Protein AF-A0A7C8IL14-F1 (afdb_monomer_lite)

Radius of gyration: 25.64 Å; chains: 1; bounding box: 81×61×81 Å

Organism: NCBI:txid323545

Foldseek 3Di:
DDDPPPPDDQAQAEEEEEDEWDFQQQDAPVVCVVDVPNDGLQRLLCVLLVGPYYHYLHDHHNFDGTAAQDLVLLVVLLCVLQVVVPDDDPPDPDPNDRLPCLCVQQPRDPGDHRVRSLVCQQPDDADPRFGNDYEYEYDHDRRLLVSLLSDDLVSSLVSLLVSLLSVVLSVVVLLVLVPDPPGSNGDDPDPDPPDPDDDDDDPPPPQRAAHEYEYEQHAQQLLFLCLVVVRDADDPPDGSVSSSVSSNVSSVSSNVSNVVSVVLSLVQDDPFDDDPPDDDDSVVSVVSSPPDDPPPPPDPDDDDDDDDDDDDDDDPDPTDDRHRYYYFYDYLNVVLVLQVQLQVQLVVCHADPVGRVPDDLVVHAQEENDAQKDFDPDDDDDPPWDADPVGTITGHPDNRNYQHNGRGHGGPVSSSVSSVVSSVRVLVRDDCPDSSNVVSVVCVVPPPPPDDPDPDDDDD

Structure (mmCIF, N/CA/C/O backbone):
data_AF-A0A7C8IL14-F1
#
_entry.id   AF-A0A7C8IL14-F1
#
loop_
_atom_site.group_PDB
_atom_site.id
_atom_site.type_symbol
_atom_site.label_atom_id
_atom_site.label_alt_id
_atom_site.label_comp_id
_atom_site.label_asym_id
_atom_site.label_entity_id
_atom_site.label_seq_id
_atom_site.pdbx_PDB_ins_code
_atom_site.Cartn_x
_atom_site.Cartn_y
_atom_site.Cartn_z
_atom_site.occupancy
_atom_site.B_iso_or_equiv
_atom_site.auth_seq_id
_atom_site.auth_comp_id
_atom_site.auth_asym_id
_atom_site.auth_atom_id
_atom_site.pdbx_PDB_model_num
ATOM 1 N N . MET A 1 1 ? -51.088 -15.575 21.693 1.00 34.81 1 MET A N 1
ATOM 2 C CA . MET A 1 1 ? -49.859 -16.337 21.392 1.00 34.81 1 MET A CA 1
ATOM 3 C C . MET A 1 1 ? -48.826 -15.329 20.947 1.00 34.81 1 MET A C 1
ATOM 5 O O . MET A 1 1 ? -49.024 -14.695 19.923 1.00 34.81 1 MET A O 1
ATOM 9 N N . GLY A 1 2 ? -47.869 -15.040 21.825 1.00 29.44 2 GLY A N 1
ATOM 10 C CA . GLY A 1 2 ? -46.872 -14.000 21.616 1.00 29.44 2 GLY A CA 1
ATOM 11 C C . GLY A 1 2 ? -45.567 -14.608 21.139 1.00 29.44 2 GLY A C 1
ATOM 12 O O . GLY A 1 2 ? -45.016 -15.457 21.834 1.00 29.44 2 GLY A O 1
ATOM 13 N N . ASP A 1 3 ? -45.066 -14.115 20.013 1.00 27.16 3 ASP A N 1
ATOM 14 C CA . ASP A 1 3 ? -43.669 -14.280 19.644 1.00 27.16 3 ASP A CA 1
ATOM 15 C C . ASP A 1 3 ? -42.876 -13.124 20.246 1.00 27.16 3 ASP A C 1
ATOM 17 O O . ASP A 1 3 ? -42.939 -11.969 19.818 1.00 27.16 3 ASP A O 1
ATOM 21 N N . LYS A 1 4 ? -42.143 -13.457 21.310 1.00 26.95 4 LYS A N 1
ATOM 22 C CA . LYS A 1 4 ? -41.052 -12.643 21.833 1.00 26.95 4 LYS A CA 1
ATOM 23 C C . LYS A 1 4 ? -39.984 -12.556 20.746 1.00 26.95 4 LYS A C 1
ATOM 25 O O . LYS A 1 4 ? -39.148 -13.446 20.624 1.00 26.95 4 LYS A O 1
ATOM 30 N N . VAL A 1 5 ? -39.971 -11.449 20.011 1.00 31.16 5 VAL A N 1
ATOM 31 C CA . VAL A 1 5 ? -38.753 -10.968 19.360 1.00 31.16 5 VAL A CA 1
ATOM 32 C C . VAL A 1 5 ? -37.756 -10.704 20.482 1.00 31.16 5 VAL A C 1
ATOM 34 O O . VAL A 1 5 ? -37.864 -9.723 21.218 1.00 31.16 5 VAL A O 1
ATOM 37 N N . THR A 1 6 ? -36.813 -11.620 20.672 1.00 30.91 6 THR A N 1
ATOM 38 C CA . THR A 1 6 ? -35.625 -11.372 21.482 1.00 30.91 6 THR A CA 1
ATOM 39 C C . THR A 1 6 ? -34.911 -10.168 20.885 1.00 30.91 6 THR A C 1
ATOM 41 O O . THR A 1 6 ? -34.294 -10.265 19.825 1.00 30.91 6 THR A O 1
ATOM 44 N N . GLN A 1 7 ? -35.028 -9.020 21.555 1.00 30.36 7 GLN A N 1
ATOM 45 C CA . GLN A 1 7 ? -34.127 -7.889 21.382 1.00 30.36 7 GLN A CA 1
ATOM 46 C C . GLN A 1 7 ? -32.702 -8.408 21.588 1.00 30.36 7 GLN A C 1
ATOM 48 O O . GLN A 1 7 ? -32.267 -8.629 22.717 1.00 30.36 7 GLN A O 1
ATOM 53 N N . GLY A 1 8 ? -31.991 -8.650 20.487 1.00 31.20 8 GLY A N 1
ATOM 54 C CA . GLY A 1 8 ? -30.547 -8.811 20.523 1.00 31.20 8 GLY A CA 1
ATOM 55 C C . GLY A 1 8 ? -29.948 -7.557 21.151 1.00 31.20 8 GLY A C 1
ATOM 56 O O . GLY A 1 8 ? -30.255 -6.443 20.725 1.00 31.20 8 GLY A O 1
ATOM 57 N N . SER A 1 9 ? -29.157 -7.753 22.202 1.00 32.47 9 SER A N 1
ATOM 58 C CA . SER A 1 9 ? -28.404 -6.710 22.898 1.00 32.47 9 SER A CA 1
ATOM 59 C C . SER A 1 9 ? -27.750 -5.728 21.913 1.00 32.47 9 SER A C 1
ATOM 61 O O . SER A 1 9 ? -27.079 -6.127 20.963 1.00 32.47 9 SER A O 1
ATOM 63 N N . VAL A 1 10 ? -27.944 -4.431 22.148 1.00 42.84 10 VAL A N 1
ATOM 64 C CA . VAL A 1 10 ? -27.584 -3.306 21.263 1.00 42.84 10 VAL A CA 1
ATOM 65 C C . VAL A 1 10 ? -26.076 -2.954 21.317 1.00 42.84 10 VAL A C 1
ATOM 67 O O . VAL A 1 10 ? -25.686 -1.838 21.000 1.00 42.84 10 VAL A O 1
ATOM 70 N N . THR A 1 11 ? -25.176 -3.875 21.689 1.00 48.88 11 THR A N 1
ATOM 71 C CA . THR A 1 11 ? -23.769 -3.522 22.005 1.00 48.88 11 THR A CA 1
ATOM 72 C C . THR A 1 11 ? -22.678 -4.433 21.425 1.00 48.88 11 THR A C 1
ATOM 74 O O . THR A 1 11 ? -21.607 -4.494 22.015 1.00 48.88 11 THR A O 1
ATOM 77 N N . ASP A 1 12 ? -22.883 -5.123 20.295 1.00 64.31 12 ASP A N 1
ATOM 78 C CA . ASP A 1 12 ? -21.896 -6.118 19.800 1.00 64.31 12 ASP A CA 1
ATOM 79 C C . ASP A 1 12 ? -21.321 -5.863 18.386 1.00 64.31 12 ASP A C 1
ATOM 81 O O . ASP A 1 12 ? -20.640 -6.713 17.826 1.00 64.31 12 ASP A O 1
ATOM 85 N N . GLY A 1 13 ? -21.583 -4.707 17.767 1.00 78.44 13 GLY A N 1
ATOM 86 C CA . GLY A 1 13 ? -21.177 -4.461 16.374 1.00 78.44 13 GLY A CA 1
ATOM 87 C C . GLY A 1 13 ? -19.661 -4.275 16.162 1.00 78.44 13 GLY A C 1
ATOM 88 O O . GLY A 1 13 ? -19.080 -3.367 16.753 1.00 78.44 13 GLY A O 1
ATOM 89 N N . LEU A 1 14 ? -19.037 -5.042 15.265 1.00 88.06 14 LEU A N 1
ATOM 90 C CA . LEU A 1 14 ? -17.657 -4.880 14.793 1.00 88.06 14 LEU A CA 1
ATOM 91 C C . LEU A 1 14 ? -17.625 -4.172 13.432 1.00 88.06 14 LEU A C 1
ATOM 93 O O . LEU A 1 14 ? -18.213 -4.649 12.460 1.00 88.06 14 LEU A O 1
ATOM 97 N N . ARG A 1 15 ? -16.897 -3.057 13.329 1.00 91.19 15 ARG A N 1
ATOM 98 C CA . ARG A 1 15 ? -16.732 -2.300 12.076 1.00 91.19 15 ARG A CA 1
ATOM 99 C C . ARG A 1 15 ? -15.278 -2.282 11.620 1.00 91.19 15 ARG A C 1
ATOM 101 O O . ARG A 1 15 ? -14.382 -2.036 12.423 1.00 91.19 15 ARG A O 1
ATOM 108 N N . MET A 1 16 ? -15.051 -2.454 10.322 1.00 94.25 16 MET A N 1
ATOM 109 C CA . MET A 1 16 ? -13.769 -2.180 9.674 1.00 94.25 16 MET A CA 1
ATOM 110 C C . MET A 1 16 ? -13.905 -0.976 8.738 1.00 94.25 16 MET A C 1
ATOM 112 O O . MET A 1 16 ? -14.840 -0.923 7.940 1.00 94.25 16 MET A O 1
ATOM 116 N N . VAL A 1 17 ? -12.985 -0.018 8.848 1.00 94.88 17 VAL A N 1
ATOM 117 C CA . VAL A 1 17 ? -12.891 1.147 7.956 1.00 94.88 17 VAL A CA 1
ATOM 118 C C . VAL A 1 17 ? -11.511 1.149 7.313 1.00 94.88 17 VAL A C 1
ATOM 120 O O . VAL A 1 17 ? -10.516 1.058 8.030 1.00 94.88 17 VAL A O 1
ATOM 123 N N . VAL A 1 18 ? -11.447 1.216 5.987 1.00 96.69 18 VAL A N 1
ATOM 124 C CA . VAL A 1 18 ? -10.214 1.075 5.205 1.00 96.69 18 VAL A CA 1
ATOM 125 C C . VAL A 1 18 ? -9.920 2.362 4.441 1.00 96.69 18 VAL A C 1
ATOM 127 O O . VAL A 1 18 ? -10.784 2.859 3.720 1.00 96.69 18 VAL A O 1
ATOM 130 N N . PHE A 1 19 ? -8.689 2.852 4.567 1.00 96.75 19 PHE A N 1
ATOM 131 C CA . PHE A 1 19 ? -8.155 4.017 3.862 1.00 96.75 19 PHE A CA 1
ATOM 132 C C . PHE A 1 19 ? -6.887 3.657 3.087 1.00 96.75 19 PHE A C 1
ATOM 134 O O . PHE A 1 19 ? -6.164 2.723 3.451 1.00 96.75 19 PHE A O 1
ATOM 141 N N . GLY A 1 20 ? -6.583 4.449 2.065 1.00 94.19 20 GLY A N 1
ATOM 142 C CA . GLY A 1 20 ? -5.317 4.452 1.346 1.00 94.19 20 GLY A CA 1
ATOM 143 C C . GLY A 1 20 ? -5.465 4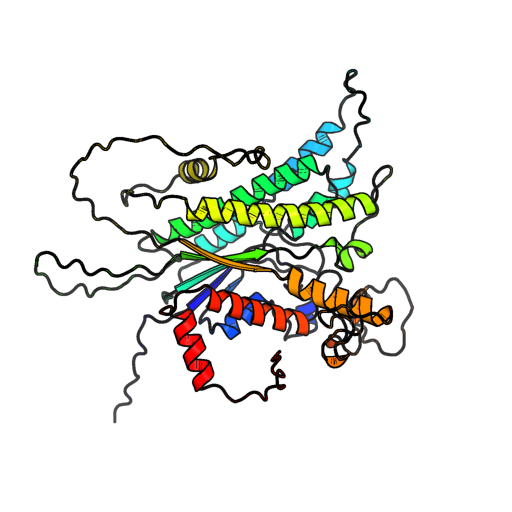.313 -0.166 1.00 94.19 20 GLY A C 1
ATOM 144 O O . GLY A 1 20 ? -6.505 4.642 -0.723 1.00 94.19 20 GLY A O 1
ATOM 145 N N . GLY A 1 21 ? -4.407 3.865 -0.841 1.00 88.31 21 GLY A N 1
ATOM 146 C CA . GLY A 1 21 ? -4.327 3.838 -2.309 1.00 88.31 21 GLY A CA 1
ATOM 147 C C . GLY A 1 21 ? -4.494 2.471 -2.958 1.00 88.31 21 GLY A C 1
ATOM 148 O O . GLY A 1 21 ? 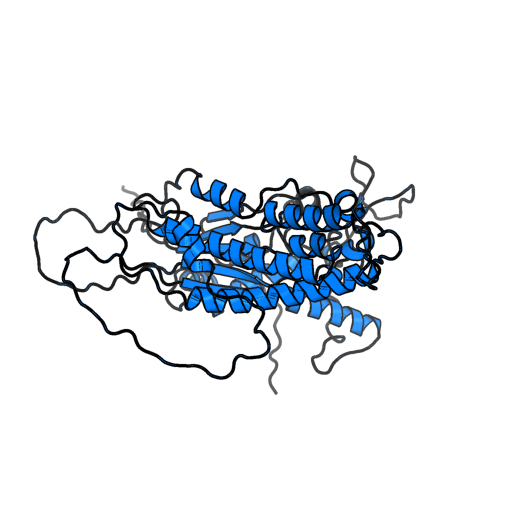-4.492 2.374 -4.183 1.00 88.31 21 GLY A O 1
ATOM 149 N N . GLY A 1 22 ? -4.618 1.426 -2.139 1.00 88.12 22 GLY A N 1
ATOM 150 C CA . GLY A 1 22 ? -4.535 0.041 -2.583 1.00 88.12 22 GLY A CA 1
ATOM 151 C C . GLY A 1 22 ? -3.088 -0.437 -2.719 1.00 88.12 22 GLY A C 1
ATOM 152 O O . GLY A 1 22 ? -2.152 0.355 -2.830 1.00 88.12 22 GLY A O 1
ATOM 153 N N . ASP A 1 23 ? -2.911 -1.753 -2.689 1.00 92.25 23 ASP A N 1
ATOM 154 C CA . ASP A 1 23 ? -1.623 -2.422 -2.862 1.00 92.25 23 ASP A CA 1
ATOM 155 C C . ASP A 1 23 ? -1.759 -3.587 -3.852 1.00 92.25 23 ASP A C 1
ATOM 157 O O . ASP A 1 23 ? -2.784 -3.764 -4.510 1.00 92.25 23 ASP A O 1
ATOM 161 N N . THR A 1 24 ? -0.724 -4.423 -3.929 1.00 93.00 24 THR A N 1
ATOM 162 C CA . THR A 1 24 ? -0.710 -5.606 -4.796 1.00 93.00 24 THR A CA 1
ATOM 163 C C . THR A 1 24 ? -1.829 -6.619 -4.508 1.00 93.00 24 THR A C 1
ATOM 165 O O . THR A 1 24 ? -2.104 -7.469 -5.347 1.00 93.00 24 THR A O 1
ATOM 168 N N . ALA A 1 25 ? -2.498 -6.552 -3.353 1.00 94.12 25 ALA A N 1
ATOM 169 C CA . ALA A 1 25 ? -3.611 -7.423 -2.978 1.00 94.12 25 ALA A CA 1
ATOM 170 C C . ALA A 1 25 ? -4.959 -6.675 -2.913 1.00 94.12 25 ALA A C 1
ATOM 172 O O . ALA A 1 25 ? -5.932 -7.178 -2.335 1.00 94.12 25 ALA A O 1
ATOM 173 N N . THR A 1 26 ? -5.022 -5.488 -3.519 1.00 91.12 26 THR A N 1
ATOM 174 C CA . THR A 1 26 ? -6.256 -4.759 -3.810 1.00 91.12 26 THR A CA 1
ATOM 175 C C . THR A 1 26 ? -6.583 -4.918 -5.301 1.00 91.12 26 THR A C 1
ATOM 177 O O . THR A 1 26 ? -5.851 -4.389 -6.140 1.00 91.12 26 THR A O 1
ATOM 180 N N . PRO A 1 27 ? -7.658 -5.644 -5.661 1.00 83.12 27 PRO A N 1
ATOM 181 C CA . PRO A 1 27 ? -8.092 -5.790 -7.042 1.00 83.12 27 PRO A CA 1
ATOM 182 C C . PRO A 1 27 ? -8.403 -4.445 -7.694 1.00 83.12 27 PRO A C 1
ATOM 184 O O . PRO A 1 27 ? -9.092 -3.607 -7.112 1.00 83.12 27 PRO A O 1
ATOM 187 N N . ALA A 1 28 ? -7.939 -4.274 -8.929 1.00 73.06 28 ALA A N 1
ATOM 188 C CA . ALA A 1 28 ? -8.389 -3.202 -9.807 1.00 73.06 28 ALA A CA 1
ATOM 189 C C . ALA A 1 28 ? -9.843 -3.434 -10.264 1.00 73.06 28 ALA A C 1
ATOM 191 O O . ALA A 1 28 ? -10.324 -4.571 -10.272 1.00 73.06 28 ALA A O 1
ATOM 192 N N . LEU A 1 29 ? -10.514 -2.381 -10.741 1.00 68.19 29 LEU A N 1
ATOM 193 C CA . LEU A 1 29 ? -11.848 -2.444 -11.356 1.00 68.19 29 LEU A CA 1
ATOM 194 C C . LEU A 1 29 ? -11.948 -3.524 -12.427 1.00 68.19 29 LEU A C 1
ATOM 196 O O . LEU A 1 29 ? -12.913 -4.278 -12.465 1.00 68.19 29 LEU A O 1
ATOM 200 N N . LEU A 1 30 ? -10.919 -3.629 -13.268 1.00 61.81 30 LEU A N 1
ATOM 201 C CA . LEU A 1 30 ? -10.866 -4.621 -14.339 1.00 61.81 30 LEU A CA 1
ATOM 202 C C . LEU A 1 30 ? -10.890 -6.058 -13.812 1.00 61.81 30 LEU A C 1
ATOM 204 O O . LEU A 1 30 ? -11.484 -6.923 -14.444 1.00 61.81 30 LEU A O 1
ATOM 208 N N . ALA A 1 31 ? -10.274 -6.318 -12.656 1.00 60.38 31 ALA A N 1
ATOM 209 C CA . ALA A 1 31 ? -10.328 -7.643 -12.052 1.00 60.38 31 ALA A CA 1
ATOM 210 C C . ALA A 1 31 ? -11.737 -7.961 -11.541 1.00 60.38 31 ALA A C 1
ATOM 212 O O . ALA A 1 31 ? -12.227 -9.059 -11.771 1.00 60.38 31 ALA A O 1
ATOM 213 N N . ARG A 1 32 ? -12.419 -6.972 -10.952 1.00 65.38 32 ARG A N 1
ATOM 214 C CA . ARG A 1 32 ? -13.814 -7.099 -10.502 1.00 65.38 32 ARG A CA 1
ATOM 215 C C . ARG A 1 32 ? -14.823 -7.229 -11.636 1.00 65.38 32 ARG A C 1
ATOM 217 O O . ARG A 1 32 ? -15.858 -7.845 -11.446 1.00 65.38 32 ARG A O 1
ATOM 224 N N . ALA A 1 33 ? -14.533 -6.662 -12.803 1.00 62.66 33 ALA A N 1
ATOM 225 C CA . ALA A 1 33 ? -15.403 -6.777 -13.969 1.00 62.66 33 ALA A CA 1
ATOM 226 C C . ALA A 1 33 ? -15.381 -8.178 -14.607 1.00 62.66 33 ALA A C 1
ATOM 228 O O . ALA A 1 33 ? -16.296 -8.517 -15.352 1.00 62.66 33 ALA A O 1
ATOM 229 N N . TRP A 1 34 ? -14.321 -8.962 -14.383 1.00 62.16 34 TRP A N 1
ATOM 230 C CA . TRP A 1 34 ? -14.149 -10.296 -14.983 1.00 62.16 34 TRP A CA 1
ATOM 231 C C . TRP A 1 34 ? -14.316 -11.432 -13.988 1.00 62.16 34 TRP A C 1
ATOM 233 O O . TRP A 1 34 ? -14.600 -12.558 -14.386 1.00 62.16 34 TRP A O 1
ATOM 243 N N . ASP A 1 35 ? -14.158 -11.128 -12.707 1.00 64.44 35 ASP A N 1
ATOM 244 C CA . ASP A 1 35 ? -14.451 -12.030 -11.617 1.00 64.44 35 ASP A CA 1
ATOM 245 C C . ASP A 1 35 ? -15.319 -11.287 -10.596 1.00 64.44 35 ASP A C 1
ATOM 247 O O . ASP A 1 35 ? -14.826 -10.482 -9.800 1.00 64.44 35 ASP A O 1
ATOM 251 N N . ASP A 1 36 ? -16.622 -11.582 -10.605 1.00 61.94 36 ASP A N 1
ATOM 252 C CA . ASP A 1 36 ? -17.592 -11.067 -9.627 1.00 61.94 36 ASP A CA 1
ATOM 253 C C . ASP A 1 36 ? -17.225 -11.463 -8.175 1.00 61.94 36 ASP A C 1
ATOM 255 O O . ASP A 1 36 ? -17.805 -10.952 -7.211 1.00 61.94 36 ASP A O 1
ATOM 259 N N . GLN A 1 37 ? -16.255 -12.370 -7.992 1.00 66.56 37 GLN A N 1
ATOM 260 C CA . GLN A 1 37 ? -15.699 -12.793 -6.705 1.00 66.56 37 GLN A CA 1
ATOM 261 C C . GLN A 1 37 ? -14.332 -12.161 -6.388 1.00 66.56 37 GLN A C 1
ATOM 263 O O . GLN A 1 37 ? -13.713 -12.524 -5.381 1.00 66.56 37 GLN A O 1
ATOM 268 N N . ALA A 1 38 ? -13.865 -11.186 -7.178 1.00 80.06 38 ALA A N 1
ATOM 269 C CA . ALA A 1 38 ? -12.618 -10.483 -6.905 1.00 80.06 38 ALA A CA 1
ATOM 270 C C . ALA A 1 38 ? -12.752 -9.602 -5.651 1.00 80.06 38 ALA A C 1
ATOM 272 O O . ALA A 1 38 ? -13.328 -8.508 -5.656 1.00 80.06 38 ALA A O 1
ATOM 273 N N . HIS A 1 39 ? -12.186 -10.080 -4.549 1.00 89.94 39 HIS A N 1
ATOM 274 C CA . HIS A 1 39 ? -12.252 -9.435 -3.243 1.00 89.94 39 HIS A CA 1
ATOM 275 C C . HIS A 1 39 ? -10.876 -8.964 -2.811 1.00 89.94 39 HIS A C 1
ATOM 277 O O . HIS A 1 39 ? -9.916 -9.724 -2.892 1.00 89.94 39 HIS A O 1
ATOM 283 N N . ALA A 1 40 ? -10.789 -7.751 -2.268 1.00 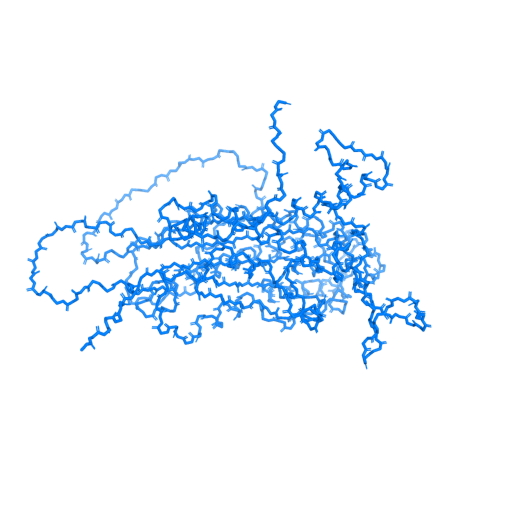92.81 40 ALA A N 1
ATOM 284 C CA . ALA A 1 40 ? -9.572 -7.251 -1.646 1.00 92.81 40 ALA A CA 1
ATOM 285 C C . ALA A 1 40 ? -9.224 -8.037 -0.380 1.00 92.81 40 ALA A C 1
ATOM 287 O O . ALA A 1 40 ? -10.097 -8.549 0.330 1.00 92.81 40 ALA A O 1
ATOM 288 N N . TRP A 1 41 ? -7.938 -8.071 -0.027 1.00 95.31 41 TRP A N 1
ATOM 289 C CA . TRP A 1 41 ? -7.498 -8.784 1.174 1.00 95.31 41 TRP A CA 1
ATOM 290 C C . TRP A 1 41 ? -8.168 -8.262 2.456 1.00 95.31 41 TRP A C 1
ATOM 292 O O . TRP A 1 41 ? -8.394 -9.035 3.387 1.00 95.31 41 TRP A O 1
ATOM 302 N N . THR A 1 42 ? -8.530 -6.975 2.503 1.00 95.69 42 THR A N 1
ATOM 303 C CA . THR A 1 42 ? -9.259 -6.365 3.627 1.00 95.69 42 THR A CA 1
ATOM 304 C C . THR A 1 42 ? -10.710 -6.842 3.706 1.00 95.69 42 THR A C 1
ATOM 306 O O . THR A 1 42 ? -11.221 -7.041 4.808 1.00 95.69 42 THR A O 1
ATOM 309 N N . GLU A 1 43 ? -11.363 -7.111 2.572 1.00 95.12 43 GLU A N 1
ATOM 310 C CA . GLU A 1 43 ? -12.697 -7.724 2.531 1.00 95.12 43 GLU A CA 1
ATOM 311 C C . GLU A 1 43 ? -12.636 -9.161 3.062 1.00 95.12 43 GLU A C 1
ATOM 313 O O . GLU A 1 43 ? -13.431 -9.550 3.922 1.00 95.12 43 GLU A O 1
ATOM 318 N N . ILE A 1 44 ? -11.642 -9.940 2.618 1.00 95.94 44 ILE A N 1
ATOM 319 C CA . ILE A 1 44 ? -11.406 -11.304 3.111 1.00 95.94 44 ILE A CA 1
ATOM 320 C C . ILE A 1 44 ? -11.100 -11.297 4.611 1.00 95.94 44 ILE A C 1
ATOM 322 O O . ILE A 1 44 ? -11.690 -12.074 5.369 1.00 95.94 44 ILE A O 1
ATOM 326 N N . MET A 1 45 ? -10.222 -10.397 5.061 1.00 95.62 45 MET A N 1
ATOM 327 C CA . MET A 1 45 ? -9.907 -10.217 6.477 1.00 95.62 45 MET A CA 1
ATOM 328 C C . MET A 1 45 ? -11.174 -9.904 7.274 1.00 95.62 45 MET A C 1
ATOM 330 O O . MET A 1 45 ? -11.428 -10.536 8.297 1.00 95.62 45 MET A O 1
ATOM 334 N N . CYS A 1 46 ? -12.005 -8.984 6.791 1.00 95.12 46 CYS A N 1
ATOM 335 C CA . CYS A 1 46 ? -13.232 -8.598 7.468 1.00 95.12 46 CYS A CA 1
ATOM 336 C C . CYS A 1 46 ? -14.249 -9.743 7.564 1.00 95.12 46 CYS A C 1
ATOM 338 O O . CYS A 1 46 ? -14.833 -9.962 8.627 1.00 95.12 46 CYS A O 1
ATOM 340 N N . ARG A 1 47 ? -14.395 -10.554 6.507 1.00 94.25 47 ARG A N 1
ATOM 341 C CA . ARG A 1 47 ? -15.206 -11.783 6.549 1.00 94.25 47 ARG A CA 1
ATOM 342 C C . ARG A 1 47 ? -14.681 -12.773 7.583 1.00 94.25 47 ARG A C 1
ATOM 344 O O . ARG A 1 47 ? -15.466 -13.315 8.358 1.00 94.25 47 ARG A O 1
ATOM 351 N N . LYS A 1 48 ? -13.361 -12.983 7.642 1.00 93.88 48 LYS A N 1
ATOM 352 C CA . LYS A 1 48 ? -12.737 -13.867 8.643 1.00 93.88 48 LYS A CA 1
ATOM 353 C C . LYS A 1 48 ? -12.887 -13.348 10.072 1.00 93.88 48 LYS A C 1
ATOM 355 O O . LYS A 1 48 ? -13.015 -14.152 10.990 1.00 93.88 48 LYS A O 1
ATOM 360 N N . LEU A 1 49 ? -12.917 -12.032 10.253 1.00 92.12 49 LEU A N 1
ATOM 361 C CA . LEU A 1 49 ? -13.158 -11.383 11.542 1.00 92.12 49 LEU A CA 1
ATOM 362 C C . LEU A 1 49 ? -14.646 -11.207 11.880 1.00 92.12 49 LEU A C 1
ATOM 364 O O . LEU A 1 49 ? -14.960 -10.803 12.997 1.00 92.12 49 LEU A O 1
ATOM 368 N N . ARG A 1 50 ? -15.554 -11.530 10.948 1.00 90.25 50 ARG A N 1
ATOM 369 C CA . ARG A 1 50 ? -17.008 -11.359 11.081 1.00 90.25 50 ARG A CA 1
ATOM 370 C C . ARG A 1 50 ? -17.400 -9.927 11.455 1.00 90.25 50 ARG A C 1
ATOM 372 O O . ARG A 1 50 ? -18.143 -9.720 12.420 1.00 90.25 50 ARG A O 1
ATOM 379 N N . CYS A 1 51 ? -16.895 -8.945 10.706 1.00 90.69 51 CYS A N 1
ATOM 380 C CA . CYS A 1 51 ? -17.401 -7.585 10.862 1.00 90.69 51 CYS A CA 1
ATOM 381 C C . CYS A 1 51 ? -18.889 -7.524 10.495 1.00 90.69 51 CYS A C 1
ATOM 383 O O . CYS A 1 51 ? -19.334 -8.189 9.561 1.00 90.69 51 CYS A O 1
ATOM 385 N N . ASP A 1 52 ? -19.628 -6.657 11.175 1.00 90.25 52 ASP A N 1
ATOM 386 C CA . ASP A 1 52 ? -20.998 -6.291 10.811 1.00 90.25 52 ASP A CA 1
ATOM 387 C C . ASP A 1 52 ? -21.029 -5.174 9.761 1.00 90.25 52 ASP A C 1
ATOM 389 O O . ASP A 1 52 ? -22.028 -5.001 9.067 1.00 90.25 52 ASP A O 1
ATOM 393 N N . ALA A 1 53 ? -19.943 -4.405 9.646 1.00 90.56 53 ALA A N 1
ATOM 394 C CA . ALA A 1 53 ? -19.794 -3.361 8.642 1.00 90.56 53 ALA A CA 1
ATOM 395 C C . ALA A 1 53 ? -18.363 -3.288 8.104 1.00 90.56 53 ALA A C 1
ATOM 397 O O . ALA A 1 53 ? -17.391 -3.353 8.863 1.00 90.56 53 ALA A O 1
ATOM 398 N N . TYR A 1 54 ? -18.266 -3.089 6.793 1.00 92.19 54 TYR A N 1
ATOM 399 C CA . TYR A 1 54 ? -17.034 -2.838 6.060 1.00 92.19 54 TYR A CA 1
ATOM 400 C C . TYR A 1 54 ? -17.218 -1.566 5.234 1.00 92.19 54 TYR A C 1
ATOM 402 O O . TYR A 1 54 ? -18.148 -1.480 4.434 1.00 92.19 54 TYR A O 1
ATOM 410 N N . LEU A 1 55 ? -16.362 -0.575 5.460 1.00 92.69 55 LEU A N 1
ATOM 411 C CA . LEU A 1 55 ? -16.358 0.690 4.732 1.00 92.69 55 LEU A CA 1
ATOM 412 C C . LEU A 1 55 ? -14.978 0.867 4.105 1.00 92.69 55 LEU A C 1
ATOM 414 O O . LEU A 1 55 ? -13.987 0.910 4.832 1.00 92.69 55 LEU A O 1
ATOM 418 N N . SER A 1 56 ? -14.907 0.972 2.782 1.00 93.38 56 SER A N 1
ATOM 419 C CA . SER A 1 56 ? -13.658 1.250 2.074 1.00 93.38 56 SER A CA 1
ATOM 420 C C . SER A 1 56 ? -13.728 2.620 1.422 1.00 93.38 56 SER A C 1
ATOM 422 O O . SER A 1 56 ? -14.673 2.908 0.692 1.00 93.38 56 SER A O 1
ATOM 424 N N . PHE A 1 57 ? -12.712 3.435 1.684 1.00 94.00 57 PHE A N 1
ATOM 425 C CA . PHE A 1 57 ? -12.459 4.714 1.022 1.00 94.00 57 PHE A CA 1
ATOM 426 C C . PHE A 1 57 ? -11.276 4.620 0.052 1.00 94.00 57 PHE A C 1
ATOM 428 O O . PHE A 1 57 ? -10.872 5.624 -0.530 1.00 94.00 57 PHE A O 1
ATOM 435 N N . VAL A 1 58 ? -10.729 3.413 -0.133 1.00 91.69 58 VAL A N 1
ATOM 436 C CA . VAL A 1 58 ? -9.698 3.152 -1.137 1.00 91.69 58 VAL A CA 1
ATOM 437 C C . VAL A 1 58 ? -10.309 3.386 -2.520 1.00 91.69 58 VAL A C 1
ATOM 439 O O . VAL A 1 58 ? -11.326 2.758 -2.830 1.00 91.69 58 VAL A O 1
ATOM 442 N N . PRO A 1 59 ? -9.724 4.269 -3.346 1.00 88.50 59 PRO A N 1
ATOM 443 C CA . PRO A 1 59 ? -10.254 4.568 -4.660 1.00 88.50 59 PRO A CA 1
ATOM 444 C C . PRO A 1 59 ? -10.120 3.352 -5.567 1.00 88.50 59 PRO A C 1
ATOM 446 O O . PRO A 1 59 ? -9.143 2.604 -5.516 1.00 88.50 59 PRO A O 1
ATOM 449 N N . GLU A 1 60 ? -11.112 3.180 -6.423 1.00 82.88 60 GLU A N 1
ATOM 450 C CA . GLU A 1 60 ? -11.094 2.155 -7.450 1.00 82.88 60 GLU A CA 1
ATOM 451 C C . GLU A 1 60 ? -10.130 2.563 -8.577 1.00 82.88 60 GLU A C 1
ATOM 453 O O . GLU A 1 60 ? -10.102 3.724 -8.990 1.00 82.88 60 GLU A O 1
ATOM 458 N N . THR A 1 61 ? -9.305 1.626 -9.055 1.00 76.50 61 THR A N 1
ATOM 459 C CA . THR A 1 61 ? -8.268 1.899 -10.066 1.00 76.50 61 THR A CA 1
ATOM 460 C C . THR A 1 61 ? -8.463 1.021 -11.299 1.00 76.50 61 THR A C 1
ATOM 462 O O . THR A 1 61 ? -8.960 -0.101 -11.214 1.00 76.50 61 THR A O 1
ATOM 465 N N . ASP A 1 62 ? -8.070 1.518 -12.468 1.00 68.12 62 ASP A N 1
ATOM 466 C CA . ASP A 1 62 ? -8.190 0.843 -13.770 1.00 68.12 62 ASP A CA 1
ATOM 467 C C . ASP A 1 62 ? -7.048 -0.158 -14.052 1.00 68.12 62 ASP A C 1
ATOM 469 O O . ASP A 1 62 ? -6.914 -0.681 -15.159 1.00 68.12 62 ASP A O 1
ATOM 473 N N . GLY A 1 63 ? -6.235 -0.466 -13.038 1.00 63.00 63 GLY A N 1
ATOM 474 C CA . GLY A 1 63 ? -5.144 -1.439 -13.102 1.00 63.00 63 GLY A CA 1
ATOM 475 C C . GLY A 1 63 ? -3.744 -0.833 -13.116 1.00 63.00 63 GLY A C 1
ATOM 476 O O . GLY A 1 63 ? -2.791 -1.571 -12.876 1.00 63.00 63 GLY A O 1
ATOM 477 N N . THR A 1 64 ? -3.597 0.477 -13.333 1.00 68.62 64 THR A N 1
ATOM 478 C CA . THR A 1 64 ? -2.312 1.181 -13.192 1.00 68.62 64 THR A CA 1
ATOM 479 C C . THR A 1 64 ? -2.473 2.441 -12.359 1.00 68.62 64 THR A C 1
ATOM 481 O O . THR A 1 64 ? -3.257 3.317 -12.701 1.00 68.62 64 THR A O 1
ATOM 484 N N . GLY A 1 65 ? -1.690 2.556 -11.290 1.00 74.31 65 GLY A N 1
ATOM 485 C CA . GLY A 1 65 ? -1.782 3.680 -10.369 1.00 74.31 65 GLY A CA 1
ATOM 486 C C . GLY A 1 65 ? -2.809 3.466 -9.258 1.00 74.31 65 GLY A C 1
ATOM 487 O O . GLY A 1 65 ? -3.615 2.536 -9.270 1.00 74.31 65 GLY A O 1
ATOM 488 N N . GLY A 1 66 ? -2.742 4.354 -8.276 1.00 85.19 66 GLY A N 1
ATOM 489 C CA . GLY A 1 66 ? -3.651 4.458 -7.144 1.00 85.19 66 GLY A CA 1
ATOM 490 C C . GLY A 1 66 ? -3.299 5.692 -6.323 1.00 85.19 66 GLY A C 1
ATOM 491 O O . GLY A 1 66 ? -2.382 6.436 -6.683 1.00 85.19 66 GLY A O 1
ATOM 492 N N . ALA A 1 67 ? -4.047 5.936 -5.247 1.00 91.38 67 ALA A N 1
ATOM 493 C CA . ALA A 1 67 ? -3.807 7.124 -4.434 1.00 91.38 67 ALA A CA 1
ATOM 494 C C . ALA A 1 67 ? -2.460 7.056 -3.705 1.00 91.38 67 ALA A C 1
ATOM 496 O O . ALA A 1 67 ? -2.025 6.004 -3.231 1.00 91.38 67 ALA A O 1
ATOM 497 N N . VAL A 1 68 ? -1.823 8.214 -3.609 1.00 94.94 68 VAL A N 1
ATOM 498 C CA . VAL A 1 68 ? -0.652 8.450 -2.762 1.00 94.94 68 VAL A CA 1
ATOM 499 C C . VAL A 1 68 ? -1.101 8.956 -1.394 1.00 94.94 68 VAL A C 1
ATOM 501 O O . VAL A 1 68 ? -2.279 9.262 -1.190 1.00 94.94 68 VAL A O 1
ATOM 504 N N . VAL A 1 69 ? -0.178 9.037 -0.435 1.00 95.44 69 VAL A N 1
ATOM 505 C CA . VAL A 1 69 ? -0.494 9.568 0.899 1.00 95.44 69 VAL A CA 1
ATOM 506 C C . VAL A 1 69 ? -0.917 11.034 0.817 1.00 95.44 69 VAL A C 1
ATOM 508 O O . VAL A 1 69 ? -1.960 11.384 1.364 1.00 95.44 69 VAL A O 1
ATOM 511 N N . SER A 1 70 ? -0.139 11.853 0.103 1.00 95.31 70 SER A N 1
ATOM 512 C CA . SER A 1 70 ? -0.384 13.285 -0.077 1.00 95.31 70 SER A CA 1
ATOM 513 C C . SER A 1 70 ? -0.071 13.711 -1.508 1.00 95.31 70 SER A C 1
ATOM 515 O O . SER A 1 70 ? 1.073 13.612 -1.968 1.00 95.31 70 SER A O 1
ATOM 517 N N . ASN A 1 71 ? -1.085 14.227 -2.207 1.00 94.25 71 ASN A N 1
ATOM 518 C CA . ASN A 1 71 ? -0.889 14.811 -3.534 1.00 94.25 71 ASN A CA 1
ATOM 519 C C . ASN A 1 71 ? -0.028 16.084 -3.454 1.00 94.25 71 ASN A C 1
ATOM 521 O O . ASN A 1 71 ? 0.775 16.349 -4.346 1.00 94.25 71 ASN A O 1
ATOM 525 N N . GLU A 1 72 ? -0.143 16.846 -2.364 1.00 93.00 72 GLU A N 1
ATOM 526 C CA . GLU A 1 72 ? 0.621 18.078 -2.148 1.00 93.00 72 GLU A CA 1
ATOM 527 C C . GLU A 1 72 ? 2.130 17.815 -2.039 1.00 93.00 72 GLU A C 1
ATOM 529 O O . GLU A 1 72 ? 2.926 18.511 -2.671 1.00 93.00 72 GLU A O 1
ATOM 534 N N . PHE A 1 73 ? 2.547 16.791 -1.287 1.00 94.06 73 PHE A N 1
ATOM 535 C CA . PHE A 1 73 ? 3.973 16.482 -1.140 1.00 94.06 73 PHE A CA 1
ATOM 536 C C . PHE A 1 73 ? 4.597 15.932 -2.423 1.00 94.06 73 PHE A C 1
ATOM 538 O O . PHE A 1 73 ? 5.745 16.266 -2.733 1.00 94.06 73 PHE A O 1
ATOM 545 N N . LEU A 1 74 ? 3.851 15.138 -3.196 1.00 92.62 74 LEU A N 1
ATOM 546 C CA . LEU A 1 74 ? 4.317 14.674 -4.502 1.00 92.62 74 LEU A CA 1
ATOM 547 C C . LEU A 1 74 ? 4.472 15.845 -5.490 1.00 92.62 74 LEU A C 1
ATOM 549 O O . LEU A 1 74 ? 5.514 15.967 -6.135 1.00 92.62 74 LEU A O 1
ATOM 553 N N . ASP A 1 75 ? 3.491 16.748 -5.552 1.00 91.62 75 ASP A N 1
ATOM 554 C CA . ASP A 1 75 ? 3.552 17.952 -6.390 1.00 91.62 75 ASP A CA 1
ATOM 555 C C . ASP A 1 75 ? 4.717 18.875 -5.986 1.00 91.62 75 ASP A C 1
ATOM 557 O O . ASP A 1 75 ? 5.472 19.358 -6.835 1.00 91.62 75 ASP A O 1
ATOM 561 N N . ALA A 1 76 ? 4.944 19.064 -4.682 1.00 89.19 76 ALA A N 1
ATOM 562 C CA . ALA A 1 76 ? 6.088 19.820 -4.179 1.00 89.19 76 ALA A CA 1
ATOM 563 C C . ALA A 1 76 ? 7.429 19.205 -4.624 1.00 89.19 76 ALA A C 1
ATOM 565 O O . ALA A 1 76 ? 8.339 19.933 -5.033 1.00 89.19 76 ALA A O 1
ATOM 566 N N . ALA A 1 77 ? 7.548 17.873 -4.611 1.00 89.31 77 ALA A N 1
ATOM 567 C CA . ALA A 1 77 ? 8.739 17.172 -5.087 1.00 89.31 77 ALA A CA 1
ATOM 568 C C . ALA A 1 77 ? 8.963 17.370 -6.595 1.00 89.31 77 ALA A C 1
ATOM 570 O O . ALA A 1 77 ? 10.083 17.656 -7.028 1.00 89.31 77 ALA A O 1
ATOM 571 N N . TYR A 1 78 ? 7.896 17.287 -7.392 1.00 89.62 78 TYR A N 1
ATOM 572 C CA . TYR A 1 78 ? 7.929 17.552 -8.831 1.00 89.62 78 TYR A CA 1
ATOM 573 C C . TYR A 1 78 ? 8.335 18.992 -9.155 1.00 89.62 78 TYR A C 1
ATOM 575 O O . TYR A 1 78 ? 9.205 19.223 -10.002 1.00 89.62 78 TYR A O 1
ATOM 583 N N . LYS A 1 79 ? 7.803 19.973 -8.423 1.00 87.31 79 LYS A N 1
ATOM 584 C CA . LYS A 1 79 ? 8.217 21.379 -8.540 1.00 87.31 79 LYS A CA 1
ATOM 585 C C . LYS A 1 79 ? 9.677 21.585 -8.135 1.00 87.31 79 LYS A C 1
ATOM 587 O O . LYS A 1 79 ? 10.392 22.341 -8.799 1.00 87.31 79 LYS A O 1
ATOM 592 N N . HIS A 1 80 ? 10.152 20.901 -7.093 1.00 84.69 80 HIS A N 1
ATOM 593 C CA . HIS A 1 80 ? 11.542 20.991 -6.639 1.00 84.69 80 HIS A CA 1
ATOM 594 C C . HIS A 1 80 ? 12.537 20.519 -7.710 1.00 84.69 80 HIS A C 1
ATOM 596 O O . HIS A 1 80 ? 13.547 21.184 -7.959 1.00 84.69 80 HIS A O 1
ATOM 602 N N . VAL A 1 81 ? 12.252 19.403 -8.386 1.00 83.62 81 VAL A N 1
ATOM 603 C CA . VAL A 1 81 ? 13.138 18.900 -9.448 1.00 83.62 81 VAL A CA 1
ATOM 604 C C . VAL A 1 81 ? 13.020 19.692 -10.751 1.00 83.62 81 VAL A C 1
ATOM 606 O O . VAL A 1 81 ? 14.027 19.880 -11.429 1.00 83.62 81 VAL A O 1
ATOM 609 N N . SER A 1 82 ? 11.840 20.241 -11.052 1.00 80.31 82 SER A N 1
ATOM 610 C CA . SER A 1 82 ? 11.611 21.047 -12.261 1.00 80.31 82 SER A CA 1
ATOM 611 C C . SER A 1 82 ? 12.241 22.444 -12.169 1.00 80.31 82 SER A C 1
ATOM 613 O O . SER A 1 82 ? 12.849 22.924 -13.119 1.00 80.31 82 SER A O 1
ATOM 615 N N . SER A 1 83 ? 12.159 23.097 -11.004 1.00 71.06 83 SER A N 1
ATOM 616 C CA . SER A 1 83 ? 12.797 24.406 -10.757 1.00 71.06 83 SER A CA 1
ATOM 617 C C . SER A 1 83 ? 14.323 24.318 -10.699 1.00 71.06 83 SER A C 1
ATOM 619 O O . SER A 1 83 ? 15.038 25.246 -11.073 1.00 71.06 83 SER A O 1
ATOM 621 N N . SER A 1 84 ? 14.828 23.164 -10.274 1.00 59.22 84 SER A N 1
ATOM 622 C CA . SER A 1 84 ? 16.247 22.855 -10.192 1.00 59.22 84 SER A CA 1
ATOM 623 C C . SER A 1 84 ? 16.967 22.817 -11.548 1.00 59.22 84 SER A C 1
ATOM 625 O O . SER A 1 84 ? 18.193 22.938 -11.555 1.00 59.22 84 SER A O 1
ATOM 627 N N . ALA A 1 85 ? 16.251 22.681 -12.666 1.00 54.81 85 ALA A N 1
ATOM 628 C CA . ALA A 1 85 ? 16.816 22.703 -14.017 1.00 54.81 85 ALA A CA 1
ATOM 629 C C . ALA A 1 85 ? 17.123 24.128 -14.537 1.00 54.81 85 ALA A C 1
ATOM 631 O O . ALA A 1 85 ? 17.769 24.283 -15.573 1.00 54.81 85 ALA A O 1
ATOM 632 N N . ILE A 1 86 ? 16.703 25.185 -13.827 1.00 44.81 86 ILE A N 1
ATOM 633 C CA . ILE A 1 86 ? 16.818 26.573 -14.296 1.00 44.81 86 ILE A CA 1
ATOM 634 C C . ILE A 1 86 ? 17.987 27.277 -13.590 1.00 44.81 86 ILE A C 1
ATOM 636 O O . ILE A 1 86 ? 17.817 27.962 -12.584 1.00 44.81 86 ILE A O 1
ATOM 640 N N . GLY A 1 87 ? 19.194 27.118 -14.140 1.00 45.84 87 GLY A N 1
ATOM 641 C CA . GLY A 1 87 ? 20.320 28.025 -13.887 1.00 45.84 87 GLY A CA 1
ATOM 642 C C . GLY A 1 87 ? 21.688 27.339 -13.754 1.00 45.84 87 GLY A C 1
ATOM 643 O O . GLY A 1 87 ? 21.853 26.487 -12.880 1.00 45.84 87 GLY A O 1
ATOM 644 N N . PRO A 1 88 ? 22.708 27.736 -14.539 1.00 42.03 88 PRO A N 1
ATOM 645 C CA . PRO A 1 88 ? 24.081 27.314 -14.296 1.00 42.03 88 PRO A CA 1
ATOM 646 C C . PRO A 1 88 ? 24.620 28.057 -13.064 1.00 42.03 88 PRO A C 1
ATOM 648 O O . PRO A 1 88 ? 24.999 29.226 -13.148 1.00 42.03 88 PRO A O 1
ATOM 651 N N . ARG A 1 89 ? 24.660 27.402 -11.898 1.00 48.34 89 ARG A N 1
ATOM 652 C CA . ARG A 1 89 ? 25.539 27.844 -10.805 1.00 48.34 89 ARG A CA 1
ATOM 653 C C . ARG A 1 89 ? 26.947 27.344 -11.114 1.00 48.34 89 ARG A C 1
ATOM 655 O O . ARG A 1 89 ? 27.143 26.154 -11.316 1.00 48.34 89 ARG A O 1
ATOM 662 N N . LYS A 1 90 ? 27.906 28.267 -11.175 1.00 51.28 90 LYS A N 1
ATOM 663 C CA . LYS A 1 90 ? 29.304 28.026 -11.571 1.00 51.28 90 LYS A CA 1
ATOM 664 C C . LYS A 1 90 ? 30.146 27.245 -10.547 1.00 51.28 90 LYS A C 1
ATOM 666 O O . LYS A 1 90 ? 31.301 26.973 -10.847 1.00 51.28 90 LYS A O 1
ATOM 671 N N . ASP A 1 91 ? 29.582 26.856 -9.402 1.00 51.53 91 ASP A N 1
ATOM 672 C CA . ASP A 1 91 ? 30.379 26.463 -8.229 1.00 51.53 91 ASP A CA 1
ATOM 673 C C . ASP A 1 91 ? 30.110 25.035 -7.713 1.00 51.53 91 ASP A C 1
ATOM 675 O O . ASP A 1 91 ? 30.523 24.707 -6.605 1.00 51.53 91 ASP A O 1
ATOM 679 N N . ASP A 1 92 ? 29.428 24.175 -8.475 1.00 49.78 92 ASP A N 1
ATOM 680 C CA . ASP A 1 92 ? 29.209 22.775 -8.083 1.00 49.78 92 ASP A CA 1
ATOM 681 C C . ASP A 1 92 ? 29.616 21.848 -9.240 1.00 49.78 92 ASP A C 1
ATOM 683 O O . ASP A 1 92 ? 28.954 21.796 -10.274 1.00 49.78 92 ASP A O 1
ATOM 687 N N . GLU A 1 93 ? 30.744 21.144 -9.091 1.00 47.81 93 GLU A N 1
ATOM 688 C CA . GLU A 1 93 ? 31.296 20.185 -10.070 1.00 47.81 93 GLU A CA 1
ATOM 689 C C . GLU A 1 93 ? 30.397 18.950 -10.288 1.00 47.81 93 GLU A C 1
ATOM 691 O O . GLU A 1 93 ? 30.725 18.052 -11.067 1.00 47.81 93 GLU A O 1
ATOM 696 N N . THR A 1 94 ? 29.242 18.878 -9.624 1.00 55.53 94 THR A N 1
ATOM 697 C CA . THR A 1 94 ? 28.271 17.809 -9.825 1.00 55.53 94 THR A CA 1
ATOM 698 C C . THR A 1 94 ? 27.368 18.114 -11.023 1.00 55.53 94 THR A C 1
ATOM 700 O O . THR A 1 94 ? 26.579 19.058 -11.029 1.00 55.53 94 THR A O 1
ATOM 703 N N . VAL A 1 95 ? 27.461 17.286 -12.071 1.00 59.41 95 VAL A N 1
ATOM 704 C CA . VAL A 1 95 ? 26.534 17.333 -13.214 1.00 59.41 95 VAL A CA 1
ATOM 705 C C . VAL A 1 95 ? 25.111 17.141 -12.689 1.00 59.41 95 VAL A C 1
ATOM 707 O O . VAL A 1 95 ? 24.715 16.040 -12.298 1.00 59.41 95 VAL A O 1
ATOM 710 N N . LYS A 1 96 ? 24.338 18.226 -12.653 1.00 70.75 96 LYS A N 1
ATOM 711 C CA . LYS A 1 96 ? 22.954 18.198 -12.192 1.00 70.75 96 LYS A CA 1
ATOM 712 C C . LYS A 1 96 ? 22.099 17.502 -13.246 1.00 70.75 96 LYS A C 1
ATOM 714 O O . LYS A 1 96 ? 21.897 18.028 -14.336 1.00 70.75 96 LYS A O 1
ATOM 719 N N . LEU A 1 97 ? 21.632 16.298 -12.923 1.00 81.25 97 LEU A N 1
ATOM 720 C CA . LEU A 1 97 ? 20.753 15.531 -13.802 1.00 81.25 97 LEU A CA 1
ATOM 721 C C . LEU A 1 97 ? 19.407 16.245 -13.968 1.00 81.25 97 LEU A C 1
ATOM 723 O O . LEU A 1 97 ? 18.830 16.714 -12.985 1.00 81.25 97 LEU A O 1
ATOM 727 N N . ASP A 1 98 ? 18.903 16.290 -15.200 1.00 86.44 98 ASP A N 1
ATOM 728 C CA . ASP A 1 98 ? 17.587 16.845 -15.512 1.00 86.44 98 ASP A CA 1
ATOM 729 C C . ASP A 1 98 ? 16.479 15.827 -15.208 1.00 86.44 98 ASP A C 1
ATOM 731 O O . ASP A 1 98 ? 16.511 14.703 -15.701 1.00 86.44 98 ASP A O 1
ATOM 735 N N . TYR A 1 99 ? 15.497 16.220 -14.401 1.00 88.69 99 TYR A N 1
ATOM 736 C CA . TYR A 1 99 ? 14.335 15.407 -14.025 1.00 88.69 99 TYR A CA 1
ATOM 737 C C . TYR A 1 99 ? 13.014 16.012 -14.525 1.00 88.69 99 TYR A C 1
ATOM 739 O O . TYR A 1 99 ? 11.947 15.582 -14.093 1.00 88.69 99 TYR A O 1
ATOM 747 N N . SER A 1 100 ? 13.063 17.001 -15.424 1.00 86.19 100 SER A N 1
ATOM 748 C CA . SER A 1 100 ? 11.877 17.655 -15.995 1.00 86.19 100 SER A CA 1
ATOM 749 C C . SER A 1 100 ? 10.910 16.673 -16.675 1.00 86.19 100 SER A C 1
ATOM 751 O O . SER A 1 100 ? 9.700 16.864 -16.622 1.00 86.19 100 SER A O 1
ATOM 753 N N . TRP A 1 101 ? 11.430 15.570 -17.221 1.00 91.25 101 TRP A N 1
ATOM 754 C CA . TRP A 1 101 ? 10.670 14.482 -17.846 1.00 91.25 101 TRP A CA 1
ATOM 755 C C . TRP A 1 101 ? 9.804 13.669 -16.867 1.00 91.25 101 TRP A C 1
ATOM 757 O O . TRP A 1 101 ? 8.892 12.957 -17.292 1.00 91.25 101 TRP A O 1
ATOM 767 N N . ALA A 1 102 ? 10.084 13.726 -15.559 1.00 91.25 102 ALA A N 1
ATOM 768 C CA . ALA A 1 102 ? 9.423 12.863 -14.583 1.00 91.25 102 ALA A CA 1
ATOM 769 C C . ALA A 1 102 ? 7.919 13.154 -14.477 1.00 91.25 102 ALA A C 1
ATOM 771 O O . ALA A 1 102 ? 7.135 12.221 -14.347 1.00 91.25 102 ALA A O 1
ATOM 772 N N . THR A 1 103 ? 7.507 14.419 -14.579 1.00 89.19 103 THR A N 1
ATOM 773 C CA . THR A 1 103 ? 6.093 14.829 -14.502 1.00 89.19 103 THR A CA 1
ATOM 774 C C . THR A 1 103 ? 5.293 14.447 -15.744 1.00 89.19 103 THR A C 1
ATOM 776 O O . THR A 1 103 ? 4.088 14.229 -15.651 1.00 89.19 103 THR A O 1
ATOM 779 N N . GLU A 1 104 ? 5.956 14.344 -16.897 1.00 90.44 104 GLU A N 1
ATOM 780 C CA . GLU A 1 104 ? 5.346 13.881 -18.143 1.00 90.44 104 GLU A CA 1
ATOM 781 C C . GLU A 1 104 ? 5.122 12.365 -18.111 1.00 90.44 104 GLU A C 1
ATOM 783 O O . GLU A 1 104 ? 4.040 11.883 -18.440 1.00 90.44 104 GLU A O 1
ATOM 788 N N . GLN A 1 105 ? 6.131 11.605 -17.673 1.00 92.44 105 GLN A N 1
ATOM 789 C CA . GLN A 1 105 ? 6.052 10.142 -17.610 1.00 92.44 105 GLN A CA 1
ATOM 790 C C . GLN A 1 105 ? 5.223 9.628 -16.427 1.00 92.44 105 GLN A C 1
ATOM 792 O O . GLN A 1 105 ? 4.663 8.533 -16.494 1.00 92.44 105 GLN A O 1
ATOM 797 N N . TYR A 1 106 ? 5.154 10.403 -15.346 1.00 92.06 106 TYR A N 1
ATOM 798 C CA . TYR A 1 106 ? 4.450 10.064 -14.116 1.00 92.06 106 TYR A CA 1
ATOM 799 C C . TYR A 1 106 ? 3.556 11.242 -13.707 1.00 92.06 106 TYR A C 1
ATOM 801 O O . TYR A 1 106 ? 3.907 12.006 -12.807 1.00 92.06 106 TYR A O 1
ATOM 809 N N . PRO A 1 107 ? 2.413 11.430 -14.388 1.00 90.94 107 PRO A N 1
ATOM 810 C CA . PRO A 1 107 ? 1.507 12.524 -14.077 1.00 90.94 107 PRO A CA 1
ATOM 811 C C . PRO A 1 107 ? 0.932 12.377 -12.668 1.00 90.94 107 PRO A C 1
ATOM 813 O O . PRO A 1 107 ? 0.804 11.270 -12.140 1.00 90.94 107 PRO A O 1
ATOM 816 N N . MET A 1 108 ? 0.551 13.510 -12.076 1.00 90.00 108 MET A N 1
ATOM 817 C CA . MET A 1 108 ? -0.084 13.533 -10.762 1.00 90.00 108 MET A CA 1
ATOM 818 C C . MET A 1 108 ? -1.327 12.628 -10.735 1.00 90.00 108 MET A C 1
ATOM 820 O O . MET A 1 108 ? -2.164 12.722 -11.641 1.00 90.00 108 MET A O 1
ATOM 824 N N . PRO A 1 109 ? -1.481 11.777 -9.706 1.00 89.44 109 PRO A N 1
ATOM 825 C CA . PRO A 1 109 ? -2.679 10.968 -9.550 1.00 89.44 109 PRO A CA 1
ATOM 826 C C . PRO A 1 109 ? -3.909 11.865 -9.356 1.00 89.44 109 PRO A C 1
ATOM 828 O O . PRO A 1 109 ? -3.863 12.878 -8.660 1.00 89.44 109 PRO A O 1
ATOM 831 N N . TYR A 1 110 ? -5.025 11.478 -9.974 1.00 89.19 110 TYR A N 1
ATOM 832 C CA . TYR A 1 110 ? -6.308 12.182 -9.856 1.00 89.19 110 TYR A CA 1
ATOM 833 C C . TYR A 1 110 ? -7.155 11.671 -8.682 1.00 89.19 110 TYR A C 1
ATOM 835 O O . TYR A 1 110 ? -8.184 12.259 -8.351 1.00 89.19 110 TYR A O 1
ATOM 843 N N . GLN A 1 111 ? -6.761 10.547 -8.080 1.00 90.69 111 GLN A N 1
ATOM 844 C CA . GLN A 1 111 ? -7.483 9.927 -6.981 1.00 90.69 111 GLN A CA 1
ATOM 845 C C . GLN A 1 111 ? -7.382 10.760 -5.694 1.00 90.69 111 GLN A C 1
ATOM 847 O O . GLN A 1 111 ? -6.402 11.468 -5.455 1.00 90.69 111 GLN A O 1
ATOM 852 N N . HIS A 1 112 ? -8.395 10.628 -4.835 1.00 92.50 112 HIS A N 1
ATOM 853 C CA . HIS A 1 112 ? -8.392 11.231 -3.504 1.00 92.50 112 HIS A CA 1
ATOM 854 C C . HIS A 1 112 ? -7.261 10.655 -2.643 1.00 92.50 112 HIS A C 1
ATOM 856 O O . HIS A 1 112 ? -7.193 9.440 -2.437 1.00 92.50 112 HIS A O 1
ATOM 862 N N . ASP A 1 113 ? -6.406 11.535 -2.127 1.00 95.06 113 ASP A N 1
ATOM 863 C CA . ASP A 1 113 ? -5.345 11.196 -1.180 1.00 95.06 113 ASP A CA 1
ATOM 864 C C . ASP A 1 113 ? -5.897 10.900 0.225 1.00 95.06 113 ASP A C 1
ATOM 866 O O . ASP A 1 113 ? -7.111 10.924 0.464 1.00 95.06 113 ASP A O 1
ATOM 870 N N . LEU A 1 114 ? -5.015 10.566 1.170 1.00 96.19 114 LEU A N 1
ATOM 871 C CA . LEU A 1 114 ? -5.435 10.102 2.491 1.00 96.19 114 LEU A CA 1
ATOM 872 C C . LEU A 1 114 ? -6.255 11.155 3.251 1.00 96.19 114 LEU A C 1
ATOM 874 O O . LEU A 1 114 ? -7.249 10.808 3.892 1.00 96.19 114 LEU A O 1
ATOM 878 N N . ALA A 1 115 ? -5.861 12.427 3.172 1.00 95.44 115 ALA A N 1
ATOM 879 C CA . ALA A 1 115 ? -6.567 13.519 3.831 1.00 95.44 115 ALA A CA 1
ATOM 880 C C . ALA A 1 115 ? -8.000 13.654 3.298 1.00 95.44 115 ALA A C 1
ATOM 882 O O . ALA A 1 115 ? -8.949 13.663 4.086 1.00 95.44 115 ALA A O 1
ATOM 883 N N . ALA A 1 116 ? -8.172 13.654 1.971 1.00 95.56 116 ALA A N 1
ATOM 884 C CA . ALA A 1 116 ? -9.489 13.723 1.341 1.00 95.56 116 ALA A CA 1
ATOM 885 C C . ALA A 1 116 ? -10.373 12.509 1.687 1.00 95.56 116 ALA A C 1
ATOM 887 O O . ALA A 1 116 ? -11.576 12.657 1.926 1.00 95.56 116 ALA A O 1
ATOM 888 N N . GLN A 1 117 ? -9.792 11.308 1.765 1.00 95.69 117 GLN A N 1
ATOM 889 C CA . GLN A 1 117 ? -10.523 10.110 2.187 1.00 95.69 117 GLN A CA 1
ATOM 890 C C . GLN A 1 117 ? -10.991 10.204 3.649 1.00 95.69 117 GLN A C 1
ATOM 892 O O . GLN A 1 117 ? -12.137 9.868 3.959 1.00 95.69 117 GLN A O 1
ATOM 897 N N . VAL A 1 118 ? -10.135 10.692 4.553 1.00 94.75 118 VAL A N 1
ATOM 898 C CA . VAL A 1 118 ? -10.487 10.907 5.966 1.00 94.75 118 VAL A CA 1
ATOM 899 C C . VAL A 1 118 ? -11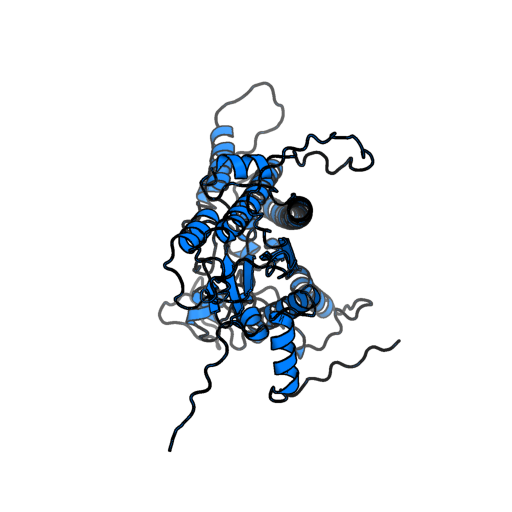.556 11.989 6.113 1.00 94.75 118 VAL A C 1
ATOM 901 O O . VAL A 1 118 ? -12.498 11.807 6.886 1.00 94.75 118 VAL A O 1
ATOM 904 N N . ASP A 1 119 ? -11.481 13.070 5.339 1.00 93.69 119 ASP A N 1
ATOM 905 C CA . ASP A 1 119 ? -12.501 14.124 5.316 1.00 93.69 119 ASP A CA 1
ATOM 906 C C . ASP A 1 119 ? -13.856 13.597 4.837 1.00 93.69 119 ASP A C 1
ATOM 908 O O . ASP A 1 119 ? -14.891 13.883 5.447 1.00 93.69 119 ASP A O 1
ATOM 912 N N . SER A 1 120 ? -13.860 12.775 3.786 1.00 92.50 120 SER A N 1
ATOM 913 C CA . SER A 1 120 ? -15.065 12.100 3.295 1.00 92.50 120 SER A CA 1
ATOM 914 C C . SER A 1 120 ? -15.696 11.225 4.382 1.00 92.50 120 SER A C 1
ATOM 916 O O . SER A 1 120 ? -16.900 11.309 4.640 1.00 92.50 120 SER A O 1
ATOM 918 N N . PHE A 1 121 ? -14.888 10.445 5.104 1.00 90.81 121 PHE A N 1
ATOM 919 C CA . PHE A 1 121 ? -15.381 9.639 6.217 1.00 90.81 121 PHE A CA 1
ATOM 920 C C . PHE A 1 121 ? -15.943 10.496 7.361 1.00 90.81 121 PHE A C 1
ATOM 922 O O . PHE A 1 121 ? -17.044 10.232 7.845 1.00 90.81 121 PHE A O 1
ATOM 929 N N . LEU A 1 122 ? -15.215 11.530 7.792 1.00 87.88 122 LEU A N 1
ATOM 930 C CA . LEU A 1 122 ? -15.619 12.390 8.910 1.00 87.88 122 LEU A CA 1
ATOM 931 C C . LEU A 1 122 ? -16.852 13.250 8.594 1.00 87.88 122 LEU A C 1
ATOM 933 O O . LEU A 1 122 ? -17.578 13.627 9.514 1.00 87.88 122 LEU A O 1
ATOM 937 N N . SER A 1 123 ? -17.101 13.545 7.316 1.00 87.12 123 SER A N 1
ATOM 938 C CA . SER A 1 123 ? -18.283 14.280 6.846 1.00 87.12 123 SER A CA 1
ATOM 939 C C . SER A 1 123 ? -19.495 13.389 6.542 1.00 87.12 123 SER A C 1
ATOM 941 O O . SER A 1 123 ? -20.611 13.897 6.421 1.00 87.12 123 SER A O 1
ATOM 943 N N . SER A 1 124 ? -19.312 12.068 6.448 1.00 81.00 124 SER A N 1
ATOM 944 C CA . SER A 1 124 ? -20.388 11.120 6.146 1.00 81.00 124 SER A CA 1
ATOM 945 C C . SER A 1 124 ? -21.437 11.057 7.266 1.00 81.00 124 SER A C 1
ATOM 947 O O . SER A 1 124 ? -21.114 11.009 8.454 1.00 81.00 124 SER A O 1
ATOM 949 N N . SER A 1 125 ? -22.723 11.015 6.894 1.00 57.00 125 SER A N 1
ATOM 950 C CA . SER A 1 125 ? -23.834 10.968 7.853 1.00 57.00 125 SER A CA 1
ATOM 951 C C . SER A 1 125 ? -23.788 9.712 8.731 1.00 57.00 125 SER A C 1
ATOM 953 O O . SER A 1 125 ? -23.592 8.600 8.241 1.00 57.00 125 SER A O 1
ATOM 955 N N . GLN A 1 126 ? -24.016 9.898 10.030 1.00 58.62 126 GLN A N 1
ATOM 956 C CA . GLN A 1 126 ? -23.866 8.887 11.075 1.00 58.62 126 GLN A CA 1
ATOM 957 C C . GLN A 1 126 ? -24.670 7.601 10.799 1.00 58.62 126 GLN A C 1
ATOM 959 O O . GLN A 1 126 ? -25.865 7.642 10.496 1.00 58.62 126 GLN A O 1
ATOM 964 N N . SER A 1 127 ? -24.033 6.437 10.975 1.00 56.47 127 SER A N 1
ATOM 965 C CA . SER A 1 127 ? -24.755 5.161 11.051 1.00 56.47 127 SER A CA 1
ATOM 966 C C . SER A 1 127 ? -25.766 5.227 12.197 1.00 56.47 127 SER A C 1
ATOM 968 O O . SER A 1 127 ? -25.394 5.474 13.344 1.00 56.47 127 SER A O 1
ATOM 970 N N . ARG A 1 128 ? -27.043 4.948 11.904 1.00 49.72 128 ARG A N 1
ATOM 971 C CA . ARG A 1 128 ? -28.124 4.880 12.908 1.00 49.72 128 ARG A CA 1
ATOM 972 C C . ARG A 1 128 ? -27.872 3.826 13.994 1.00 49.72 128 ARG A C 1
ATOM 974 O O . ARG A 1 128 ? -28.537 3.852 15.026 1.00 49.72 128 ARG A O 1
ATOM 981 N N . ARG A 1 129 ? -26.941 2.892 13.762 1.00 57.59 129 ARG A N 1
ATOM 982 C CA . ARG A 1 129 ? -26.499 1.904 14.749 1.00 57.59 129 ARG A CA 1
ATOM 983 C C . ARG A 1 129 ? -25.053 2.168 15.164 1.00 57.59 129 ARG A C 1
ATOM 985 O O . ARG A 1 129 ? -24.176 2.178 14.295 1.00 57.59 129 ARG A O 1
ATOM 992 N N . PRO A 1 130 ? -24.793 2.347 16.465 1.00 60.72 130 PRO A N 1
ATOM 993 C CA . PRO A 1 130 ? -23.439 2.493 16.961 1.00 60.72 130 PRO A CA 1
ATOM 994 C C . PRO A 1 130 ? -22.719 1.126 17.027 1.00 60.72 130 PRO A C 1
ATOM 996 O O . PRO A 1 130 ? -23.302 0.135 17.462 1.00 60.72 130 PRO A O 1
ATOM 999 N N . PHE A 1 131 ? -21.455 1.067 16.590 1.00 72.00 131 PHE A N 1
ATOM 1000 C CA . PHE A 1 131 ? -20.625 -0.154 16.581 1.00 72.00 131 PHE A CA 1
ATOM 1001 C C . PHE A 1 131 ? -19.715 -0.240 17.805 1.00 72.00 131 PHE A C 1
ATOM 1003 O O . PHE A 1 131 ? -18.911 0.662 18.009 1.00 72.00 131 PHE A O 1
ATOM 1010 N N . ALA A 1 132 ? -19.796 -1.323 18.577 1.00 74.50 132 ALA A N 1
ATOM 1011 C CA . ALA A 1 132 ? -19.025 -1.536 19.802 1.00 74.50 132 ALA A CA 1
ATOM 1012 C C . ALA A 1 132 ? -17.510 -1.369 19.614 1.00 74.50 132 ALA A C 1
ATOM 1014 O O . ALA A 1 132 ? -16.856 -0.733 20.439 1.00 74.50 132 ALA A O 1
ATOM 1015 N N . GLU A 1 133 ? -16.957 -1.884 18.514 1.00 84.62 133 GLU A N 1
ATOM 1016 C CA . GLU A 1 133 ? -15.533 -1.766 18.207 1.00 84.62 133 GLU A CA 1
ATOM 1017 C C . GLU A 1 133 ? -15.301 -1.391 16.740 1.00 84.62 133 GLU A C 1
ATOM 1019 O O . GLU A 1 133 ? -16.044 -1.792 15.841 1.00 84.62 133 GLU A O 1
ATOM 1024 N N . SER A 1 134 ? -14.245 -0.615 16.489 1.00 88.38 134 SER A N 1
ATOM 1025 C CA . SER A 1 134 ? -13.804 -0.246 15.140 1.00 88.38 134 SER A CA 1
ATOM 1026 C C . SER A 1 134 ? -12.331 -0.590 14.936 1.00 88.38 134 SER A C 1
ATOM 1028 O O . SER A 1 134 ? -11.509 -0.326 15.815 1.00 88.38 134 SER A O 1
ATOM 1030 N N . LEU A 1 135 ? -12.017 -1.161 13.772 1.00 93.88 135 LEU A N 1
ATOM 1031 C CA . LEU A 1 135 ? -10.658 -1.344 13.270 1.00 93.88 135 LEU A CA 1
ATOM 1032 C C . LEU A 1 135 ? -10.414 -0.386 12.101 1.00 93.88 135 LEU A C 1
ATOM 1034 O O . LEU A 1 135 ? -11.137 -0.431 11.104 1.00 93.88 135 LEU A O 1
ATOM 1038 N N . TRP A 1 136 ? -9.390 0.453 12.230 1.00 95.88 136 TRP A N 1
ATOM 1039 C CA . TRP A 1 136 ? -8.986 1.438 11.226 1.00 95.88 136 TRP A CA 1
ATOM 1040 C C . TRP A 1 136 ? -7.803 0.892 10.428 1.00 95.88 136 TRP A C 1
ATOM 1042 O O . TRP A 1 136 ? -6.708 0.756 10.966 1.00 95.88 136 TRP A O 1
ATOM 1052 N N . VAL A 1 137 ? -8.013 0.526 9.170 1.00 97.44 137 VAL A N 1
ATOM 1053 C CA . VAL A 1 137 ? -6.991 -0.088 8.315 1.00 97.44 137 VAL A CA 1
ATOM 1054 C C . VAL A 1 137 ? -6.406 0.967 7.382 1.00 97.44 137 VAL A C 1
ATOM 1056 O O . VAL A 1 137 ? -7.157 1.633 6.674 1.00 97.44 137 VAL A O 1
ATOM 1059 N N . PHE A 1 138 ? -5.079 1.084 7.342 1.00 96.94 138 PHE A N 1
ATOM 1060 C CA . PHE A 1 138 ? -4.375 1.992 6.433 1.00 96.94 138 PHE A CA 1
ATOM 1061 C C . PHE A 1 138 ? -3.485 1.194 5.481 1.00 96.94 138 PHE A C 1
ATOM 1063 O O . PHE A 1 138 ? -2.533 0.537 5.910 1.00 96.94 138 PHE A O 1
ATOM 1070 N N . ASN A 1 139 ? -3.814 1.270 4.192 1.00 94.00 139 ASN A N 1
ATOM 1071 C CA . ASN A 1 139 ? -3.100 0.639 3.089 1.00 94.00 139 ASN A CA 1
ATOM 1072 C C . ASN A 1 139 ? -2.502 1.711 2.163 1.00 94.00 139 ASN A C 1
ATOM 1074 O O . ASN A 1 139 ? -3.086 2.085 1.143 1.00 94.00 139 ASN A O 1
ATOM 1078 N N . VAL A 1 140 ? -1.360 2.259 2.572 1.00 94.38 140 VAL A N 1
ATOM 1079 C CA . VAL A 1 140 ? -0.729 3.442 1.968 1.00 94.38 140 VAL A CA 1
ATOM 1080 C C . VAL A 1 140 ? 0.763 3.226 1.714 1.00 94.38 140 VAL A C 1
ATOM 1082 O O . VAL A 1 140 ? 1.392 2.398 2.375 1.00 94.38 140 VAL A O 1
ATOM 1085 N N . GLY A 1 141 ? 1.339 3.991 0.782 1.00 94.44 141 GLY A N 1
ATOM 1086 C CA . GLY A 1 141 ? 2.772 3.991 0.478 1.00 94.44 141 GLY A CA 1
ATOM 1087 C C . GLY A 1 141 ? 3.164 3.201 -0.775 1.00 94.44 141 GLY A C 1
ATOM 1088 O O . GLY A 1 141 ? 4.232 3.439 -1.334 1.00 94.44 141 GLY A O 1
ATOM 1089 N N . TYR A 1 142 ? 2.328 2.266 -1.244 1.00 95.25 142 TYR A N 1
ATOM 1090 C CA . TYR A 1 142 ? 2.657 1.416 -2.397 1.00 95.25 142 TYR A CA 1
ATOM 1091 C C . TYR A 1 142 ? 2.847 2.244 -3.676 1.00 95.25 142 TYR A C 1
ATOM 1093 O O . TYR A 1 142 ? 3.877 2.144 -4.347 1.00 95.25 142 TYR A O 1
ATOM 1101 N N . TRP A 1 143 ? 1.888 3.127 -3.961 1.00 95.06 143 TRP A N 1
ATOM 1102 C CA . TRP A 1 143 ? 1.949 4.034 -5.103 1.00 95.06 143 TRP A CA 1
ATOM 1103 C C . TRP A 1 143 ? 2.891 5.215 -4.869 1.00 95.06 143 TRP A C 1
ATOM 1105 O O . TRP A 1 143 ? 3.518 5.673 -5.816 1.00 95.06 143 TRP A O 1
ATOM 1115 N N . ASP A 1 144 ? 3.115 5.652 -3.630 1.00 96.56 144 ASP A N 1
ATOM 1116 C CA . ASP A 1 144 ? 4.151 6.648 -3.335 1.00 96.56 144 ASP A CA 1
ATOM 1117 C C . ASP A 1 144 ? 5.529 6.158 -3.808 1.00 96.56 144 ASP A C 1
ATOM 1119 O O . ASP A 1 144 ? 6.238 6.873 -4.515 1.00 96.56 144 ASP A O 1
ATOM 1123 N N . VAL A 1 145 ? 5.884 4.899 -3.518 1.00 97.12 145 VAL A N 1
ATOM 1124 C CA . VAL A 1 145 ? 7.133 4.298 -4.015 1.00 97.12 145 VAL A CA 1
ATOM 1125 C C . VAL A 1 145 ? 7.157 4.230 -5.546 1.00 97.12 145 VAL A C 1
ATOM 1127 O O . VAL A 1 145 ? 8.206 4.482 -6.141 1.00 97.12 145 VAL A O 1
ATOM 1130 N N . TRP A 1 146 ? 6.024 3.936 -6.195 1.00 95.44 146 TRP A N 1
ATOM 1131 C CA . TRP A 1 146 ? 5.918 3.941 -7.658 1.00 95.44 146 TRP A CA 1
ATOM 1132 C C . TRP A 1 146 ? 6.333 5.285 -8.264 1.00 95.44 146 TRP A C 1
ATOM 1134 O O . TRP A 1 146 ? 7.211 5.325 -9.133 1.00 95.44 146 TRP A O 1
ATOM 1144 N N . TYR A 1 147 ? 5.726 6.378 -7.801 1.00 95.38 147 TYR A N 1
ATOM 1145 C CA . TYR A 1 147 ? 5.989 7.717 -8.326 1.00 95.38 147 TYR A CA 1
ATOM 1146 C C . TYR A 1 147 ? 7.399 8.198 -7.957 1.00 95.38 147 TYR A C 1
ATOM 1148 O O . TYR A 1 147 ? 8.143 8.687 -8.809 1.00 95.38 147 TYR A O 1
ATOM 1156 N N . LEU A 1 148 ? 7.813 7.997 -6.704 1.00 96.19 148 LEU A N 1
ATOM 1157 C CA . LEU A 1 148 ? 9.077 8.520 -6.180 1.00 96.19 148 LEU A CA 1
ATOM 1158 C C . LEU A 1 148 ? 10.317 7.766 -6.678 1.00 96.19 148 LEU A C 1
ATOM 1160 O O . LEU A 1 148 ? 11.415 8.322 -6.656 1.00 96.19 148 LEU A O 1
ATOM 1164 N N . ALA A 1 149 ? 10.174 6.534 -7.176 1.00 97.00 149 ALA A N 1
ATOM 1165 C CA . ALA A 1 149 ? 11.290 5.766 -7.732 1.00 97.00 149 ALA A CA 1
ATOM 1166 C C . ALA A 1 149 ? 11.983 6.458 -8.925 1.00 97.00 149 ALA A C 1
ATOM 1168 O O . ALA A 1 149 ? 13.167 6.207 -9.167 1.00 97.00 149 ALA A O 1
ATOM 1169 N N . ALA A 1 150 ? 11.271 7.338 -9.642 1.00 95.25 150 ALA A N 1
ATOM 1170 C CA . ALA A 1 150 ? 11.804 8.126 -10.756 1.00 95.25 150 ALA A CA 1
ATOM 1171 C C . ALA A 1 150 ? 12.610 9.367 -10.321 1.00 95.25 150 ALA A C 1
ATOM 1173 O O . ALA A 1 150 ? 13.294 9.964 -11.147 1.00 95.25 150 ALA A O 1
ATOM 1174 N N . LEU A 1 151 ? 12.544 9.759 -9.045 1.00 92.19 151 LEU A N 1
ATOM 1175 C CA . LEU A 1 151 ? 13.159 10.982 -8.522 1.00 92.19 151 LEU A CA 1
ATOM 1176 C C . LEU A 1 151 ? 14.535 10.718 -7.878 1.00 92.19 151 LEU A C 1
ATOM 1178 O O . LEU A 1 151 ? 14.881 9.565 -7.585 1.00 92.19 151 LEU A O 1
ATOM 1182 N N . PRO A 1 152 ? 15.338 11.771 -7.596 1.00 90.94 152 PRO A N 1
ATOM 1183 C CA . PRO A 1 152 ? 16.538 11.629 -6.780 1.00 90.94 152 PRO A CA 1
ATOM 1184 C C . PRO A 1 152 ? 16.216 10.964 -5.440 1.00 90.94 152 PRO A C 1
ATOM 1186 O O . PRO A 1 152 ? 15.334 11.417 -4.710 1.00 90.94 152 PRO A O 1
ATOM 1189 N N . ARG A 1 153 ? 16.976 9.926 -5.074 1.00 89.81 153 ARG A N 1
ATOM 1190 C CA . ARG A 1 153 ? 16.694 9.111 -3.880 1.00 89.81 153 ARG A CA 1
ATOM 1191 C C . ARG A 1 153 ? 16.569 9.935 -2.597 1.00 89.81 153 ARG A C 1
ATOM 1193 O O . ARG A 1 153 ? 15.675 9.668 -1.806 1.00 89.81 153 ARG A O 1
ATOM 1200 N N . LYS A 1 154 ? 17.443 10.928 -2.397 1.00 85.81 154 LYS A N 1
ATOM 1201 C CA . LYS A 1 154 ? 17.414 11.789 -1.204 1.00 85.81 154 LYS A CA 1
ATOM 1202 C C . LYS A 1 154 ? 16.093 12.558 -1.097 1.00 85.81 154 LYS A C 1
ATOM 1204 O O . LYS A 1 154 ? 15.460 12.522 -0.052 1.00 85.81 154 LYS A O 1
ATOM 1209 N N . LEU A 1 155 ? 15.651 13.169 -2.196 1.00 87.44 155 LEU A N 1
ATOM 1210 C CA . LEU A 1 155 ? 14.368 13.868 -2.244 1.00 87.44 155 LEU A CA 1
ATOM 1211 C C . LEU A 1 155 ? 13.203 12.898 -2.006 1.00 87.44 155 LEU A C 1
ATOM 1213 O O . LEU A 1 155 ? 12.308 13.191 -1.225 1.00 87.44 155 LEU A O 1
ATOM 1217 N N . ALA A 1 156 ? 13.233 11.718 -2.630 1.00 92.00 156 ALA A N 1
ATOM 1218 C CA . ALA A 1 156 ? 12.216 10.692 -2.412 1.00 92.00 156 ALA A CA 1
ATOM 1219 C C . ALA A 1 156 ? 12.113 10.270 -0.934 1.00 92.00 156 ALA A C 1
ATOM 1221 O O . ALA A 1 156 ? 11.009 10.089 -0.429 1.00 92.00 156 ALA A O 1
ATOM 1222 N N . MET A 1 157 ? 13.239 10.156 -0.221 1.00 92.62 157 MET A N 1
ATOM 1223 C CA . MET A 1 157 ? 13.242 9.888 1.222 1.00 92.62 157 MET A CA 1
ATOM 1224 C C . MET A 1 157 ? 12.597 11.028 2.019 1.00 92.62 157 MET A C 1
ATOM 1226 O O . MET A 1 157 ? 11.753 10.756 2.863 1.00 92.62 157 MET A O 1
ATOM 1230 N N . GLU A 1 158 ? 12.930 12.287 1.721 1.00 89.25 158 GLU A N 1
ATOM 1231 C CA . GLU A 1 158 ? 12.345 13.464 2.389 1.00 89.25 158 GLU A CA 1
ATOM 1232 C C . GLU A 1 158 ? 10.816 13.538 2.200 1.00 89.25 158 GLU A C 1
ATOM 1234 O O . GLU A 1 158 ? 10.074 13.893 3.124 1.00 89.25 158 GLU A O 1
ATOM 1239 N N . VAL A 1 159 ? 10.325 13.142 1.021 1.00 91.81 159 VAL A N 1
ATOM 1240 C CA . VAL A 1 159 ? 8.885 13.027 0.752 1.00 91.81 159 VAL A CA 1
ATOM 1241 C C . VAL A 1 159 ? 8.270 11.890 1.565 1.00 91.81 159 VAL A C 1
ATOM 1243 O O . VAL A 1 159 ? 7.249 12.103 2.214 1.00 91.81 159 VAL A O 1
ATOM 1246 N N . LEU A 1 160 ? 8.890 10.705 1.600 1.00 94.25 160 LEU A N 1
ATOM 1247 C CA . LEU A 1 160 ? 8.386 9.584 2.401 1.00 94.25 160 LEU A CA 1
ATOM 1248 C C . LEU A 1 160 ? 8.366 9.892 3.905 1.00 94.25 160 LEU A C 1
ATOM 1250 O O . LEU A 1 160 ? 7.416 9.509 4.585 1.00 94.25 160 LEU A O 1
ATOM 1254 N N . ASP A 1 161 ? 9.354 10.626 4.418 1.00 89.06 161 ASP A N 1
ATOM 1255 C CA . ASP A 1 161 ? 9.362 11.121 5.798 1.00 89.06 161 ASP A CA 1
ATOM 1256 C C . ASP A 1 161 ? 8.150 12.023 6.074 1.00 89.06 161 ASP A C 1
ATOM 1258 O O . ASP A 1 161 ? 7.528 11.954 7.137 1.00 89.06 161 ASP A O 1
ATOM 1262 N N . SER A 1 162 ? 7.821 12.898 5.123 1.00 92.19 162 SER A N 1
ATOM 1263 C CA . SER A 1 162 ? 6.688 13.824 5.219 1.00 92.19 162 SER A CA 1
ATOM 1264 C C . SER A 1 162 ? 5.355 13.076 5.126 1.00 92.19 162 SER A C 1
ATOM 1266 O O . SER A 1 162 ? 4.480 13.289 5.962 1.00 92.19 162 SER A O 1
ATOM 1268 N N . ASN A 1 163 ? 5.245 12.112 4.209 1.00 95.06 163 ASN A N 1
ATOM 1269 C CA . ASN A 1 163 ? 4.105 11.203 4.087 1.00 95.06 163 ASN A CA 1
ATOM 1270 C C . ASN A 1 163 ? 3.875 10.384 5.365 1.00 95.06 163 ASN A C 1
ATOM 1272 O O . ASN A 1 163 ? 2.740 10.241 5.808 1.00 95.06 163 ASN A O 1
ATOM 1276 N N . ALA A 1 164 ? 4.929 9.851 5.991 1.00 93.62 164 ALA A N 1
ATOM 1277 C CA . ALA A 1 164 ? 4.788 9.103 7.239 1.00 93.62 164 ALA A CA 1
ATOM 1278 C C . ALA A 1 164 ? 4.228 9.991 8.363 1.00 93.62 164 ALA A C 1
ATOM 1280 O O . ALA A 1 164 ? 3.343 9.564 9.104 1.00 93.62 164 ALA A O 1
ATOM 1281 N N . ARG A 1 165 ? 4.686 11.246 8.465 1.00 91.88 165 ARG A N 1
ATOM 1282 C CA . ARG A 1 165 ? 4.137 12.212 9.431 1.00 91.88 165 ARG A CA 1
ATOM 1283 C C . ARG A 1 165 ? 2.677 12.543 9.140 1.00 91.88 165 ARG A C 1
ATOM 1285 O O . ARG A 1 165 ? 1.875 12.546 10.071 1.00 91.88 165 ARG A O 1
ATOM 1292 N N . ASP A 1 166 ? 2.326 12.780 7.878 1.00 91.81 166 ASP A N 1
ATOM 1293 C CA . ASP A 1 166 ? 0.943 13.077 7.501 1.00 91.81 166 ASP A CA 1
ATOM 1294 C C . ASP A 1 166 ? 0.011 11.884 7.757 1.00 91.81 166 ASP A C 1
ATOM 1296 O O . ASP A 1 166 ? -1.036 12.057 8.370 1.00 91.81 166 ASP A O 1
ATOM 1300 N N . LEU A 1 167 ? 0.429 10.648 7.457 1.00 95.62 167 LEU A N 1
ATOM 1301 C CA . LEU A 1 167 ? -0.324 9.443 7.829 1.00 95.62 167 LEU A CA 1
ATOM 1302 C C . LEU A 1 167 ? -0.707 9.443 9.317 1.00 95.62 167 LEU A C 1
ATOM 1304 O O . LEU A 1 167 ? -1.874 9.244 9.660 1.00 95.62 167 LEU A O 1
ATOM 1308 N N . PHE A 1 168 ? 0.254 9.687 10.209 1.00 94.38 168 PHE A N 1
ATOM 1309 C CA . PHE A 1 168 ? -0.017 9.704 11.647 1.00 94.38 168 PHE A CA 1
ATOM 1310 C C . PHE A 1 168 ? -0.806 10.931 12.102 1.00 94.38 168 PHE A C 1
ATOM 1312 O O . PHE A 1 168 ? -1.614 10.824 13.024 1.00 94.38 168 PHE A O 1
ATOM 1319 N N . PHE A 1 169 ? -0.655 12.065 11.423 1.00 92.38 169 PHE A N 1
ATOM 1320 C CA . PHE A 1 169 ? -1.527 13.217 11.613 1.00 92.38 169 PHE A CA 1
ATOM 1321 C C . PHE A 1 169 ? -2.989 12.869 11.274 1.00 92.38 169 PHE A C 1
ATOM 1323 O O . PHE A 1 169 ? -3.882 13.127 12.083 1.00 92.38 169 PHE A O 1
ATOM 1330 N N . GLN A 1 170 ? -3.251 12.197 10.148 1.00 94.69 170 GLN A N 1
ATOM 1331 C CA . GLN A 1 170 ? -4.598 11.748 9.774 1.00 94.69 170 GLN A CA 1
ATOM 1332 C C . GLN A 1 170 ? -5.154 10.689 10.750 1.00 94.69 170 GLN A C 1
ATOM 1334 O O . GLN A 1 170 ? -6.334 10.728 11.111 1.00 94.69 170 GLN A O 1
ATOM 1339 N N . ILE A 1 171 ? -4.307 9.779 11.247 1.00 94.00 171 ILE A N 1
ATOM 1340 C CA . ILE A 1 171 ? -4.670 8.824 12.310 1.00 94.00 171 ILE A CA 1
ATOM 1341 C C . ILE A 1 171 ? -5.091 9.563 13.587 1.00 94.00 171 ILE A C 1
ATOM 1343 O O . ILE A 1 171 ? -6.114 9.220 14.183 1.00 94.00 171 ILE A O 1
ATOM 1347 N N . GLU A 1 172 ? -4.347 10.591 14.001 1.00 90.44 172 GLU A N 1
ATOM 1348 C CA . GLU A 1 172 ? -4.691 11.402 15.172 1.00 90.44 172 GLU A CA 1
ATOM 1349 C C . GLU A 1 172 ? -5.984 12.196 14.961 1.00 90.44 172 GLU A C 1
ATOM 1351 O O . GLU A 1 172 ? -6.796 12.285 15.880 1.00 90.44 172 GLU A O 1
ATOM 1356 N N . ARG A 1 173 ? -6.264 12.694 13.750 1.00 89.19 173 ARG A N 1
ATOM 1357 C CA . ARG A 1 173 ? -7.570 13.309 13.444 1.00 89.19 173 ARG A CA 1
ATOM 1358 C C . ARG A 1 173 ? -8.724 12.339 13.699 1.00 89.19 173 ARG A C 1
ATOM 1360 O O . ARG A 1 173 ? -9.704 12.716 14.344 1.00 89.19 173 ARG A O 1
ATOM 1367 N N . LEU A 1 174 ? -8.599 11.085 13.259 1.00 89.44 174 LEU A N 1
ATOM 1368 C CA . LEU A 1 174 ? -9.591 10.037 13.526 1.00 89.44 174 LEU A CA 1
ATOM 1369 C C . LEU A 1 174 ? -9.674 9.696 15.022 1.00 89.44 174 LEU A C 1
ATOM 1371 O O . LEU A 1 174 ? -10.775 9.572 15.562 1.00 89.44 174 LEU A O 1
ATOM 1375 N N . TYR A 1 175 ? -8.531 9.593 15.706 1.00 87.12 175 TYR A N 1
ATOM 1376 C CA . TYR A 1 175 ? -8.460 9.357 17.150 1.00 87.12 175 TYR A CA 1
ATOM 1377 C C . TYR A 1 175 ? -9.159 10.460 17.950 1.00 87.12 175 TYR A C 1
ATOM 1379 O O . TYR A 1 175 ? -9.960 10.186 18.844 1.00 87.12 175 TYR A O 1
ATOM 1387 N N . HIS A 1 176 ? -8.933 11.719 17.601 1.00 80.56 176 HIS A N 1
ATOM 1388 C CA . HIS A 1 176 ? -9.578 12.859 18.236 1.00 80.56 176 HIS A CA 1
ATOM 1389 C C . HIS A 1 176 ? -11.062 12.951 17.909 1.00 80.56 176 HIS A C 1
ATOM 1391 O O . HIS A 1 176 ? -11.872 13.280 18.779 1.00 80.56 176 HIS A O 1
ATOM 1397 N N . ALA A 1 177 ? -11.454 12.578 16.694 1.00 79.69 177 ALA A N 1
ATOM 1398 C CA . ALA A 1 177 ? -12.856 12.513 16.335 1.00 79.69 177 ALA A CA 1
ATOM 1399 C C . ALA A 1 177 ? -13.624 11.504 17.214 1.00 79.69 177 ALA A C 1
ATOM 1401 O O . ALA A 1 177 ? -14.824 11.674 17.397 1.00 79.69 177 ALA A O 1
ATOM 1402 N N . THR A 1 178 ? -12.971 10.534 17.875 1.00 71.19 178 THR A N 1
ATOM 1403 C CA . THR A 1 178 ? -13.615 9.653 18.880 1.00 71.19 178 THR A CA 1
ATOM 1404 C C . THR A 1 178 ? -14.176 10.396 20.105 1.00 71.19 178 THR A C 1
ATOM 1406 O O . THR A 1 178 ? -14.943 9.815 20.876 1.00 71.19 178 THR A O 1
ATOM 1409 N N . GLN A 1 179 ? -13.786 11.655 20.333 1.00 63.12 179 GLN A N 1
ATOM 1410 C CA . GLN A 1 179 ? -14.139 12.431 21.527 1.00 63.12 179 GLN A CA 1
ATOM 1411 C C . GLN A 1 179 ? -15.500 13.135 21.424 1.00 63.12 179 GLN A C 1
ATOM 1413 O O . GLN A 1 179 ? -16.106 13.449 22.450 1.00 63.12 179 GLN A O 1
ATOM 1418 N N . GLY A 1 180 ? -15.999 13.383 20.209 1.00 54.62 180 GLY A N 1
ATOM 1419 C CA . GLY A 1 180 ? -17.269 14.078 20.006 1.00 54.62 180 GLY A CA 1
ATOM 1420 C C . GLY A 1 180 ? -18.449 13.271 20.554 1.00 54.62 180 GLY A C 1
ATOM 1421 O O . GLY A 1 180 ? -18.625 12.112 20.185 1.00 54.62 180 GLY A O 1
ATOM 1422 N N . ARG A 1 181 ? -19.289 13.890 21.400 1.00 45.00 181 ARG A N 1
ATOM 1423 C CA . ARG A 1 181 ? -20.505 13.268 21.976 1.00 45.00 181 ARG A CA 1
ATOM 1424 C C . ARG A 1 181 ? -21.501 12.753 20.920 1.00 45.00 181 ARG A C 1
ATOM 1426 O O . ARG A 1 181 ? -22.293 11.872 21.248 1.00 45.00 181 ARG A O 1
ATOM 1433 N N . ASP A 1 182 ? -21.390 13.252 19.686 1.00 48.12 182 ASP A N 1
ATOM 1434 C CA . ASP A 1 182 ? -22.194 12.889 18.510 1.00 48.12 182 ASP A CA 1
ATOM 1435 C C . ASP A 1 182 ? -21.333 12.357 17.344 1.00 48.12 182 ASP A C 1
ATOM 1437 O O . ASP A 1 182 ? -21.730 12.402 16.184 1.00 48.12 182 ASP A O 1
ATOM 1441 N N . SER A 1 183 ? -20.123 11.868 17.626 1.00 47.50 183 SER A N 1
ATOM 1442 C CA . SER A 1 183 ? -19.183 11.467 16.580 1.00 47.50 183 SER A CA 1
ATOM 1443 C C . SER A 1 183 ? -19.602 10.196 15.829 1.00 47.50 183 SER A C 1
ATOM 1445 O O . SER A 1 183 ? -20.017 9.202 16.427 1.00 47.50 183 SER A O 1
ATOM 1447 N N . ALA A 1 184 ? -19.393 10.176 14.508 1.00 49.12 184 ALA A N 1
ATOM 1448 C CA . ALA A 1 184 ? -19.516 8.986 13.654 1.00 49.12 184 ALA A CA 1
ATOM 1449 C C . ALA A 1 184 ? -18.512 7.857 14.004 1.00 49.12 184 ALA A C 1
ATOM 1451 O O . ALA A 1 184 ? -18.572 6.744 13.465 1.00 49.12 184 ALA A O 1
ATOM 1452 N N . VAL A 1 185 ? -17.571 8.140 14.910 1.00 52.53 185 VAL A N 1
ATOM 1453 C CA . VAL A 1 185 ? -16.367 7.347 15.154 1.00 52.53 185 VAL A CA 1
ATOM 1454 C C . VAL A 1 185 ? -16.568 6.317 16.285 1.00 52.53 185 VAL A C 1
ATOM 1456 O O . VAL A 1 185 ? -15.962 5.256 16.180 1.00 52.53 185 VAL A O 1
ATOM 1459 N N . PHE A 1 186 ? -17.460 6.520 17.278 1.00 49.22 186 PHE A N 1
ATOM 1460 C CA . PHE A 1 186 ? -17.771 5.519 18.335 1.00 49.22 186 PHE A CA 1
ATOM 1461 C C . PHE A 1 186 ? -19.201 5.605 18.939 1.00 49.22 186 PHE A C 1
ATOM 1463 O O . PHE A 1 186 ? -19.817 6.669 18.900 1.00 49.22 186 PHE A O 1
ATOM 1470 N N . PRO A 1 187 ? -19.722 4.514 19.555 1.00 39.28 187 PRO A N 1
ATOM 1471 C CA . PRO A 1 187 ? -20.985 4.466 20.297 1.00 39.28 187 PRO A CA 1
ATOM 1472 C C . PRO A 1 187 ? -21.027 5.313 21.552 1.00 39.28 187 PRO A C 1
ATOM 1474 O O . PRO A 1 187 ? -20.069 5.391 22.320 1.00 39.28 187 PRO A O 1
ATOM 1477 N N . ARG A 1 188 ? -22.237 5.770 21.859 1.00 43.19 188 ARG A N 1
ATOM 1478 C CA . ARG A 1 188 ? -22.628 6.256 23.176 1.00 43.19 188 ARG A CA 1
ATOM 1479 C C . ARG A 1 188 ? -22.907 5.052 24.085 1.00 43.19 188 ARG A C 1
ATOM 1481 O O . ARG A 1 188 ? -23.808 4.273 23.794 1.00 43.19 188 ARG A O 1
ATOM 1488 N N . SER A 1 189 ? -22.182 4.908 25.195 1.00 36.62 189 SER A N 1
ATOM 1489 C CA . SER A 1 189 ? -22.616 4.004 26.269 1.00 36.62 189 SER A CA 1
ATOM 1490 C C . SER A 1 189 ? -23.797 4.673 26.974 1.00 36.62 189 SER A C 1
ATOM 1492 O O . SER A 1 189 ? -23.633 5.705 27.624 1.00 36.62 189 SER A O 1
ATOM 1494 N N . HIS A 1 190 ? -25.018 4.189 26.747 1.00 35.97 190 HIS A N 1
ATOM 1495 C CA . HIS A 1 190 ? -26.191 4.658 27.482 1.00 35.97 190 HIS A CA 1
ATOM 1496 C C . HIS A 1 190 ? -26.180 4.012 28.868 1.00 35.97 190 HIS A C 1
ATOM 1498 O O . HIS A 1 190 ? -26.722 2.927 29.056 1.00 35.97 190 HIS A O 1
ATOM 1504 N N . SER A 1 191 ? -25.574 4.674 29.855 1.00 32.78 191 SER A N 1
ATOM 1505 C CA . SER A 1 191 ? -26.015 4.460 31.229 1.00 32.78 191 SER A CA 1
ATOM 1506 C C . SER A 1 191 ? -27.420 5.055 31.348 1.00 32.78 191 SER A C 1
ATOM 1508 O O . SER A 1 191 ? -27.659 6.199 30.961 1.00 32.78 191 SER A O 1
ATOM 1510 N N . ASN A 1 192 ? -28.372 4.241 31.800 1.00 30.58 192 ASN A N 1
ATOM 1511 C CA . ASN A 1 192 ? -29.769 4.627 31.966 1.00 30.58 192 ASN A CA 1
ATOM 1512 C C . ASN A 1 192 ? -29.882 5.917 32.790 1.00 30.58 192 ASN A C 1
ATOM 1514 O O . ASN A 1 192 ? -29.683 5.924 34.004 1.00 30.58 192 ASN A O 1
ATOM 1518 N N . SER A 1 193 ? -30.241 7.014 32.128 1.00 33.62 193 SER A N 1
ATOM 1519 C CA . SER A 1 193 ? -30.627 8.267 32.764 1.00 33.62 193 SER A CA 1
ATOM 1520 C C . SER A 1 193 ? -32.050 8.144 33.309 1.00 33.62 193 SER A C 1
ATOM 1522 O O . SER A 1 193 ? -32.990 8.696 32.744 1.0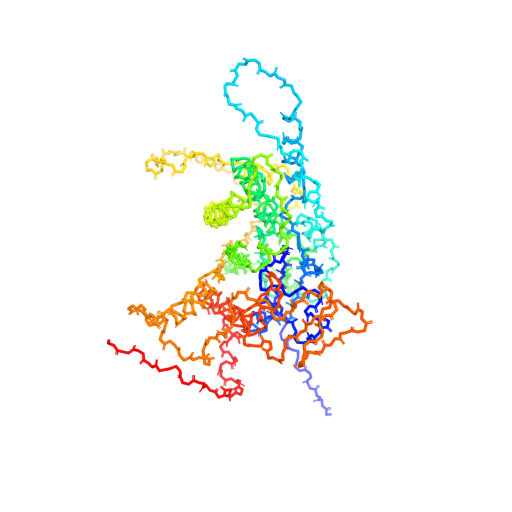0 33.62 193 SER A O 1
ATOM 1524 N N . SER A 1 194 ? -32.221 7.384 34.388 1.00 33.41 194 SER A N 1
ATOM 1525 C CA . SER A 1 194 ? -33.447 7.401 35.190 1.00 33.41 194 SER A CA 1
ATOM 1526 C C . SER A 1 194 ? -33.189 6.874 36.604 1.00 33.41 194 SER A C 1
ATOM 1528 O O . SER A 1 194 ? -33.696 5.825 36.986 1.00 33.41 194 SER A O 1
ATOM 1530 N N . ALA A 1 195 ? -32.382 7.594 37.380 1.00 30.23 195 ALA A N 1
ATOM 1531 C CA . ALA A 1 195 ? -32.473 7.596 38.839 1.00 30.23 195 ALA A CA 1
ATOM 1532 C C . ALA A 1 195 ? -31.737 8.827 39.374 1.00 30.23 195 ALA A C 1
ATOM 1534 O O . ALA A 1 195 ? -30.512 8.880 39.451 1.00 30.23 195 ALA A O 1
ATOM 1535 N N . SER A 1 196 ? -32.506 9.856 39.699 1.00 32.97 196 SER A N 1
ATOM 1536 C CA . SER A 1 196 ? -32.067 11.006 40.472 1.00 32.97 196 SER A CA 1
ATOM 1537 C C . SER A 1 196 ? -31.802 10.585 41.920 1.00 32.97 196 SER A C 1
ATOM 1539 O O . SER A 1 196 ? -32.724 10.591 42.729 1.00 32.97 196 SER A O 1
ATOM 1541 N N . THR A 1 197 ? -30.552 10.256 42.247 1.00 25.97 197 THR A N 1
ATOM 1542 C CA . THR A 1 197 ? -30.026 10.280 43.622 1.00 25.97 197 THR A CA 1
ATOM 1543 C C . THR A 1 197 ? -28.503 10.475 43.600 1.00 25.97 197 THR A C 1
ATOM 1545 O O . THR A 1 197 ? -27.805 9.741 42.901 1.00 25.97 197 THR A O 1
ATOM 1548 N N . PRO A 1 198 ? -27.951 11.451 44.347 1.00 32.44 198 PRO A N 1
ATOM 1549 C CA . PRO A 1 198 ? -26.512 11.626 44.474 1.00 32.44 198 PRO A CA 1
ATOM 1550 C C . PRO A 1 198 ? -25.988 10.614 45.498 1.00 32.44 198 PRO A C 1
ATOM 1552 O O . PRO A 1 198 ? -26.108 10.828 46.701 1.00 32.44 198 PRO A O 1
ATOM 1555 N N . ILE A 1 199 ? -25.438 9.498 45.019 1.00 26.77 199 ILE A N 1
ATOM 1556 C CA . ILE A 1 199 ? -24.691 8.553 45.853 1.00 26.77 199 ILE A CA 1
ATOM 1557 C C . ILE A 1 199 ? -23.216 8.625 45.467 1.00 26.77 199 ILE A C 1
ATOM 1559 O O . ILE A 1 199 ? -22.834 8.510 44.303 1.00 26.77 199 ILE A O 1
ATOM 1563 N N . GLU A 1 200 ? -22.427 8.870 46.504 1.00 26.03 200 GLU A N 1
ATOM 1564 C CA . GLU A 1 200 ? -20.977 8.883 46.582 1.00 26.03 200 GLU A CA 1
ATOM 1565 C C . GLU A 1 200 ? -20.297 7.743 45.808 1.00 26.03 200 GLU A C 1
ATOM 1567 O O . GLU A 1 200 ? -20.717 6.589 45.843 1.00 26.03 200 GLU A O 1
ATOM 1572 N N . THR A 1 201 ? -19.193 8.110 45.151 1.00 35.72 201 THR A N 1
ATOM 1573 C CA . THR A 1 201 ? -18.020 7.275 44.845 1.00 35.72 201 THR A CA 1
ATOM 1574 C C . THR A 1 201 ? -18.255 5.765 44.737 1.00 35.72 201 THR A C 1
ATOM 1576 O O . THR A 1 201 ? -17.982 4.999 45.659 1.00 35.72 201 THR A O 1
ATOM 1579 N N . ARG A 1 202 ? -18.580 5.319 43.522 1.00 25.61 202 ARG A N 1
ATOM 1580 C CA . ARG A 1 202 ? -18.018 4.074 42.992 1.00 25.61 202 ARG A CA 1
ATOM 1581 C C . ARG A 1 202 ? -17.149 4.398 41.788 1.00 25.61 202 ARG A C 1
ATOM 1583 O O . ARG A 1 202 ? -17.626 4.874 40.764 1.00 25.61 202 ARG A O 1
ATOM 1590 N N . ALA A 1 203 ? -15.855 4.156 41.962 1.00 35.28 203 ALA A N 1
ATOM 1591 C CA . ALA A 1 203 ? -14.901 3.985 40.885 1.00 35.28 203 ALA A CA 1
ATOM 1592 C C . ALA A 1 203 ? -15.295 2.726 40.100 1.00 35.28 203 ALA A C 1
ATOM 1594 O O . ALA A 1 203 ? -14.780 1.646 40.370 1.00 35.28 203 ALA A O 1
ATOM 1595 N N . ASP A 1 204 ? -16.257 2.847 39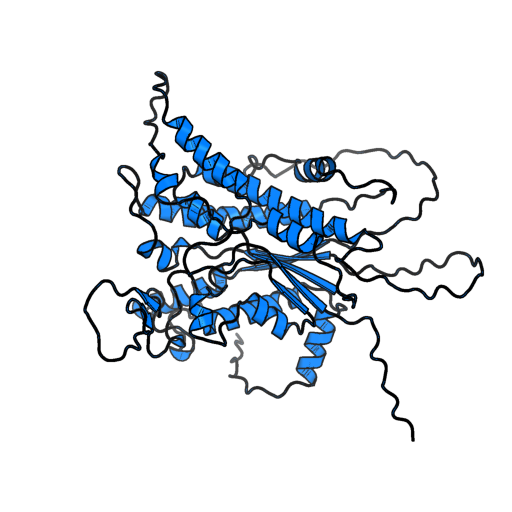.188 1.00 31.16 204 ASP A N 1
ATOM 1596 C CA . ASP A 1 204 ? -16.569 1.769 38.255 1.00 31.16 204 ASP A CA 1
ATOM 1597 C C . ASP A 1 204 ? -15.712 1.977 37.006 1.00 31.16 204 ASP A C 1
ATOM 1599 O O . ASP A 1 204 ? -15.943 2.862 36.177 1.00 31.16 204 ASP A O 1
ATOM 1603 N N . GLY A 1 205 ? -14.616 1.224 36.959 1.00 35.59 205 GLY A N 1
ATOM 1604 C CA . GLY A 1 205 ? -13.605 1.254 35.914 1.00 35.59 205 GLY A CA 1
ATOM 1605 C C . GLY A 1 205 ? -14.107 0.651 34.607 1.00 35.59 205 GLY A C 1
ATOM 1606 O O . GLY A 1 205 ? -13.600 -0.379 34.176 1.00 35.59 205 GLY A O 1
ATOM 1607 N N . THR A 1 206 ? -15.069 1.294 33.944 1.00 41.97 206 THR A N 1
ATOM 1608 C CA . THR A 1 206 ? -15.394 0.977 32.547 1.00 41.97 206 THR A CA 1
ATOM 1609 C C . THR A 1 206 ? -14.201 1.335 31.662 1.00 41.97 206 THR A C 1
ATOM 1611 O O . THR A 1 206 ? -13.999 2.490 31.281 1.00 41.97 206 THR A O 1
ATOM 1614 N N . THR A 1 207 ? -13.372 0.339 31.361 1.00 53.12 207 THR A N 1
ATOM 1615 C CA . THR A 1 207 ? -12.289 0.421 30.384 1.00 53.12 207 THR A CA 1
ATOM 1616 C C . THR A 1 207 ? -12.882 0.719 29.010 1.00 53.12 207 THR A C 1
ATOM 1618 O O . THR A 1 207 ? -13.604 -0.085 28.426 1.00 53.12 207 THR A O 1
ATOM 1621 N N . ARG A 1 208 ? -12.607 1.916 28.487 1.00 66.62 208 ARG A N 1
ATOM 1622 C CA . ARG A 1 208 ? -13.032 2.319 27.144 1.00 66.62 208 ARG A CA 1
ATOM 1623 C C . ARG A 1 208 ? -12.385 1.398 26.106 1.00 66.62 208 ARG A C 1
ATOM 1625 O O . ARG A 1 208 ? -11.186 1.124 26.194 1.00 66.62 208 ARG A O 1
ATOM 1632 N N . THR A 1 209 ? -13.161 0.944 25.121 1.00 74.31 209 THR A N 1
ATOM 1633 C CA . THR A 1 209 ? -12.651 0.149 23.992 1.00 74.31 209 THR A CA 1
ATOM 1634 C C . THR A 1 209 ? -11.499 0.894 23.317 1.00 74.31 209 THR A C 1
ATOM 1636 O O . THR A 1 209 ? -11.666 2.081 23.023 1.00 74.31 209 THR A O 1
ATOM 1639 N N . PRO A 1 210 ? -10.343 0.256 23.077 1.00 85.06 210 PRO A N 1
ATOM 1640 C CA . PRO A 1 210 ? -9.171 0.949 22.561 1.00 85.06 210 PRO A CA 1
ATOM 1641 C C . PRO A 1 210 ? -9.354 1.370 21.098 1.00 85.06 210 PRO A C 1
ATOM 1643 O O . PRO A 1 210 ? -10.092 0.746 20.332 1.00 85.06 210 PRO A O 1
ATOM 1646 N N . PHE A 1 211 ? -8.635 2.420 20.705 1.00 89.44 211 PHE A N 1
ATOM 1647 C CA . PHE A 1 211 ? -8.547 2.860 19.319 1.00 89.44 211 PHE A CA 1
ATOM 1648 C C . PHE A 1 211 ? -7.508 2.002 18.593 1.00 89.44 211 PHE A C 1
ATOM 1650 O O . PHE A 1 211 ? -6.310 2.102 18.869 1.00 89.44 211 PHE A O 1
ATOM 1657 N N . ARG A 1 212 ? -7.979 1.114 17.709 1.00 92.38 212 ARG A N 1
ATOM 1658 C CA . ARG A 1 212 ? -7.142 0.117 17.031 1.00 92.38 212 ARG A CA 1
ATOM 1659 C C . ARG A 1 212 ? -6.897 0.488 15.580 1.00 92.38 212 ARG A C 1
ATOM 1661 O O . ARG A 1 212 ? -7.844 0.538 14.798 1.00 92.38 212 ARG A O 1
ATOM 1668 N N . ILE A 1 213 ? -5.632 0.646 15.218 1.00 95.94 213 ILE A N 1
ATOM 1669 C CA . ILE A 1 213 ? -5.210 0.762 13.824 1.00 95.94 213 ILE A CA 1
ATOM 1670 C C . ILE A 1 213 ? -4.593 -0.552 13.329 1.00 95.94 213 ILE A C 1
ATOM 1672 O O . ILE A 1 213 ? -4.012 -1.315 14.106 1.00 95.94 213 ILE A O 1
ATOM 1676 N N . PHE A 1 214 ? -4.694 -0.802 12.029 1.00 96.94 214 PHE A N 1
ATOM 1677 C CA . PHE A 1 214 ? -4.012 -1.879 11.327 1.00 96.94 214 PHE A CA 1
ATOM 1678 C C . PHE A 1 214 ? -3.195 -1.296 10.176 1.00 96.94 214 PHE A C 1
ATOM 1680 O O . PHE A 1 214 ? -3.754 -0.655 9.286 1.00 96.94 214 PHE A O 1
ATOM 1687 N N . LEU A 1 215 ? -1.884 -1.528 10.187 1.00 95.31 215 LEU A N 1
ATOM 1688 C CA . LEU A 1 215 ? -0.961 -1.020 9.173 1.00 95.31 215 LEU A CA 1
ATOM 1689 C C . LEU A 1 215 ? -0.387 -2.162 8.333 1.00 95.31 215 LEU A C 1
ATOM 1691 O O . LEU A 1 215 ? 0.084 -3.175 8.863 1.00 95.31 215 LEU A O 1
ATOM 1695 N N . THR A 1 216 ? -0.367 -1.987 7.017 1.00 91.62 216 THR A N 1
ATOM 1696 C CA . THR A 1 216 ? 0.315 -2.911 6.108 1.00 91.62 216 THR A CA 1
ATOM 1697 C C . THR A 1 216 ? 1.747 -2.481 5.847 1.00 91.62 216 THR A C 1
ATOM 1699 O O . THR A 1 216 ? 2.005 -1.358 5.423 1.00 91.62 216 THR A O 1
ATOM 1702 N N . ARG A 1 217 ? 2.689 -3.413 6.015 1.00 92.75 217 ARG A N 1
ATOM 1703 C CA . ARG A 1 217 ? 4.033 -3.258 5.451 1.00 92.75 217 ARG A CA 1
ATOM 1704 C C . ARG A 1 217 ? 3.998 -3.596 3.966 1.00 92.75 217 ARG A C 1
ATOM 1706 O O . ARG A 1 217 ? 3.484 -4.649 3.580 1.00 92.75 217 ARG A O 1
ATOM 1713 N N . LEU A 1 218 ? 4.606 -2.732 3.167 1.00 93.19 218 LEU A N 1
ATOM 1714 C CA . LEU A 1 218 ? 4.607 -2.799 1.715 1.00 93.19 218 LEU A CA 1
ATOM 1715 C C . LEU A 1 218 ? 5.349 -4.025 1.186 1.00 93.19 218 LEU A C 1
ATOM 1717 O O . LEU A 1 218 ? 6.415 -4.406 1.688 1.00 93.19 218 LEU A O 1
ATOM 1721 N N . PHE A 1 219 ? 4.789 -4.602 0.127 1.00 95.75 219 PHE A N 1
ATOM 1722 C CA . PHE A 1 219 ? 5.524 -5.431 -0.819 1.00 95.75 219 PHE A CA 1
ATOM 1723 C C . PHE A 1 219 ? 6.353 -4.540 -1.752 1.00 95.75 219 PHE A C 1
ATOM 1725 O O . PHE A 1 219 ? 5.949 -3.423 -2.067 1.00 95.75 219 PHE A O 1
ATOM 1732 N N . ASP A 1 220 ? 7.519 -5.032 -2.165 1.00 96.62 220 ASP A N 1
ATOM 1733 C CA . ASP A 1 220 ? 8.396 -4.317 -3.089 1.00 96.62 220 ASP A CA 1
ATOM 1734 C C . ASP A 1 220 ? 7.771 -4.313 -4.481 1.00 96.62 220 ASP A C 1
ATOM 1736 O O . ASP A 1 220 ? 7.703 -5.345 -5.148 1.00 96.62 220 ASP A O 1
ATOM 1740 N N . ILE A 1 221 ? 7.299 -3.140 -4.904 1.00 95.00 221 ILE A N 1
ATOM 1741 C CA . ILE A 1 221 ? 6.634 -2.968 -6.195 1.00 95.00 221 ILE A CA 1
ATOM 1742 C C . ILE A 1 221 ? 7.547 -3.339 -7.365 1.00 95.00 221 ILE A C 1
ATOM 1744 O O . ILE A 1 221 ? 7.041 -3.771 -8.396 1.00 95.00 221 ILE A O 1
ATOM 1748 N N . SER A 1 222 ? 8.874 -3.263 -7.207 1.00 95.62 222 SER A N 1
ATOM 1749 C CA . SER A 1 222 ? 9.820 -3.655 -8.258 1.00 95.62 222 SER A CA 1
ATOM 1750 C C . SER A 1 222 ? 9.820 -5.149 -8.579 1.00 95.62 222 SER A C 1
ATOM 1752 O O . SER A 1 222 ? 10.314 -5.548 -9.629 1.00 95.62 222 SER A O 1
ATOM 1754 N N . LEU A 1 223 ? 9.222 -5.969 -7.709 1.00 95.88 223 LEU A N 1
ATOM 1755 C CA . LEU A 1 223 ? 9.028 -7.401 -7.925 1.00 95.88 223 LEU A CA 1
ATOM 1756 C C . LEU A 1 223 ? 7.710 -7.729 -8.643 1.00 95.88 223 LEU A C 1
ATOM 1758 O O . LEU A 1 223 ? 7.417 -8.904 -8.853 1.00 95.88 223 LEU A O 1
ATOM 1762 N N . THR A 1 224 ? 6.899 -6.724 -8.987 1.00 94.75 224 THR A N 1
ATOM 1763 C CA . THR A 1 224 ? 5.698 -6.934 -9.806 1.00 94.75 224 THR A CA 1
ATOM 1764 C C . THR A 1 224 ? 6.031 -6.922 -11.298 1.00 94.75 224 THR A C 1
ATOM 1766 O O . THR A 1 224 ? 6.910 -6.159 -11.711 1.00 94.75 224 THR A O 1
ATOM 1769 N N . PRO A 1 225 ? 5.305 -7.692 -12.132 1.00 92.69 225 PRO A N 1
ATOM 1770 C CA . PRO A 1 225 ? 5.480 -7.661 -13.586 1.00 92.69 225 PRO A CA 1
ATOM 1771 C C . PRO A 1 225 ? 5.336 -6.245 -14.162 1.00 92.69 225 PRO A C 1
ATOM 1773 O O . PRO A 1 225 ? 6.121 -5.813 -15.007 1.00 92.69 225 PRO A O 1
ATOM 1776 N N . GLY A 1 226 ? 4.383 -5.486 -13.619 1.00 90.25 226 GLY A N 1
ATOM 1777 C CA . GLY A 1 226 ? 4.065 -4.120 -14.007 1.00 90.25 226 GLY A CA 1
ATOM 1778 C C . GLY A 1 226 ? 5.205 -3.135 -13.835 1.00 90.25 226 GLY A C 1
ATOM 1779 O O . GLY A 1 226 ? 5.274 -2.147 -14.563 1.00 90.25 226 GLY A O 1
ATOM 1780 N N . PHE A 1 227 ? 6.146 -3.393 -12.928 1.00 92.25 227 PHE A N 1
ATOM 1781 C CA . PHE A 1 227 ? 7.296 -2.510 -12.789 1.00 92.25 227 PHE A CA 1
ATOM 1782 C C . PHE A 1 227 ? 8.200 -2.518 -14.015 1.00 92.25 227 PHE A C 1
ATOM 1784 O O . PHE A 1 227 ? 8.735 -1.472 -14.380 1.00 92.25 227 PHE A O 1
ATOM 1791 N N . ALA A 1 228 ? 8.337 -3.668 -14.670 1.00 88.31 228 ALA A N 1
ATOM 1792 C CA . ALA A 1 228 ? 9.079 -3.769 -15.916 1.00 88.31 228 ALA A CA 1
ATOM 1793 C C . ALA A 1 228 ? 8.217 -3.394 -17.132 1.00 88.31 228 ALA A C 1
ATOM 1795 O O . ALA A 1 228 ? 8.725 -2.747 -18.044 1.00 88.31 228 ALA A O 1
ATOM 1796 N N . SER A 1 229 ? 6.936 -3.786 -17.159 1.00 87.38 229 SER A N 1
ATOM 1797 C CA . SER A 1 229 ? 6.089 -3.633 -18.352 1.00 87.38 229 SER A CA 1
ATOM 1798 C C . SER A 1 229 ? 5.389 -2.278 -18.476 1.00 87.38 229 SER A C 1
ATOM 1800 O O . SER A 1 229 ? 5.171 -1.815 -19.593 1.00 87.38 229 SER A O 1
ATOM 1802 N N . ALA A 1 230 ? 5.031 -1.637 -17.359 1.00 87.50 230 ALA A N 1
ATOM 1803 C CA . ALA A 1 230 ? 4.193 -0.437 -17.357 1.00 87.50 230 ALA A CA 1
ATOM 1804 C C . ALA A 1 230 ? 4.955 0.865 -17.057 1.00 87.50 230 ALA A C 1
ATOM 1806 O O . ALA A 1 230 ? 4.385 1.943 -17.231 1.00 87.50 230 ALA A O 1
ATOM 1807 N N . ARG A 1 231 ? 6.224 0.810 -16.618 1.00 90.38 231 ARG A N 1
ATOM 1808 C CA . ARG A 1 231 ? 7.047 2.025 -16.468 1.00 90.38 231 ARG A CA 1
ATOM 1809 C C . ARG A 1 231 ? 7.525 2.523 -17.833 1.00 90.38 231 ARG A C 1
ATOM 1811 O O . ARG A 1 231 ? 8.111 1.739 -18.580 1.00 90.38 231 ARG A O 1
ATOM 1818 N N . PRO A 1 232 ? 7.362 3.821 -18.144 1.00 91.38 232 PRO A N 1
ATOM 1819 C CA . PRO A 1 232 ? 8.007 4.418 -19.305 1.00 91.38 232 PRO A CA 1
ATOM 1820 C C . PRO A 1 232 ? 9.536 4.323 -19.224 1.00 91.38 232 PRO A C 1
ATOM 1822 O O . PRO A 1 232 ? 10.125 4.364 -18.139 1.00 91.38 232 PRO A O 1
ATOM 1825 N N . TRP A 1 233 ? 10.180 4.235 -20.388 1.00 92.50 233 TRP A N 1
ATOM 1826 C CA . TRP A 1 233 ? 11.635 4.291 -20.490 1.00 92.50 233 TRP A CA 1
ATOM 1827 C C . TRP A 1 233 ? 12.125 5.709 -20.174 1.00 92.50 233 TRP A C 1
ATOM 1829 O O . TRP A 1 233 ? 11.691 6.658 -20.834 1.00 92.50 233 TRP A O 1
ATOM 1839 N N . PRO A 1 234 ? 13.014 5.888 -19.184 1.00 93.12 234 PRO A N 1
ATOM 1840 C CA . PRO A 1 234 ? 13.513 7.214 -18.862 1.00 93.12 234 PRO A CA 1
ATOM 1841 C C . PRO A 1 234 ? 14.554 7.683 -19.895 1.00 93.12 234 PRO A C 1
ATOM 1843 O O . PRO A 1 234 ? 15.261 6.846 -20.463 1.00 93.12 234 PRO A O 1
ATOM 1846 N N . PRO A 1 235 ? 14.673 8.999 -20.142 1.00 92.81 235 PRO A N 1
ATOM 1847 C CA . PRO A 1 235 ? 15.673 9.543 -21.056 1.00 92.81 235 PRO A CA 1
ATOM 1848 C C . PRO A 1 235 ? 17.087 9.419 -20.478 1.00 92.81 235 PRO A C 1
ATOM 1850 O O . PRO A 1 235 ? 17.281 9.435 -19.262 1.00 92.81 235 PRO A O 1
ATOM 1853 N N . GLU A 1 236 ? 18.098 9.354 -21.342 1.00 88.88 236 GLU A N 1
ATOM 1854 C CA . GLU A 1 236 ? 19.493 9.370 -20.895 1.00 88.88 236 GLU A CA 1
ATOM 1855 C C . GLU A 1 236 ? 19.826 10.661 -20.115 1.00 88.88 236 GLU A C 1
ATOM 1857 O O . GLU A 1 236 ? 19.307 11.731 -20.440 1.00 88.88 236 GLU A O 1
ATOM 1862 N N . PRO A 1 237 ? 20.689 10.594 -19.081 1.00 90.31 237 PRO A N 1
ATOM 1863 C CA . PRO A 1 237 ? 21.444 9.425 -18.609 1.00 90.31 237 PRO A CA 1
ATOM 1864 C C . PRO A 1 237 ? 20.702 8.593 -17.539 1.00 90.31 237 PRO A C 1
ATOM 1866 O O . PRO A 1 237 ? 21.319 7.797 -16.826 1.00 90.31 237 PRO A O 1
ATOM 1869 N N . HIS A 1 238 ? 19.391 8.785 -17.365 1.00 91.00 238 HIS A N 1
ATOM 1870 C CA . HIS A 1 238 ? 18.596 7.995 -16.422 1.00 91.00 238 HIS A CA 1
ATOM 1871 C C . HIS A 1 238 ? 18.381 6.577 -16.951 1.00 91.00 238 HIS A C 1
ATOM 1873 O O . HIS A 1 238 ? 18.432 6.322 -18.149 1.00 91.00 238 HIS A O 1
ATOM 1879 N N . SER A 1 239 ? 18.135 5.622 -16.052 1.00 93.31 239 SER A N 1
ATOM 1880 C CA . SER A 1 239 ? 17.891 4.232 -16.449 1.00 93.31 239 SER A CA 1
ATOM 1881 C C . SER A 1 239 ? 16.819 3.565 -15.597 1.00 93.31 239 SER A C 1
ATOM 1883 O O . SER A 1 239 ? 16.683 3.851 -14.401 1.00 93.31 239 SER A O 1
ATOM 1885 N N . SER A 1 240 ? 16.107 2.604 -16.188 1.00 93.88 240 SER A N 1
ATOM 1886 C CA . SER A 1 240 ? 15.122 1.772 -15.486 1.00 93.88 240 SER A CA 1
ATOM 1887 C C . SER A 1 240 ? 15.753 1.011 -14.317 1.00 93.88 240 SER A C 1
ATOM 1889 O O . SER A 1 240 ? 15.127 0.832 -13.275 1.00 93.88 240 SER A O 1
ATOM 1891 N N . SER A 1 241 ? 17.033 0.636 -14.433 1.00 94.44 241 SER A N 1
ATOM 1892 C CA . SER A 1 241 ? 17.774 -0.027 -13.354 1.00 94.44 241 SER A CA 1
ATOM 1893 C C . SER A 1 241 ? 17.952 0.863 -12.117 1.00 94.44 241 SER A C 1
ATOM 1895 O O . SER A 1 241 ? 17.831 0.380 -10.988 1.00 94.44 241 SER A O 1
ATOM 1897 N N . THR A 1 242 ? 18.180 2.169 -12.306 1.00 94.00 242 THR A N 1
ATOM 1898 C CA . THR A 1 242 ? 18.248 3.143 -11.208 1.00 94.00 242 THR A CA 1
ATOM 1899 C C . THR A 1 242 ? 16.895 3.260 -10.519 1.00 94.00 242 THR A C 1
ATOM 1901 O O . THR A 1 242 ? 16.835 3.201 -9.290 1.00 94.00 242 THR A O 1
ATOM 1904 N N . GLN A 1 243 ? 15.809 3.349 -11.293 1.00 95.50 243 GLN A N 1
ATOM 1905 C CA . GLN A 1 243 ? 14.455 3.412 -10.739 1.00 95.50 243 GLN A CA 1
ATOM 1906 C C . GLN A 1 243 ? 14.095 2.136 -9.969 1.00 95.50 243 GLN A C 1
ATOM 1908 O O . GLN A 1 243 ? 13.568 2.218 -8.865 1.00 95.50 243 GLN A O 1
ATOM 1913 N N . MET A 1 244 ? 14.457 0.960 -10.487 1.00 96.75 244 MET A N 1
ATOM 1914 C CA . MET A 1 244 ? 14.263 -0.329 -9.811 1.00 96.75 244 MET A CA 1
ATOM 1915 C C . MET A 1 244 ? 14.999 -0.390 -8.468 1.00 96.75 244 MET A C 1
ATOM 1917 O O . MET A 1 244 ? 14.409 -0.735 -7.445 1.00 96.75 244 MET A O 1
ATOM 1921 N N . ARG A 1 245 ? 16.278 0.015 -8.438 1.00 97.00 245 ARG A N 1
ATOM 1922 C CA . ARG A 1 245 ? 17.059 0.100 -7.190 1.00 97.00 245 ARG A CA 1
ATOM 1923 C C . ARG A 1 245 ? 16.445 1.088 -6.200 1.00 97.00 245 ARG A C 1
ATOM 1925 O O . ARG A 1 245 ? 16.452 0.823 -4.999 1.00 97.00 245 ARG A O 1
ATOM 1932 N N . ASN A 1 246 ? 15.937 2.219 -6.689 1.00 97.31 246 ASN A N 1
ATOM 1933 C CA . ASN A 1 246 ? 15.261 3.200 -5.851 1.00 97.31 246 ASN A CA 1
ATOM 1934 C C . ASN A 1 246 ? 13.963 2.635 -5.275 1.00 97.31 246 ASN A C 1
ATOM 1936 O O . ASN A 1 246 ? 13.776 2.747 -4.073 1.00 97.31 246 ASN A O 1
ATOM 1940 N N . ALA A 1 247 ? 13.118 1.977 -6.070 1.00 98.06 247 ALA A N 1
ATOM 1941 C CA . ALA A 1 247 ? 11.880 1.368 -5.587 1.00 98.06 247 ALA A CA 1
ATOM 1942 C C . ALA A 1 247 ? 12.139 0.364 -4.452 1.00 98.06 247 ALA A C 1
ATOM 1944 O O . ALA A 1 247 ? 11.595 0.525 -3.360 1.00 98.06 247 ALA A O 1
ATOM 1945 N N . ALA A 1 248 ? 13.062 -0.582 -4.654 1.00 97.69 248 ALA A N 1
ATOM 1946 C CA . ALA A 1 248 ? 13.428 -1.562 -3.630 1.00 97.69 248 ALA A CA 1
ATOM 1947 C C . ALA A 1 248 ? 13.950 -0.901 -2.340 1.00 97.69 248 ALA A C 1
ATOM 1949 O O . ALA A 1 248 ? 13.572 -1.274 -1.222 1.00 97.69 248 ALA A O 1
ATOM 1950 N N . PHE A 1 249 ? 14.803 0.122 -2.482 1.00 98.19 249 PHE A N 1
ATOM 1951 C CA . PHE A 1 249 ? 15.308 0.893 -1.347 1.00 98.19 249 PHE A CA 1
ATOM 1952 C C . PHE A 1 249 ? 14.181 1.633 -0.613 1.00 98.19 249 PHE A C 1
ATOM 1954 O O . PHE A 1 249 ? 14.072 1.525 0.607 1.00 98.19 249 PHE A O 1
ATOM 1961 N N . LEU A 1 250 ? 13.336 2.359 -1.345 1.00 97.88 250 LEU A N 1
ATOM 1962 C CA . LEU A 1 250 ? 12.260 3.183 -0.800 1.00 97.88 250 LEU A CA 1
ATOM 1963 C C . LEU A 1 250 ? 11.182 2.330 -0.124 1.00 97.88 250 LEU A C 1
ATOM 1965 O O . LEU A 1 250 ? 10.702 2.710 0.938 1.00 97.88 250 LEU A O 1
ATOM 1969 N N . THR A 1 251 ? 10.866 1.140 -0.645 1.00 98.06 251 THR A N 1
ATOM 1970 C CA . THR A 1 251 ? 9.986 0.183 0.045 1.00 98.06 251 THR A CA 1
ATOM 1971 C C . THR A 1 251 ? 10.561 -0.233 1.398 1.00 98.06 251 THR A C 1
ATOM 1973 O O . THR A 1 251 ? 9.843 -0.254 2.402 1.00 98.06 251 THR A O 1
ATOM 1976 N N . LYS A 1 252 ? 11.856 -0.577 1.454 1.00 96.44 252 LYS A N 1
ATOM 1977 C CA . LYS A 1 252 ? 12.512 -0.933 2.720 1.00 96.44 252 LYS A CA 1
ATOM 1978 C C . LYS A 1 252 ? 12.509 0.253 3.685 1.00 96.44 252 LYS A C 1
ATOM 1980 O O . LYS A 1 252 ? 12.221 0.065 4.865 1.00 96.44 252 LYS A O 1
ATOM 1985 N N . TYR A 1 253 ? 12.806 1.443 3.171 1.00 96.00 253 TYR A N 1
ATOM 1986 C CA . TYR A 1 253 ? 12.834 2.682 3.937 1.00 96.00 253 TYR A CA 1
ATOM 1987 C C . TYR A 1 253 ? 11.463 3.015 4.534 1.00 96.00 253 TYR A C 1
ATOM 1989 O O . TYR A 1 253 ? 11.356 3.169 5.745 1.00 96.00 253 TYR A O 1
ATOM 1997 N N . TRP A 1 254 ? 10.400 2.998 3.727 1.00 96.31 254 TRP A N 1
ATOM 1998 C CA . TRP A 1 254 ? 9.021 3.203 4.177 1.00 96.31 254 TRP A CA 1
ATOM 1999 C C . TRP A 1 254 ? 8.616 2.240 5.294 1.00 96.31 254 TRP A C 1
ATOM 2001 O O . TRP A 1 254 ? 8.092 2.654 6.324 1.00 96.31 254 TRP A O 1
ATOM 2011 N N . ASN A 1 255 ? 8.897 0.945 5.126 1.00 95.88 255 ASN A N 1
ATOM 2012 C CA . ASN A 1 255 ? 8.555 -0.050 6.140 1.00 95.88 255 ASN A CA 1
ATOM 2013 C C . ASN A 1 255 ? 9.279 0.202 7.474 1.00 95.88 255 ASN A C 1
ATOM 2015 O O . ASN A 1 255 ? 8.682 -0.006 8.528 1.00 95.88 255 ASN A O 1
ATOM 2019 N N . ALA A 1 256 ? 10.533 0.668 7.435 1.00 93.75 256 ALA A N 1
ATOM 2020 C CA . ALA A 1 256 ? 11.278 1.051 8.633 1.00 93.75 256 ALA A CA 1
ATOM 2021 C C . ALA A 1 256 ? 10.743 2.352 9.259 1.00 93.75 256 ALA A C 1
ATOM 2023 O O . ALA A 1 256 ? 10.606 2.428 10.479 1.00 93.75 256 ALA A O 1
ATOM 2024 N N . LEU A 1 257 ? 10.387 3.345 8.437 1.00 90.69 257 LEU A N 1
ATOM 2025 C CA . LEU A 1 257 ? 9.755 4.584 8.894 1.00 90.69 257 LEU A CA 1
ATOM 2026 C C . LEU A 1 257 ? 8.441 4.318 9.625 1.00 90.69 257 LEU A C 1
ATOM 2028 O O . LEU A 1 257 ? 8.208 4.905 10.678 1.00 90.69 257 LEU A O 1
ATOM 2032 N N . LEU A 1 258 ? 7.600 3.419 9.104 1.00 93.25 258 LEU A N 1
ATOM 2033 C CA . LEU A 1 258 ? 6.357 3.041 9.774 1.00 93.25 258 LEU A CA 1
ATOM 2034 C C . LEU A 1 258 ? 6.622 2.423 11.148 1.00 93.25 258 LEU A C 1
ATOM 2036 O O . LEU A 1 258 ? 5.933 2.769 12.101 1.00 93.25 258 LEU A O 1
ATOM 2040 N N . ASP A 1 259 ? 7.621 1.546 11.276 1.00 90.50 259 ASP A N 1
ATOM 2041 C CA . ASP A 1 259 ? 7.962 0.939 12.567 1.00 90.50 259 ASP A CA 1
ATOM 2042 C C . ASP A 1 259 ? 8.412 2.005 13.591 1.00 90.50 259 ASP A C 1
ATOM 2044 O O . ASP A 1 259 ? 8.001 1.952 14.752 1.00 90.50 259 ASP A O 1
ATOM 2048 N N . LEU A 1 260 ? 9.196 3.004 13.167 1.00 89.06 260 LEU A N 1
ATOM 2049 C CA . LEU A 1 260 ? 9.599 4.133 14.016 1.00 89.06 260 LEU A CA 1
ATOM 2050 C C . LEU A 1 260 ? 8.404 5.011 14.408 1.00 89.06 260 LEU A C 1
ATOM 2052 O O . LEU A 1 260 ? 8.170 5.244 15.593 1.00 89.06 260 LEU A O 1
ATOM 2056 N N . ALA A 1 261 ? 7.609 5.436 13.427 1.00 89.88 261 ALA A N 1
ATOM 2057 C CA . ALA A 1 261 ? 6.467 6.316 13.647 1.00 89.88 261 ALA A CA 1
ATOM 2058 C C . ALA A 1 261 ? 5.388 5.664 14.530 1.00 89.88 261 ALA A C 1
ATOM 2060 O O . ALA A 1 261 ? 4.790 6.334 15.369 1.00 89.88 261 ALA A O 1
ATOM 2061 N N . VAL A 1 262 ? 5.185 4.345 14.417 1.00 91.94 262 VAL A N 1
ATOM 2062 C CA . VAL A 1 262 ? 4.317 3.582 15.328 1.00 91.94 262 VAL A CA 1
ATOM 2063 C C . VAL A 1 262 ? 4.807 3.667 16.772 1.00 91.94 262 VAL A C 1
ATOM 2065 O O . VAL A 1 262 ? 3.996 3.882 17.673 1.00 91.94 262 VAL A O 1
ATOM 2068 N N . ASN A 1 263 ? 6.107 3.478 17.010 1.00 89.44 263 ASN A N 1
ATOM 2069 C CA . ASN A 1 263 ? 6.662 3.519 18.363 1.00 89.44 263 ASN A CA 1
ATOM 2070 C C . ASN A 1 263 ? 6.488 4.910 18.987 1.00 89.44 263 ASN A C 1
ATOM 2072 O O . ASN A 1 263 ? 6.049 5.011 20.134 1.00 89.44 263 ASN A O 1
ATOM 2076 N N . ASP A 1 264 ? 6.749 5.965 18.215 1.00 85.81 264 ASP A N 1
ATOM 2077 C CA . ASP A 1 264 ? 6.555 7.352 18.649 1.00 85.81 264 ASP A CA 1
ATOM 2078 C C . ASP A 1 264 ? 5.074 7.654 18.934 1.00 85.81 264 ASP A C 1
ATOM 2080 O O . ASP A 1 264 ? 4.727 8.247 19.961 1.00 85.81 264 ASP A O 1
ATOM 2084 N N . TRP A 1 265 ? 4.175 7.185 18.069 1.00 88.88 265 TRP A N 1
ATOM 2085 C CA . TRP A 1 265 ? 2.733 7.356 18.233 1.00 88.88 265 TRP A CA 1
ATOM 2086 C C . TRP A 1 265 ? 2.188 6.647 19.480 1.00 88.88 265 TRP A C 1
ATOM 2088 O O . TRP A 1 265 ? 1.402 7.221 20.231 1.00 88.88 265 TRP A O 1
ATOM 2098 N N . LEU A 1 266 ? 2.638 5.420 19.759 1.00 88.19 266 LEU A N 1
ATOM 2099 C CA . LEU A 1 266 ? 2.260 4.692 20.975 1.00 88.19 266 LEU A CA 1
ATOM 2100 C C . LEU A 1 266 ? 2.824 5.330 22.251 1.00 88.19 266 LEU A C 1
ATOM 2102 O O . LEU A 1 266 ? 2.197 5.229 23.305 1.00 88.19 266 LEU A O 1
ATOM 2106 N N . ALA A 1 267 ? 3.998 5.963 22.167 1.00 85.38 267 ALA A N 1
ATOM 2107 C CA . ALA A 1 267 ? 4.622 6.677 23.278 1.00 85.38 267 ALA A CA 1
ATOM 2108 C C . ALA A 1 267 ? 4.021 8.074 23.514 1.00 85.38 267 ALA A C 1
ATOM 2110 O O . ALA A 1 267 ? 4.279 8.684 24.554 1.00 85.38 267 ALA A O 1
ATOM 2111 N N . THR A 1 268 ? 3.229 8.588 22.569 1.00 80.25 268 THR A N 1
ATOM 2112 C CA . THR A 1 268 ? 2.572 9.889 22.693 1.00 80.25 268 THR A CA 1
ATOM 2113 C C . THR A 1 268 ? 1.560 9.844 23.833 1.00 80.25 268 THR A C 1
ATOM 2115 O O . THR A 1 268 ? 0.621 9.044 23.819 1.00 80.25 268 THR A O 1
ATOM 2118 N N . SER A 1 269 ? 1.755 10.710 24.832 1.00 69.00 269 SER A N 1
ATOM 2119 C CA . SER A 1 269 ? 0.845 10.821 25.970 1.00 69.00 269 SER A CA 1
ATOM 2120 C C . SER A 1 269 ? -0.571 11.139 25.503 1.00 69.00 269 SER A C 1
ATOM 2122 O O . SER A 1 269 ? -0.780 12.014 24.660 1.00 69.00 269 SER A O 1
ATOM 2124 N N . ASP A 1 270 ? -1.557 10.474 26.102 1.00 64.94 270 ASP A N 1
ATOM 2125 C CA . ASP A 1 270 ? -2.941 10.910 25.976 1.00 64.94 270 ASP A CA 1
ATOM 2126 C C . ASP A 1 270 ? -3.060 12.329 26.547 1.00 64.94 270 ASP A C 1
ATOM 2128 O O . ASP A 1 270 ? -2.581 12.568 27.659 1.00 64.94 270 ASP A O 1
ATOM 2132 N N . PRO A 1 271 ? -3.640 13.296 25.815 1.00 54.75 271 PRO A N 1
ATOM 2133 C CA . PRO A 1 271 ? -3.785 14.645 26.340 1.00 54.75 271 PRO A CA 1
ATOM 2134 C C . PRO A 1 271 ? -4.600 14.610 27.640 1.00 54.75 271 PRO A C 1
ATOM 2136 O O . PRO A 1 271 ? -5.780 14.265 27.630 1.00 54.75 271 PRO A O 1
ATOM 2139 N N . GLU A 1 272 ? -3.959 14.950 28.764 1.00 43.03 272 GLU A N 1
ATOM 2140 C CA . GLU A 1 272 ? -4.527 14.724 30.102 1.00 43.03 272 GLU A CA 1
ATOM 2141 C C . GLU A 1 272 ? -5.745 15.612 30.418 1.00 43.03 272 GLU A C 1
ATOM 2143 O O . GLU A 1 272 ? -6.549 15.247 31.271 1.00 43.03 272 GLU A O 1
ATOM 2148 N N . PHE A 1 273 ? -5.939 16.753 29.744 1.00 38.69 273 PHE A N 1
ATOM 2149 C CA . PHE A 1 273 ? -7.010 17.699 30.086 1.00 38.69 273 PHE A CA 1
ATOM 2150 C C . PHE A 1 273 ? -7.415 18.580 28.908 1.00 38.69 273 PHE A C 1
ATOM 2152 O O . PHE A 1 273 ? -6.707 19.534 28.594 1.00 38.69 273 PHE A O 1
ATOM 2159 N N . TRP A 1 274 ? -8.552 18.298 28.269 1.00 41.12 274 TRP A N 1
ATOM 2160 C CA . TRP A 1 274 ? -9.153 19.207 27.286 1.00 41.12 274 TRP A CA 1
ATOM 2161 C C . TRP A 1 274 ? -10.594 19.506 27.693 1.00 41.12 274 TRP A C 1
ATOM 2163 O O . TRP A 1 274 ? -11.374 18.600 27.999 1.00 41.12 274 TRP A O 1
ATOM 2173 N N . SER A 1 275 ? -10.930 20.796 27.764 1.00 32.41 275 SER A N 1
ATOM 2174 C CA . SER A 1 275 ? -12.299 21.225 28.017 1.00 32.41 275 SER A CA 1
ATOM 2175 C C . SER A 1 275 ? -13.141 20.882 26.785 1.00 32.41 275 SER A C 1
ATOM 2177 O O . SER A 1 275 ? -12.720 21.093 25.652 1.00 32.41 275 SER A O 1
ATOM 2179 N N . VAL A 1 276 ? -14.349 20.358 26.995 1.00 37.47 276 VAL A N 1
ATOM 2180 C CA . VAL A 1 276 ? -15.292 19.965 25.925 1.00 37.47 276 VAL A CA 1
ATOM 2181 C C . VAL A 1 276 ? -15.711 21.163 25.041 1.00 37.47 276 VAL A C 1
ATOM 2183 O O . VAL A 1 276 ? -16.402 20.982 24.042 1.00 37.47 276 VAL A O 1
ATOM 2186 N N . ALA A 1 277 ? -15.303 22.388 25.393 1.00 35.31 277 ALA A N 1
ATOM 2187 C CA . ALA A 1 277 ? -15.610 23.614 24.666 1.00 35.31 277 ALA A CA 1
ATOM 2188 C C . ALA A 1 277 ? -14.569 23.989 23.591 1.00 35.31 277 ALA A C 1
ATOM 2190 O O . ALA A 1 277 ? -14.877 24.812 22.728 1.00 35.31 277 ALA A O 1
ATOM 2191 N N . ASP A 1 278 ? -13.379 23.382 23.594 1.00 35.03 278 ASP A N 1
ATOM 2192 C CA . ASP A 1 278 ? -12.295 23.774 22.692 1.00 35.03 278 ASP A CA 1
ATOM 2193 C C . ASP A 1 278 ? -12.272 22.868 21.452 1.00 35.03 278 ASP A C 1
ATOM 2195 O O . ASP A 1 278 ? -11.892 21.697 21.506 1.00 35.03 278 ASP A O 1
ATOM 2199 N N . LYS A 1 279 ? -12.705 23.404 20.302 1.00 39.00 279 LYS A N 1
ATOM 2200 C CA . LYS A 1 279 ? -12.482 22.757 19.001 1.00 39.00 279 LYS A CA 1
ATOM 2201 C C . LYS A 1 279 ? -10.976 22.613 18.792 1.00 39.00 279 LYS A C 1
ATOM 2203 O O . LYS A 1 279 ? -10.247 23.598 18.859 1.00 39.00 279 LYS A O 1
ATOM 2208 N N . ILE A 1 280 ? -10.530 21.390 18.528 1.00 42.56 280 ILE A N 1
ATOM 2209 C CA . ILE A 1 280 ? -9.123 21.079 18.280 1.00 42.56 280 ILE A CA 1
ATOM 2210 C C . ILE A 1 280 ? -8.662 21.820 17.020 1.00 42.56 280 ILE A C 1
ATOM 2212 O O . ILE A 1 280 ? -9.131 21.525 15.923 1.00 42.56 280 ILE A O 1
ATOM 2216 N N . ASP A 1 281 ? -7.770 22.797 17.189 1.00 45.12 281 ASP A N 1
ATOM 2217 C CA . ASP A 1 281 ? -7.098 23.479 16.083 1.00 45.12 281 ASP A CA 1
ATOM 2218 C C . ASP A 1 281 ? -6.089 22.506 15.447 1.00 45.12 281 ASP A C 1
ATOM 2220 O O . ASP A 1 281 ? -5.295 21.873 16.149 1.00 45.12 281 ASP A O 1
ATOM 2224 N N . VAL A 1 282 ? -6.113 22.402 14.116 1.00 44.91 282 VAL A N 1
ATOM 2225 C CA . VAL A 1 282 ? -5.155 21.653 13.283 1.00 44.91 282 VAL A CA 1
ATOM 2226 C C . VAL A 1 282 ? -3.707 21.938 13.703 1.00 44.91 282 VAL A C 1
ATOM 2228 O O . VAL A 1 282 ? -2.889 21.021 13.759 1.00 44.91 282 VAL A O 1
ATOM 2231 N N . LYS A 1 283 ? -3.419 23.171 14.139 1.00 41.31 283 LYS A N 1
ATOM 2232 C CA . LYS A 1 283 ? -2.100 23.592 14.637 1.00 41.31 283 LYS A CA 1
ATOM 2233 C C . LYS A 1 283 ? -1.622 22.835 15.879 1.00 41.31 283 LYS A C 1
ATOM 2235 O O . LYS A 1 283 ? -0.417 22.700 16.087 1.00 41.31 283 LYS A O 1
ATOM 2240 N N . VAL A 1 284 ? -2.532 22.342 16.720 1.00 46.16 284 VAL A N 1
ATOM 2241 C CA . VAL A 1 284 ? -2.173 21.557 17.913 1.00 46.16 284 VAL A CA 1
ATOM 2242 C C . VAL A 1 284 ? -1.797 20.127 17.529 1.00 46.16 284 VAL A C 1
ATOM 2244 O O . VAL A 1 284 ? -0.843 19.583 18.080 1.00 46.16 284 VAL A O 1
ATOM 2247 N N . ILE A 1 285 ? -2.483 19.544 16.541 1.00 44.75 285 ILE A N 1
ATOM 2248 C CA . ILE A 1 285 ? -2.153 18.213 16.011 1.00 44.75 285 ILE A CA 1
ATOM 2249 C C . ILE A 1 285 ? -0.815 18.272 15.250 1.00 44.75 285 ILE A C 1
ATOM 2251 O O . ILE A 1 285 ? 0.052 17.428 15.471 1.00 44.75 285 ILE A O 1
ATOM 2255 N N . GLU A 1 286 ? -0.575 19.322 14.456 1.00 46.50 286 GLU A N 1
ATOM 2256 C CA . GLU A 1 286 ? 0.732 19.568 13.825 1.00 46.50 286 GLU A CA 1
ATOM 2257 C C . GLU A 1 286 ? 1.865 19.668 14.861 1.00 46.50 286 GLU A C 1
ATOM 2259 O O . GLU A 1 286 ? 2.927 19.074 14.679 1.00 46.50 286 GLU A O 1
ATOM 2264 N N . ALA A 1 287 ? 1.651 20.372 15.978 1.00 44.03 287 ALA A N 1
ATOM 2265 C CA . ALA A 1 287 ? 2.655 20.521 17.034 1.00 44.03 287 ALA A CA 1
ATOM 2266 C C . ALA A 1 287 ? 2.989 19.202 17.763 1.00 44.03 287 ALA A C 1
ATOM 2268 O O . ALA A 1 287 ? 4.118 19.043 18.239 1.00 44.03 287 ALA A O 1
ATOM 2269 N N . LEU A 1 288 ? 2.040 18.261 17.839 1.00 42.22 288 LEU A N 1
ATOM 2270 C CA . LEU A 1 288 ? 2.240 16.933 18.432 1.00 42.22 288 LEU A CA 1
ATOM 2271 C C . LEU A 1 288 ? 3.063 16.013 17.519 1.00 42.22 288 LEU A C 1
ATOM 2273 O O . LEU A 1 288 ? 3.924 15.286 18.010 1.00 42.22 288 LEU A O 1
ATOM 2277 N N . VAL A 1 289 ? 2.872 16.105 16.200 1.00 50.62 289 VAL A N 1
ATOM 2278 C CA . VAL A 1 289 ? 3.589 15.289 15.201 1.00 50.62 289 VAL A CA 1
ATOM 2279 C C . VAL A 1 289 ? 5.005 15.827 14.909 1.00 50.62 289 VAL A C 1
ATOM 2281 O O . VAL A 1 289 ? 5.888 15.086 14.481 1.00 50.62 289 VAL A O 1
ATOM 2284 N N . ARG A 1 290 ? 5.284 17.112 15.181 1.00 44.75 290 ARG A N 1
ATOM 2285 C CA . ARG A 1 290 ? 6.531 17.790 14.757 1.00 44.75 290 ARG A CA 1
ATOM 2286 C C . ARG A 1 290 ? 7.788 17.518 15.603 1.00 44.75 290 ARG A C 1
ATOM 2288 O O . ARG A 1 290 ? 8.827 18.127 15.345 1.00 44.75 290 ARG A O 1
ATOM 2295 N N . LYS A 1 291 ? 7.772 16.636 16.605 1.00 41.50 291 LYS A N 1
ATOM 2296 C CA . LYS A 1 291 ? 8.956 16.406 17.460 1.00 41.50 291 LYS A CA 1
ATOM 2297 C C . LYS A 1 291 ? 9.823 15.230 16.992 1.00 41.50 291 LYS A C 1
ATOM 2299 O O . LYS A 1 291 ? 9.784 14.178 17.611 1.00 41.50 291 LYS A O 1
ATOM 2304 N N . ARG A 1 292 ? 10.664 15.481 15.975 1.00 39.72 292 ARG A N 1
ATOM 2305 C CA . ARG A 1 292 ? 12.075 15.032 15.785 1.00 39.72 292 ARG A CA 1
ATOM 2306 C C . ARG A 1 292 ? 12.423 14.904 14.293 1.00 39.72 292 ARG A C 1
ATOM 2308 O O . ARG A 1 292 ? 11.668 14.353 13.494 1.00 39.72 292 ARG A O 1
ATOM 2315 N N . SER A 1 293 ? 13.586 15.446 13.925 1.00 38.09 293 SER A N 1
ATOM 2316 C CA . SER A 1 293 ? 14.237 15.176 12.638 1.00 38.09 293 SER A CA 1
ATOM 2317 C C . SER A 1 293 ? 14.769 13.741 12.658 1.00 38.09 293 SER A C 1
ATOM 2319 O O . SER A 1 293 ? 15.391 13.346 13.638 1.00 38.09 293 SER A O 1
ATOM 2321 N N . LEU A 1 294 ? 14.524 12.971 11.597 1.00 48.66 294 LEU A N 1
ATOM 2322 C CA . LEU A 1 294 ? 14.922 11.560 11.460 1.00 48.66 294 LEU A CA 1
ATOM 2323 C C . LEU A 1 294 ? 16.353 11.388 10.909 1.00 48.66 294 LEU A C 1
ATOM 2325 O O . LEU A 1 294 ? 16.731 10.311 10.463 1.00 48.66 294 LEU A O 1
ATOM 2329 N N . THR A 1 295 ? 17.175 12.438 10.967 1.00 39.25 295 THR A N 1
ATOM 2330 C CA . THR A 1 295 ? 18.586 12.407 10.544 1.00 39.25 295 THR A CA 1
ATOM 2331 C C . THR A 1 295 ? 19.522 11.665 11.509 1.00 39.25 295 THR A C 1
ATOM 2333 O O . THR A 1 295 ? 20.680 11.462 11.164 1.00 39.25 295 THR A O 1
ATOM 2336 N N . ASP A 1 296 ? 19.033 11.187 12.658 1.00 41.78 296 ASP A N 1
ATOM 2337 C CA . ASP A 1 296 ? 19.844 10.534 13.700 1.00 41.78 296 ASP A CA 1
ATOM 2338 C C . ASP A 1 296 ? 19.625 9.004 13.771 1.00 41.78 296 ASP A C 1
ATOM 2340 O O . ASP A 1 296 ? 19.530 8.428 14.852 1.00 41.78 296 ASP A O 1
ATOM 2344 N N . ILE A 1 297 ? 19.542 8.309 12.627 1.00 43.78 297 ILE A N 1
ATOM 2345 C CA . ILE A 1 297 ? 19.454 6.828 12.599 1.00 43.78 297 ILE A CA 1
ATOM 2346 C C . ILE A 1 297 ? 20.806 6.148 12.935 1.00 43.78 297 ILE A C 1
ATOM 2348 O O . ILE A 1 297 ? 20.845 4.942 13.165 1.00 43.78 297 ILE A O 1
ATOM 2352 N N . GLU A 1 298 ? 21.905 6.897 13.081 1.00 34.72 298 GLU A N 1
ATOM 2353 C CA . GLU A 1 298 ? 23.214 6.339 13.475 1.00 34.72 298 GLU A CA 1
ATOM 2354 C C . GLU A 1 298 ? 23.626 6.565 14.943 1.00 34.72 298 GLU A C 1
ATOM 2356 O O . GLU A 1 298 ? 24.670 6.059 15.347 1.00 34.72 298 GLU A O 1
ATOM 2361 N N . GLN A 1 299 ? 22.848 7.263 15.783 1.00 36.84 299 GLN A N 1
ATOM 2362 C CA . GLN A 1 299 ? 23.289 7.581 17.156 1.00 36.84 299 GLN A CA 1
ATOM 2363 C C . GLN A 1 299 ? 22.161 7.570 18.196 1.00 36.84 299 GLN A C 1
ATOM 2365 O O . GLN A 1 299 ? 21.851 8.588 18.812 1.00 36.84 299 GLN A O 1
ATOM 2370 N N . ILE A 1 300 ? 21.562 6.401 18.443 1.00 36.03 300 ILE A N 1
ATOM 2371 C CA . ILE A 1 300 ? 20.633 6.210 19.570 1.00 36.03 300 ILE A CA 1
ATOM 2372 C C . ILE A 1 300 ? 21.165 5.113 20.496 1.00 36.03 300 ILE A C 1
ATOM 2374 O O . ILE A 1 300 ? 20.569 4.055 20.659 1.00 36.03 300 ILE A O 1
ATOM 2378 N N . GLU A 1 301 ? 22.291 5.401 21.142 1.00 35.78 301 GLU A N 1
ATOM 2379 C CA . GLU A 1 301 ? 22.532 4.949 22.510 1.00 35.78 301 GLU A CA 1
ATOM 2380 C C . GLU A 1 301 ? 22.820 6.185 23.369 1.00 35.78 301 GLU A C 1
ATOM 2382 O O . GLU A 1 301 ? 23.540 7.093 22.970 1.00 35.78 301 GLU A O 1
ATOM 2387 N N . GLU A 1 302 ? 22.198 6.205 24.548 1.00 36.84 302 GLU A N 1
ATOM 2388 C CA . GLU A 1 302 ? 22.383 7.178 25.627 1.00 36.84 302 GLU A CA 1
ATOM 2389 C C . GLU A 1 302 ? 21.837 8.602 25.422 1.00 36.84 302 GLU A C 1
ATOM 2391 O O . GLU A 1 302 ? 22.519 9.521 24.979 1.00 36.84 302 GLU A O 1
ATOM 2396 N N . ARG A 1 303 ? 20.631 8.838 25.960 1.00 32.75 303 ARG A N 1
ATOM 2397 C CA . ARG A 1 303 ? 20.424 9.861 27.008 1.00 32.75 303 ARG A CA 1
ATOM 2398 C C . ARG A 1 303 ? 19.021 9.775 27.595 1.00 32.75 303 ARG A C 1
ATOM 2400 O O . ARG A 1 303 ? 18.037 10.237 27.026 1.00 32.75 303 ARG A O 1
ATOM 2407 N N . SER A 1 304 ? 18.967 9.194 28.787 1.00 34.16 304 SER A N 1
ATOM 2408 C CA . SER A 1 304 ? 17.828 9.265 29.694 1.00 34.16 304 SER A CA 1
ATOM 2409 C C . SER A 1 304 ? 18.098 10.306 30.786 1.00 34.16 304 SER A C 1
ATOM 2411 O O . SER A 1 304 ? 19.235 10.450 31.235 1.00 34.16 304 SER A O 1
ATOM 2413 N N . LYS A 1 305 ? 17.003 10.932 31.241 1.00 33.97 305 LYS A N 1
ATOM 2414 C CA . LYS A 1 305 ? 16.813 11.840 32.393 1.00 33.97 305 LYS A CA 1
ATOM 2415 C C . LYS A 1 305 ? 17.044 13.343 32.168 1.00 33.97 305 LYS A C 1
ATOM 2417 O O . LYS A 1 305 ? 18.177 13.804 32.090 1.00 33.97 305 LYS A O 1
ATOM 2422 N N . LYS A 1 306 ? 15.953 14.117 32.289 1.00 29.56 306 LYS A N 1
ATOM 2423 C CA . LYS A 1 306 ? 15.675 14.903 33.513 1.00 29.56 306 LYS A CA 1
ATOM 2424 C C . LYS A 1 306 ? 14.269 15.533 33.548 1.00 29.56 306 LYS A C 1
ATOM 2426 O O . LYS A 1 306 ? 13.865 16.223 32.623 1.00 29.56 306 LYS A O 1
ATOM 2431 N N . ASP A 1 307 ? 13.596 15.251 34.663 1.00 29.09 307 ASP A N 1
ATOM 2432 C CA . ASP A 1 307 ? 12.773 16.080 35.559 1.00 29.09 307 ASP A CA 1
ATOM 2433 C C . ASP A 1 307 ? 11.846 17.174 35.013 1.00 29.09 307 ASP A C 1
ATOM 2435 O O . ASP A 1 307 ? 12.309 18.215 34.552 1.00 29.09 307 ASP A O 1
ATOM 2439 N N . HIS A 1 308 ? 10.545 17.044 35.315 1.00 30.34 308 HIS A N 1
ATOM 2440 C CA . HIS A 1 308 ? 9.663 18.185 35.584 1.00 30.34 308 HIS A CA 1
ATOM 2441 C C . HIS A 1 308 ? 8.875 17.998 36.887 1.00 30.34 308 HIS A C 1
ATOM 2443 O O . HIS A 1 308 ? 8.129 17.038 37.072 1.00 30.34 308 HIS A O 1
ATOM 2449 N N . HIS A 1 309 ? 9.077 18.958 37.794 1.00 29.69 309 HIS A N 1
ATOM 2450 C CA . HIS A 1 309 ? 8.359 19.120 39.049 1.00 29.69 309 HIS A CA 1
ATOM 2451 C C . HIS A 1 309 ? 6.913 19.556 38.808 1.00 29.69 309 HIS A C 1
ATOM 2453 O O . HIS A 1 309 ? 6.636 20.467 38.028 1.00 29.69 309 HIS A O 1
ATOM 2459 N N . GLY A 1 310 ? 6.000 18.913 39.533 1.00 30.33 310 GLY A N 1
ATOM 2460 C CA . GLY A 1 310 ? 4.578 19.206 39.507 1.00 30.33 310 GLY A CA 1
ATOM 2461 C C . GLY A 1 310 ? 4.209 20.537 40.157 1.00 30.33 310 GLY A C 1
ATOM 2462 O O . GLY A 1 310 ? 4.844 21.012 41.100 1.00 30.33 310 GLY A O 1
ATOM 2463 N N . ARG A 1 311 ? 3.090 21.094 39.694 1.00 31.08 311 ARG A N 1
ATOM 2464 C CA . ARG A 1 311 ? 2.307 22.070 40.447 1.00 31.08 311 ARG A CA 1
ATOM 2465 C C . ARG A 1 311 ? 0.832 21.731 40.288 1.00 31.08 311 ARG A C 1
ATOM 2467 O O . ARG A 1 311 ? 0.249 21.929 39.228 1.00 31.08 311 ARG A O 1
ATOM 2474 N N . GLY A 1 312 ? 0.257 21.177 41.352 1.00 35.09 312 GLY A N 1
ATOM 2475 C CA . GLY A 1 312 ? -1.156 20.834 41.423 1.00 35.09 312 GLY A CA 1
ATOM 2476 C C . GLY A 1 312 ? -2.046 22.072 41.401 1.00 35.09 312 GLY A C 1
ATOM 2477 O O . GLY A 1 312 ? -1.728 23.105 41.998 1.00 35.09 312 GLY A O 1
ATOM 2478 N N . ARG A 1 313 ? -3.199 21.945 40.746 1.00 32.72 313 ARG A N 1
ATOM 2479 C CA . ARG A 1 313 ? -4.321 22.853 40.950 1.00 32.72 313 ARG A CA 1
ATOM 2480 C C . ARG A 1 313 ? -5.626 22.070 40.844 1.00 32.72 313 ARG A C 1
ATOM 2482 O O . ARG A 1 313 ? -5.997 21.593 39.779 1.00 32.72 313 ARG A O 1
ATOM 2489 N N . ASN A 1 314 ? -6.282 21.927 41.994 1.00 40.44 314 ASN A N 1
ATOM 2490 C CA . ASN A 1 314 ? -7.613 21.355 42.149 1.00 40.44 314 ASN A CA 1
ATOM 2491 C C . ASN A 1 314 ? -8.628 22.151 41.321 1.00 40.44 314 ASN A C 1
ATOM 2493 O O . ASN A 1 314 ? -8.985 23.272 41.677 1.00 40.44 314 ASN A O 1
ATOM 2497 N N . GLY A 1 315 ? -9.124 21.536 40.253 1.00 32.56 315 GLY A N 1
ATOM 2498 C CA . GLY A 1 315 ? -10.357 21.907 39.579 1.00 32.56 315 GLY A CA 1
ATOM 2499 C C . GLY A 1 315 ? -11.104 20.621 39.262 1.00 32.56 315 GLY A C 1
ATOM 2500 O O . GLY A 1 315 ? -10.596 19.787 38.519 1.00 32.56 315 GLY A O 1
ATOM 2501 N N . ARG A 1 316 ? -12.284 20.432 39.861 1.00 39.81 316 ARG A N 1
ATOM 2502 C CA . ARG A 1 316 ? -13.209 19.343 39.523 1.00 39.81 316 ARG A CA 1
ATOM 2503 C C . ARG A 1 316 ? -13.684 19.538 38.077 1.00 39.81 316 ARG A C 1
ATOM 2505 O O . ARG A 1 316 ? -14.724 20.142 37.848 1.00 39.81 316 ARG A O 1
ATOM 2512 N N . SER A 1 317 ? -12.903 19.058 37.119 1.00 37.06 317 SER A N 1
ATOM 2513 C CA . SER A 1 317 ? -13.311 18.880 35.729 1.00 37.06 317 SER A CA 1
ATOM 2514 C C . SER A 1 317 ? -13.441 17.379 35.510 1.00 37.06 317 SER A C 1
ATOM 2516 O O . SER A 1 317 ? -12.518 16.637 35.842 1.00 37.06 317 SER A O 1
ATOM 2518 N N . GLY A 1 318 ? -14.606 16.910 35.061 1.00 38.59 318 GLY A N 1
ATOM 2519 C CA . GLY A 1 318 ? -14.830 15.485 34.821 1.00 38.59 318 GLY A CA 1
ATOM 2520 C C . GLY A 1 318 ? -13.784 14.957 33.841 1.00 38.59 318 GLY A C 1
ATOM 2521 O O . GLY A 1 318 ? -13.747 15.400 32.695 1.00 38.59 318 GLY A O 1
ATOM 2522 N N . SER A 1 319 ? -12.912 14.057 34.294 1.00 42.44 319 SER A N 1
ATOM 2523 C CA . SER A 1 319 ? -11.879 13.468 33.450 1.00 42.44 319 SER A CA 1
ATOM 2524 C C . SER A 1 319 ? -12.528 12.495 32.467 1.00 42.44 319 SER A C 1
ATOM 2526 O O . SER A 1 319 ? -13.122 11.489 32.854 1.00 42.44 319 SER A O 1
ATOM 2528 N N . ILE A 1 320 ? -12.443 12.798 31.173 1.00 51.66 320 ILE A N 1
ATOM 2529 C CA . ILE A 1 320 ? -12.772 11.834 30.122 1.00 51.66 320 ILE A CA 1
ATOM 2530 C C . ILE A 1 320 ? -11.486 11.068 29.833 1.00 51.66 320 ILE A C 1
ATOM 2532 O O . ILE A 1 320 ? -10.531 11.643 29.319 1.00 51.66 320 ILE A O 1
ATOM 2536 N N . SER A 1 321 ? -11.447 9.774 30.155 1.00 60.12 321 SER A N 1
ATOM 2537 C CA . SER A 1 321 ? -10.351 8.916 29.711 1.00 60.12 321 SER A CA 1
ATOM 2538 C C . SER A 1 321 ? -10.473 8.666 28.204 1.00 60.12 321 SER A C 1
ATOM 2540 O O . SER A 1 321 ? -11.534 8.293 27.677 1.00 60.12 321 SER A O 1
ATOM 2542 N N . LEU A 1 322 ? -9.388 8.922 27.478 1.00 67.31 322 LEU A N 1
ATOM 2543 C CA . LEU A 1 322 ? -9.318 8.622 26.055 1.00 67.31 322 LEU A CA 1
ATOM 2544 C C . LEU A 1 322 ? -9.121 7.114 25.821 1.00 67.31 322 LEU A C 1
ATOM 2546 O O . LEU A 1 322 ? -8.648 6.404 26.715 1.00 67.31 322 LEU A O 1
ATOM 2550 N N . PRO A 1 323 ? -9.548 6.585 24.658 1.00 76.88 323 PRO A N 1
ATOM 2551 C CA . PRO A 1 323 ? -9.281 5.199 24.297 1.00 76.88 323 PRO A CA 1
ATOM 2552 C C . PRO A 1 323 ? -7.779 4.931 24.260 1.00 76.88 323 PRO A C 1
ATOM 2554 O O . PRO A 1 323 ? -7.036 5.696 23.665 1.00 76.88 323 PRO A O 1
ATOM 2557 N N . ARG A 1 324 ? -7.314 3.797 24.785 1.00 83.75 324 ARG A N 1
ATOM 2558 C CA . ARG A 1 324 ? -5.899 3.431 24.613 1.00 83.75 324 ARG A CA 1
ATOM 2559 C C . ARG A 1 324 ? -5.574 3.237 23.129 1.00 83.75 324 ARG A C 1
ATOM 2561 O O . ARG A 1 324 ? -6.325 2.556 22.428 1.00 83.75 324 ARG A O 1
ATOM 2568 N N . ARG A 1 325 ? -4.439 3.773 22.674 1.00 88.81 325 ARG A N 1
ATOM 2569 C CA . ARG A 1 325 ? -3.890 3.523 21.333 1.00 88.81 325 ARG A CA 1
ATOM 2570 C C . ARG A 1 325 ? -3.401 2.081 21.214 1.00 88.81 325 ARG A C 1
ATOM 2572 O O . ARG A 1 325 ? -2.729 1.561 22.108 1.00 88.81 325 ARG A O 1
ATOM 2579 N N . LYS A 1 326 ? -3.749 1.423 20.111 1.00 91.75 326 LYS A N 1
ATOM 2580 C CA . LYS A 1 326 ? -3.345 0.049 19.803 1.00 91.75 326 LYS A CA 1
ATOM 2581 C C . LYS A 1 326 ? -3.079 -0.096 18.314 1.00 91.75 326 LYS A C 1
ATOM 2583 O O . LYS A 1 326 ? -3.806 0.451 17.490 1.00 91.75 326 LYS A O 1
ATOM 2588 N N . VAL A 1 327 ? -2.060 -0.877 17.984 1.00 93.38 327 VAL A N 1
ATOM 2589 C CA . VAL A 1 327 ? -1.626 -1.127 16.610 1.00 93.38 327 VAL A CA 1
ATOM 2590 C C . VAL A 1 327 ? -1.493 -2.622 16.370 1.00 93.38 327 VAL A C 1
ATOM 2592 O O . VAL A 1 327 ? -1.006 -3.367 17.222 1.00 93.38 327 VAL A O 1
ATOM 2595 N N . ALA A 1 328 ? -1.907 -3.040 15.186 1.00 93.69 328 ALA A N 1
ATOM 2596 C CA . ALA A 1 328 ? -1.562 -4.319 14.601 1.00 93.69 328 ALA A CA 1
ATOM 2597 C C . ALA A 1 328 ? -0.907 -4.081 13.238 1.00 93.69 328 ALA A C 1
ATOM 2599 O O . ALA A 1 328 ? -1.181 -3.081 12.571 1.00 93.69 328 ALA A O 1
ATOM 2600 N N . SER A 1 329 ? -0.028 -4.987 12.820 1.00 92.25 329 SER A N 1
ATOM 2601 C CA . SER A 1 329 ? 0.615 -4.877 11.513 1.00 92.25 329 SER A CA 1
ATOM 2602 C C . SER A 1 329 ? 0.861 -6.226 10.861 1.00 92.25 329 SER A C 1
ATOM 2604 O O . SER A 1 329 ? 1.106 -7.243 11.522 1.00 92.25 329 SER A O 1
ATOM 2606 N N . TYR A 1 330 ? 0.802 -6.231 9.532 1.00 92.75 330 TYR A N 1
ATOM 2607 C CA . TYR A 1 330 ? 1.032 -7.414 8.714 1.00 92.75 330 TYR A CA 1
ATOM 2608 C C . TYR A 1 330 ? 1.922 -7.087 7.516 1.00 92.75 330 TYR A C 1
ATOM 2610 O O . TYR A 1 330 ? 1.851 -6.003 6.943 1.00 92.75 330 TYR A O 1
ATOM 2618 N N . SER A 1 331 ? 2.785 -8.035 7.148 1.00 92.12 331 SER A N 1
ATOM 2619 C CA . SER A 1 331 ? 3.691 -7.904 6.009 1.00 92.12 331 SER A CA 1
ATOM 2620 C C . SER A 1 331 ? 3.305 -8.893 4.922 1.00 92.12 331 SER A C 1
ATOM 2622 O O . SER A 1 331 ? 3.595 -10.086 5.029 1.00 92.12 331 SER A O 1
ATOM 2624 N N . ILE A 1 332 ? 2.703 -8.366 3.855 1.00 93.25 332 ILE A N 1
ATOM 2625 C CA . ILE A 1 332 ? 2.395 -9.112 2.627 1.00 93.25 332 ILE A CA 1
ATOM 2626 C C . ILE A 1 332 ? 3.692 -9.621 1.981 1.00 93.25 332 ILE A C 1
ATOM 2628 O O . ILE A 1 332 ? 3.751 -10.737 1.466 1.00 93.25 332 ILE A O 1
ATOM 2632 N N . SER A 1 333 ? 4.763 -8.826 2.093 1.00 93.56 333 SER A N 1
ATOM 2633 C CA . SER A 1 333 ? 6.059 -9.091 1.469 1.00 93.56 333 SER A CA 1
ATOM 2634 C C . SER A 1 333 ? 6.639 -10.456 1.811 1.00 93.56 333 SER A C 1
ATOM 2636 O O . SER A 1 333 ? 7.129 -11.150 0.925 1.00 93.56 333 SER A O 1
ATOM 2638 N N . ARG A 1 334 ? 6.540 -10.889 3.073 1.00 91.75 334 ARG A N 1
ATOM 2639 C CA . ARG A 1 334 ? 7.068 -12.199 3.468 1.00 91.75 334 ARG A CA 1
ATOM 2640 C C . ARG A 1 334 ? 6.393 -13.338 2.705 1.00 91.75 334 ARG A C 1
ATOM 2642 O O . ARG A 1 334 ? 7.082 -14.213 2.201 1.00 91.75 334 ARG A O 1
ATOM 2649 N N . TYR A 1 335 ? 5.065 -13.314 2.619 1.00 93.94 335 TYR A N 1
ATOM 2650 C CA . TYR A 1 335 ? 4.301 -14.365 1.954 1.00 93.94 335 TYR A CA 1
ATOM 2651 C C . TYR A 1 335 ? 4.596 -14.412 0.451 1.00 93.94 335 TYR A C 1
ATOM 2653 O O . TYR A 1 335 ? 4.973 -15.462 -0.063 1.00 93.94 335 TYR A O 1
ATOM 2661 N N . LEU A 1 336 ? 4.507 -13.268 -0.235 1.00 95.81 336 LEU A N 1
ATOM 2662 C CA . LEU A 1 336 ? 4.739 -13.210 -1.681 1.00 95.81 336 LEU A CA 1
ATOM 2663 C C . LEU A 1 336 ? 6.185 -13.547 -2.055 1.00 95.81 336 LEU A C 1
ATOM 2665 O O . LEU A 1 336 ? 6.415 -14.279 -3.012 1.00 95.81 336 LEU A O 1
ATOM 2669 N N . ARG A 1 337 ? 7.173 -13.079 -1.283 1.00 94.88 337 ARG A N 1
ATOM 2670 C CA . ARG A 1 337 ? 8.581 -13.411 -1.542 1.00 94.88 337 ARG A CA 1
ATOM 2671 C C . ARG A 1 337 ? 8.873 -14.890 -1.344 1.00 94.88 337 ARG A C 1
ATOM 2673 O O . ARG A 1 337 ? 9.641 -15.436 -2.123 1.00 94.88 337 ARG A O 1
ATOM 2680 N N . GLU A 1 338 ? 8.279 -15.538 -0.341 1.00 94.00 338 GLU A N 1
ATOM 2681 C CA . GLU A 1 338 ? 8.426 -16.988 -0.169 1.00 94.00 338 GLU A CA 1
ATOM 2682 C C . GLU A 1 338 ? 7.874 -17.748 -1.387 1.00 94.00 338 GLU A C 1
ATOM 2684 O O . GLU A 1 338 ? 8.530 -18.677 -1.840 1.00 94.00 338 GLU A O 1
ATOM 2689 N N . LEU A 1 339 ? 6.737 -17.330 -1.963 1.00 94.94 339 LEU A N 1
ATOM 2690 C CA . LEU A 1 339 ? 6.188 -17.928 -3.192 1.00 94.94 339 LEU A CA 1
ATOM 2691 C C . LEU A 1 339 ? 7.095 -17.712 -4.412 1.00 94.94 339 LEU A C 1
ATOM 2693 O O . LEU A 1 339 ? 7.343 -18.646 -5.173 1.00 94.94 339 LEU A O 1
ATOM 2697 N N . ILE A 1 340 ? 7.608 -16.490 -4.578 1.00 95.62 340 ILE A N 1
ATOM 2698 C CA . ILE A 1 340 ? 8.515 -16.134 -5.676 1.00 95.62 340 ILE A CA 1
ATOM 2699 C C . ILE A 1 340 ? 9.812 -16.946 -5.582 1.00 95.62 340 ILE A C 1
ATOM 2701 O O . ILE A 1 340 ? 10.203 -17.594 -6.549 1.00 95.62 340 ILE A O 1
ATOM 2705 N N . ILE A 1 341 ? 10.459 -16.951 -4.414 1.00 94.94 341 ILE A N 1
ATOM 2706 C CA . ILE A 1 341 ? 11.722 -17.669 -4.189 1.00 94.94 341 ILE A CA 1
ATOM 2707 C C . ILE A 1 341 ? 11.521 -19.173 -4.379 1.00 94.94 341 ILE A C 1
ATOM 2709 O O . ILE A 1 341 ? 12.328 -19.815 -5.042 1.00 94.94 341 ILE A O 1
ATOM 2713 N N . ASP A 1 342 ? 10.439 -19.735 -3.841 1.00 95.00 342 ASP A N 1
ATOM 2714 C CA . ASP A 1 342 ? 10.133 -21.158 -3.978 1.00 95.00 342 ASP A CA 1
ATOM 2715 C C . ASP A 1 342 ? 9.994 -21.587 -5.447 1.00 95.00 342 ASP A C 1
ATOM 2717 O O . ASP A 1 342 ? 10.554 -22.606 -5.854 1.00 95.00 342 ASP A O 1
ATOM 2721 N N . ARG A 1 343 ? 9.305 -20.791 -6.277 1.00 94.81 343 ARG A N 1
ATOM 2722 C CA . ARG A 1 343 ? 9.196 -21.072 -7.715 1.00 94.81 343 ARG A CA 1
ATOM 2723 C C . ARG A 1 343 ? 10.520 -20.855 -8.453 1.00 94.81 343 ARG A C 1
ATOM 2725 O O . ARG A 1 343 ? 10.853 -21.664 -9.313 1.00 94.81 343 ARG A O 1
ATOM 2732 N N . GLN A 1 344 ? 11.292 -19.823 -8.110 1.00 94.62 344 GLN A N 1
ATOM 2733 C CA . GLN A 1 344 ? 12.615 -19.581 -8.705 1.00 94.62 344 GLN A CA 1
ATOM 2734 C C . GLN A 1 344 ? 13.599 -20.719 -8.417 1.00 94.62 344 GLN A C 1
ATOM 2736 O O . GLN A 1 344 ? 14.302 -21.152 -9.326 1.00 94.62 344 GLN A O 1
ATOM 2741 N N . LEU A 1 345 ? 13.623 -21.225 -7.181 1.00 95.56 345 LEU A N 1
ATOM 2742 C CA . LEU A 1 345 ? 14.453 -22.366 -6.798 1.00 95.56 345 LEU A CA 1
ATOM 2743 C C . LEU A 1 345 ? 14.017 -23.638 -7.533 1.00 95.56 345 LEU A C 1
ATOM 2745 O O . LEU A 1 345 ? 14.866 -24.297 -8.126 1.00 95.56 345 LEU A O 1
ATOM 2749 N N . ARG A 1 346 ? 12.705 -23.916 -7.607 1.00 92.81 346 ARG A N 1
ATOM 2750 C CA . ARG A 1 346 ? 12.168 -25.039 -8.401 1.00 92.81 346 ARG A CA 1
ATOM 2751 C C . ARG A 1 346 ? 12.584 -24.981 -9.866 1.00 92.81 346 ARG A C 1
ATOM 2753 O O . ARG A 1 346 ? 12.997 -25.990 -10.413 1.00 92.81 346 ARG A O 1
ATOM 2760 N N . ASN A 1 347 ? 12.500 -23.810 -10.496 1.00 93.00 347 ASN A N 1
ATOM 2761 C CA . ASN A 1 347 ? 12.891 -23.640 -11.899 1.00 93.00 347 ASN A CA 1
ATOM 2762 C C . ASN A 1 347 ? 14.395 -23.851 -12.138 1.00 93.00 347 ASN A C 1
ATOM 2764 O O . ASN A 1 347 ? 14.801 -24.054 -13.278 1.00 93.00 347 ASN A O 1
ATOM 2768 N N . ALA A 1 348 ? 15.208 -23.762 -11.085 1.00 95.00 348 ALA A N 1
ATOM 2769 C CA . ALA A 1 348 ? 16.643 -24.007 -11.123 1.00 95.00 348 ALA A CA 1
ATOM 2770 C C . ALA A 1 348 ? 17.027 -25.413 -10.621 1.00 95.00 348 ALA A C 1
ATOM 2772 O O . ALA A 1 348 ? 18.216 -25.672 -10.457 1.00 95.00 348 ALA A O 1
ATOM 2773 N N . ASP A 1 349 ? 16.053 -26.288 -10.336 1.00 94.88 349 ASP A N 1
ATOM 2774 C CA . ASP A 1 349 ? 16.257 -27.593 -9.690 1.00 94.88 349 ASP A CA 1
ATOM 2775 C C . ASP A 1 349 ? 17.015 -27.496 -8.347 1.00 94.88 349 ASP A C 1
ATOM 2777 O O . ASP A 1 349 ? 17.806 -28.364 -7.971 1.00 94.88 349 ASP A O 1
ATOM 2781 N N . LEU A 1 350 ? 16.773 -26.411 -7.604 1.00 96.38 350 LEU A N 1
ATOM 2782 C CA . LEU A 1 350 ? 17.364 -26.133 -6.297 1.00 96.38 350 LEU A CA 1
ATOM 2783 C C . LEU A 1 350 ? 16.304 -26.163 -5.194 1.00 96.38 350 LEU A C 1
ATOM 2785 O O . LEU A 1 350 ? 15.127 -25.886 -5.418 1.00 96.38 350 LEU A O 1
ATOM 2789 N N . PHE A 1 351 ? 16.748 -26.415 -3.964 1.00 95.75 351 PHE A N 1
ATOM 2790 C CA . PHE A 1 351 ? 15.957 -26.191 -2.760 1.00 95.75 351 PHE A CA 1
ATOM 2791 C C . PHE A 1 351 ? 16.841 -25.712 -1.607 1.00 95.75 351 PHE A C 1
ATOM 2793 O O . PHE A 1 351 ? 18.041 -25.991 -1.564 1.00 95.75 351 PHE A O 1
ATOM 2800 N N . ASP A 1 352 ? 16.260 -24.959 -0.676 1.00 94.06 352 ASP A N 1
ATOM 2801 C CA . ASP A 1 352 ? 16.952 -24.498 0.524 1.00 94.06 352 ASP A CA 1
ATOM 2802 C C . ASP A 1 352 ? 16.722 -25.433 1.726 1.00 94.06 352 ASP A C 1
ATOM 2804 O O . ASP A 1 352 ? 15.876 -26.328 1.717 1.00 94.06 352 ASP A O 1
ATOM 2808 N N . HIS A 1 353 ? 17.467 -25.207 2.811 1.00 93.50 353 HIS A N 1
ATOM 2809 C CA . HIS A 1 353 ? 17.340 -25.984 4.052 1.00 93.50 353 HIS A CA 1
ATOM 2810 C C . HIS A 1 353 ? 15.977 -25.827 4.757 1.00 93.50 353 HIS A C 1
ATOM 2812 O O . HIS A 1 353 ? 15.707 -26.541 5.718 1.00 93.50 353 HIS A O 1
ATOM 2818 N N . LYS A 1 354 ? 15.134 -24.878 4.327 1.00 90.44 354 LYS A N 1
ATOM 2819 C CA . LYS A 1 354 ? 13.778 -24.646 4.850 1.00 90.44 354 LYS A CA 1
ATOM 2820 C C . LYS A 1 354 ? 12.705 -25.298 3.971 1.00 90.44 354 LYS A C 1
ATOM 2822 O O . LYS A 1 354 ? 11.518 -25.138 4.259 1.00 90.44 354 LYS A O 1
ATOM 2827 N N . GLY A 1 355 ? 13.109 -26.008 2.917 1.00 91.19 355 GLY A N 1
ATOM 2828 C CA . GLY A 1 355 ? 12.222 -26.686 1.978 1.00 91.19 355 GLY A CA 1
ATOM 2829 C C . GLY A 1 355 ? 11.618 -25.780 0.901 1.00 91.19 355 GLY A C 1
ATOM 2830 O O . GLY A 1 355 ? 10.737 -26.240 0.175 1.00 91.19 355 GLY A O 1
ATOM 2831 N N . LEU A 1 356 ? 12.053 -24.518 0.767 1.00 92.38 356 LEU A N 1
ATOM 2832 C CA . LEU A 1 356 ? 11.709 -23.715 -0.413 1.00 92.38 356 LEU A CA 1
ATOM 2833 C C . LEU A 1 356 ? 12.388 -24.335 -1.629 1.00 92.38 356 LEU A C 1
ATOM 2835 O O . LEU A 1 356 ? 13.563 -24.674 -1.557 1.00 92.38 356 LEU A O 1
ATOM 2839 N N . GLY A 1 357 ? 11.667 -24.482 -2.732 1.00 92.81 357 GLY A N 1
ATOM 2840 C CA . GLY A 1 357 ? 12.149 -25.206 -3.907 1.00 92.81 357 GLY A CA 1
ATOM 2841 C C . GLY A 1 357 ? 11.719 -26.678 -3.942 1.00 92.81 357 GLY A C 1
ATOM 2842 O O . GLY A 1 357 ? 11.788 -27.307 -4.989 1.00 92.81 357 GLY A O 1
ATOM 2843 N N . ALA A 1 358 ? 11.225 -27.230 -2.828 1.00 92.25 358 ALA A N 1
ATOM 2844 C CA . ALA A 1 358 ? 10.780 -28.626 -2.735 1.00 92.25 358 ALA A CA 1
ATOM 2845 C C . ALA A 1 358 ? 9.261 -28.778 -2.534 1.00 92.25 358 ALA A C 1
ATOM 2847 O O . ALA A 1 358 ? 8.758 -29.897 -2.437 1.00 92.25 358 ALA A O 1
ATOM 2848 N N . ARG A 1 359 ? 8.515 -27.668 -2.441 1.00 89.00 359 ARG A N 1
ATOM 2849 C CA . ARG A 1 359 ? 7.063 -27.705 -2.217 1.00 89.00 359 ARG A CA 1
ATOM 2850 C C . ARG A 1 359 ? 6.331 -28.314 -3.423 1.00 89.00 359 ARG A C 1
ATOM 2852 O O . ARG A 1 359 ? 6.735 -28.040 -4.562 1.00 89.00 359 ARG A O 1
ATOM 2859 N N . PRO A 1 360 ? 5.239 -29.072 -3.202 1.00 86.56 360 PRO A N 1
ATOM 2860 C CA . PRO A 1 360 ? 4.375 -29.559 -4.273 1.00 86.56 360 PRO A CA 1
ATOM 2861 C C . PRO A 1 360 ? 3.955 -28.438 -5.228 1.00 86.56 360 PRO A C 1
ATOM 2863 O O . PRO A 1 360 ? 3.809 -27.274 -4.838 1.00 86.56 360 PRO A O 1
ATOM 2866 N N . SER A 1 361 ? 3.771 -28.769 -6.503 1.00 79.31 361 SER A N 1
ATOM 2867 C CA . SER A 1 361 ? 3.324 -27.799 -7.507 1.00 79.31 361 SER A CA 1
ATOM 2868 C C . SER A 1 361 ? 1.945 -27.234 -7.177 1.00 79.31 361 SER A C 1
ATOM 2870 O O . SER A 1 361 ? 1.740 -26.040 -7.380 1.00 79.31 361 SER A O 1
ATOM 2872 N N . GLU A 1 362 ? 1.049 -28.040 -6.588 1.00 84.44 362 GLU A N 1
ATOM 2873 C CA . GLU A 1 362 ? -0.262 -27.562 -6.136 1.00 84.44 362 GLU A CA 1
ATOM 2874 C C . GLU A 1 362 ? -0.176 -26.479 -5.055 1.00 84.44 362 GLU A C 1
ATOM 2876 O O . GLU A 1 362 ? -1.064 -25.638 -4.983 1.00 84.44 362 GLU A O 1
ATOM 2881 N N . ASP A 1 363 ? 0.897 -26.428 -4.261 1.00 83.00 363 ASP A N 1
ATOM 2882 C CA . ASP A 1 363 ? 1.080 -25.441 -3.186 1.00 83.00 363 ASP A CA 1
ATOM 2883 C C . ASP A 1 363 ? 1.651 -24.105 -3.690 1.00 83.00 363 ASP A C 1
ATOM 2885 O O . ASP A 1 363 ? 1.754 -23.136 -2.933 1.00 83.00 363 ASP A O 1
ATOM 2889 N N . GLY A 1 364 ? 2.041 -24.042 -4.966 1.00 86.69 364 GLY A N 1
ATOM 2890 C CA . GLY A 1 364 ? 2.620 -22.863 -5.597 1.00 86.69 364 GLY A CA 1
ATOM 2891 C C . GLY A 1 364 ? 1.810 -22.329 -6.770 1.00 86.69 364 GLY A C 1
ATOM 2892 O O . GLY A 1 364 ? 0.638 -22.653 -6.951 1.00 86.69 364 GLY A O 1
ATOM 2893 N N . PHE A 1 365 ? 2.485 -21.505 -7.568 1.00 92.50 365 PHE A N 1
ATOM 2894 C CA . PHE A 1 365 ? 1.998 -20.977 -8.838 1.00 92.50 365 PHE A CA 1
ATOM 2895 C C . PHE A 1 365 ? 2.911 -21.482 -9.959 1.00 92.50 365 PHE A C 1
ATOM 2897 O O . PHE A 1 365 ? 4.129 -21.584 -9.772 1.00 92.50 365 PHE A O 1
ATOM 2904 N N . LEU A 1 366 ? 2.329 -21.803 -11.113 1.00 91.19 366 LEU A N 1
ATOM 2905 C CA . LEU A 1 366 ? 3.076 -22.207 -12.302 1.00 91.19 366 LEU A CA 1
ATOM 2906 C C . LEU A 1 366 ? 3.870 -21.030 -12.872 1.00 91.19 366 LEU A C 1
ATOM 2908 O O . LEU A 1 366 ? 5.016 -21.215 -13.286 1.00 91.19 366 LEU A O 1
ATOM 2912 N N . ASP A 1 367 ? 3.313 -19.823 -12.824 1.00 91.81 367 ASP A N 1
ATOM 2913 C CA . ASP A 1 367 ? 4.003 -18.604 -13.235 1.00 91.81 367 ASP A CA 1
ATOM 2914 C C . ASP A 1 367 ? 3.961 -17.544 -12.127 1.00 91.81 367 ASP A C 1
ATOM 2916 O O . ASP A 1 367 ? 2.953 -17.347 -11.447 1.00 91.81 367 ASP A O 1
ATOM 2920 N N . ILE A 1 368 ? 5.093 -16.878 -11.924 1.00 93.69 368 ILE A N 1
ATOM 2921 C CA . ILE A 1 368 ? 5.301 -15.833 -10.914 1.00 93.69 368 ILE A CA 1
ATOM 2922 C C . ILE A 1 368 ? 5.784 -14.514 -11.527 1.00 93.69 368 ILE A C 1
ATOM 2924 O O . ILE A 1 368 ? 6.099 -13.580 -10.796 1.00 93.69 368 ILE A O 1
ATOM 2928 N N . SER A 1 369 ? 5.913 -14.447 -12.849 1.00 90.75 369 SER A N 1
ATOM 2929 C CA . SER A 1 369 ? 6.513 -13.326 -13.574 1.00 90.75 369 SER A CA 1
ATOM 2930 C C . SER A 1 369 ? 5.602 -12.794 -14.670 1.00 90.75 369 SER A C 1
ATOM 2932 O O . SER A 1 369 ? 5.594 -11.591 -14.903 1.00 90.75 369 SER A O 1
ATOM 2934 N N . MET A 1 370 ? 4.813 -13.651 -15.314 1.00 91.38 370 MET A N 1
ATOM 2935 C CA . MET A 1 370 ? 3.798 -13.223 -16.269 1.00 91.38 370 MET A CA 1
ATOM 2936 C C . MET A 1 370 ? 2.458 -13.007 -15.559 1.00 91.38 370 MET A C 1
ATOM 2938 O O . MET A 1 370 ? 2.050 -13.857 -14.766 1.00 91.38 370 MET A O 1
ATOM 2942 N N . PRO A 1 371 ? 1.751 -11.893 -15.817 1.00 91.50 371 PRO A N 1
ATOM 2943 C CA . PRO A 1 371 ? 0.382 -11.741 -15.353 1.00 91.50 371 PRO A CA 1
ATOM 2944 C C . PRO A 1 371 ? -0.576 -12.579 -16.216 1.00 91.50 371 PRO A C 1
ATOM 2946 O O . PRO A 1 371 ? -0.376 -12.702 -17.424 1.00 91.50 371 PRO A O 1
ATOM 2949 N N . CYS A 1 372 ? -1.639 -13.118 -15.613 1.00 89.88 372 CYS A N 1
ATOM 2950 C CA . CYS A 1 372 ? -2.686 -13.854 -16.339 1.00 89.88 372 CYS A CA 1
ATOM 2951 C C . CYS A 1 372 ? -3.408 -12.977 -17.377 1.00 89.88 372 CYS A C 1
ATOM 2953 O O . CYS A 1 372 ? -3.795 -13.453 -18.444 1.00 89.88 372 CYS A O 1
ATOM 2955 N N . VAL A 1 373 ? -3.596 -11.692 -17.060 1.00 86.38 373 VAL A N 1
ATOM 2956 C CA . VAL A 1 373 ? -4.186 -10.700 -17.957 1.00 86.38 373 VAL A CA 1
ATOM 2957 C C . VAL A 1 373 ? -3.089 -10.007 -18.752 1.00 86.38 373 VAL A C 1
ATOM 2959 O O . VAL A 1 373 ? -2.328 -9.200 -18.212 1.00 86.38 373 VAL A O 1
ATOM 2962 N N . LEU A 1 374 ? -3.064 -10.257 -20.058 1.00 79.88 374 LEU A N 1
ATOM 2963 C CA . LEU A 1 374 ? -2.114 -9.659 -20.990 1.00 79.88 374 LEU A CA 1
ATOM 2964 C C . LEU A 1 374 ? -2.782 -8.572 -21.834 1.00 79.88 374 LEU A C 1
ATOM 2966 O O . LEU A 1 374 ? -3.927 -8.709 -22.268 1.00 79.88 374 LEU A O 1
ATOM 2970 N N . ARG A 1 375 ? -2.054 -7.479 -22.093 1.00 70.50 375 ARG A N 1
ATOM 2971 C CA . ARG A 1 375 ? -2.458 -6.469 -23.082 1.00 70.50 375 ARG A CA 1
ATOM 2972 C C . ARG A 1 375 ? -2.057 -6.960 -24.470 1.00 70.50 375 ARG A C 1
ATOM 2974 O O . ARG A 1 375 ? -0.890 -7.254 -24.704 1.00 70.50 375 ARG A O 1
ATOM 2981 N N . VAL A 1 376 ? -3.011 -7.019 -25.393 1.00 63.28 376 VAL A N 1
ATOM 2982 C CA . VAL A 1 376 ? -2.754 -7.396 -26.786 1.00 63.28 376 VAL A CA 1
ATOM 2983 C C . VAL A 1 376 ? -2.243 -6.178 -27.536 1.00 63.28 376 VAL A C 1
ATOM 2985 O O . VAL A 1 376 ? -2.995 -5.252 -27.841 1.00 63.28 376 VAL A O 1
ATOM 2988 N N . THR A 1 377 ? -0.953 -6.175 -27.847 1.00 50.50 377 THR A N 1
ATOM 2989 C CA . THR A 1 377 ? -0.360 -5.275 -28.837 1.00 50.50 377 THR A CA 1
ATOM 2990 C C . THR A 1 377 ? -0.241 -6.019 -30.170 1.00 50.50 377 THR A C 1
ATOM 2992 O O . THR A 1 377 ? 0.821 -6.541 -30.488 1.00 50.50 377 THR A O 1
ATOM 2995 N N . GLY A 1 378 ? -1.328 -6.081 -30.947 1.00 47.84 378 GLY A N 1
ATOM 2996 C CA . GLY A 1 378 ? -1.315 -6.594 -32.329 1.00 47.84 378 GLY A CA 1
ATOM 2997 C C . GLY A 1 378 ? -1.773 -8.049 -32.541 1.00 47.84 378 GLY A C 1
ATOM 2998 O O . GLY A 1 378 ? -1.879 -8.832 -31.605 1.00 47.84 378 GLY A O 1
ATOM 2999 N N . ASP A 1 379 ? -2.065 -8.353 -33.810 1.00 41.16 379 ASP A N 1
ATOM 3000 C CA . ASP A 1 379 ? -2.990 -9.350 -34.398 1.00 41.16 379 ASP A CA 1
ATOM 3001 C C . ASP A 1 379 ? -2.619 -10.850 -34.245 1.00 41.16 379 ASP A C 1
ATOM 3003 O O . ASP A 1 379 ? -2.668 -11.627 -35.197 1.00 41.16 379 ASP A O 1
ATOM 3007 N N . GLY A 1 380 ? -2.204 -11.278 -33.052 1.00 44.41 380 GLY A N 1
ATOM 3008 C CA . GLY A 1 380 ? -1.845 -12.671 -32.763 1.00 44.41 380 GLY A CA 1
ATOM 3009 C C . GLY A 1 380 ? -2.829 -13.337 -31.810 1.00 44.41 380 GLY A C 1
ATOM 3010 O O . GLY A 1 380 ? -2.593 -13.344 -30.608 1.00 44.41 380 GLY A O 1
ATOM 3011 N N . THR A 1 381 ? -3.917 -13.912 -32.326 1.00 42.53 381 THR A N 1
ATOM 3012 C CA . THR A 1 381 ? -4.802 -14.782 -31.532 1.00 42.53 381 THR A CA 1
ATOM 3013 C C . THR A 1 381 ? -4.174 -16.167 -31.403 1.00 42.53 381 THR A C 1
ATOM 3015 O O . THR A 1 381 ? -4.056 -16.905 -32.385 1.00 42.53 381 THR A O 1
ATOM 3018 N N . SER A 1 382 ? -3.772 -16.538 -30.188 1.00 45.59 382 SER A N 1
ATOM 3019 C CA . SER A 1 382 ? -3.318 -17.895 -29.886 1.00 45.59 382 SER A CA 1
ATOM 3020 C C . SER A 1 382 ? -4.513 -18.733 -29.429 1.00 45.59 382 SER A C 1
ATOM 3022 O O . SER A 1 382 ? -5.423 -18.261 -28.750 1.00 45.59 382 SER A O 1
ATOM 3024 N N . LYS A 1 383 ? -4.563 -20.004 -29.844 1.00 42.38 383 LYS A N 1
ATOM 3025 C CA . LYS A 1 383 ? -5.680 -20.906 -29.526 1.00 42.38 383 LYS A CA 1
ATOM 3026 C C . LYS A 1 383 ? -5.766 -21.148 -28.016 1.00 42.38 383 LYS A C 1
ATOM 3028 O O . LYS A 1 383 ? -4.903 -21.821 -27.463 1.00 42.38 383 LYS A O 1
ATOM 3033 N N . GLY A 1 384 ? -6.844 -20.670 -27.395 1.00 50.56 384 GLY A N 1
ATOM 3034 C CA . GLY A 1 384 ? -7.173 -20.933 -25.989 1.00 50.56 384 GLY A CA 1
ATOM 3035 C C . GLY A 1 384 ? -7.637 -19.718 -25.182 1.00 50.56 384 GLY A C 1
ATOM 3036 O O . GLY A 1 384 ? -7.942 -19.878 -24.006 1.00 50.56 384 GLY A O 1
ATOM 3037 N N . GLU A 1 385 ? -7.701 -18.541 -25.798 1.00 51.62 385 GLU A N 1
ATOM 3038 C CA . GLU A 1 385 ? -7.867 -17.247 -25.134 1.00 51.62 385 GLU A CA 1
ATOM 3039 C C . GLU A 1 385 ? -9.294 -16.697 -25.297 1.00 51.62 385 GLU A C 1
ATOM 3041 O O . GLU A 1 385 ? -9.839 -16.672 -26.403 1.00 51.62 385 GLU A O 1
ATOM 3046 N N . THR A 1 386 ? -9.908 -16.221 -24.211 1.00 48.75 386 THR A N 1
ATOM 3047 C CA . THR A 1 386 ? -11.173 -15.473 -24.280 1.00 48.75 386 THR A CA 1
ATOM 3048 C C . THR A 1 386 ? -10.880 -13.996 -24.534 1.00 48.75 386 THR A C 1
ATOM 3050 O O . THR A 1 386 ? -10.293 -13.318 -23.690 1.00 48.75 386 THR A O 1
ATOM 3053 N N . VAL A 1 387 ? -11.282 -13.499 -25.704 1.00 49.38 387 VAL A N 1
ATOM 3054 C CA . VAL A 1 387 ? -11.146 -12.091 -26.107 1.00 49.38 387 VAL A CA 1
ATOM 3055 C C . VAL A 1 387 ? -12.445 -11.350 -25.779 1.00 49.38 387 VAL A C 1
ATOM 3057 O O . VAL A 1 387 ? -13.516 -11.760 -26.222 1.00 49.38 387 VAL A O 1
ATOM 3060 N N . ASN A 1 388 ? -12.364 -10.248 -25.030 1.00 52.88 388 ASN A N 1
ATOM 3061 C CA . ASN A 1 388 ? -13.523 -9.387 -24.768 1.00 52.88 388 ASN A CA 1
ATOM 3062 C C . ASN A 1 388 ? -13.853 -8.471 -25.954 1.00 52.88 388 ASN A C 1
ATOM 3064 O O . ASN A 1 388 ? -12.974 -8.097 -26.732 1.00 52.88 388 ASN A O 1
ATOM 3068 N N . ALA A 1 389 ? -15.121 -8.049 -26.027 1.00 46.03 389 ALA A N 1
ATOM 3069 C CA . ALA A 1 389 ? -15.736 -7.228 -27.080 1.00 46.03 389 ALA A CA 1
ATOM 3070 C C . ALA A 1 389 ? -15.132 -5.814 -27.285 1.00 46.03 389 ALA A C 1
ATOM 3072 O O . ALA A 1 389 ? -15.612 -5.056 -28.122 1.00 46.03 389 ALA A O 1
ATOM 3073 N N . GLU A 1 390 ? -14.052 -5.476 -26.576 1.00 49.56 390 GLU A N 1
ATOM 3074 C CA . GLU A 1 390 ? -13.258 -4.245 -26.737 1.00 49.56 390 GLU A CA 1
ATOM 3075 C C . GLU A 1 390 ? -11.815 -4.522 -27.226 1.00 49.56 390 GLU A C 1
ATOM 3077 O O . GLU A 1 390 ? -10.987 -3.615 -27.314 1.00 49.56 390 GLU A O 1
ATOM 3082 N N . GLY A 1 391 ? -11.502 -5.775 -27.583 1.00 48.38 391 GLY A N 1
ATOM 3083 C CA . GLY A 1 391 ? -10.433 -6.131 -28.524 1.00 48.38 391 GLY A CA 1
ATOM 3084 C C . GLY A 1 391 ? -8.979 -5.898 -28.094 1.00 48.38 391 GLY A C 1
ATOM 3085 O O . GLY A 1 391 ? -8.115 -5.853 -28.965 1.00 48.38 391 GLY A O 1
ATOM 3086 N N . LYS A 1 392 ? -8.660 -5.728 -26.800 1.00 65.00 392 LYS A N 1
ATOM 3087 C CA . LYS A 1 392 ? -7.278 -5.389 -26.374 1.00 65.00 392 LYS A CA 1
ATOM 3088 C C . LYS A 1 392 ? -6.669 -6.190 -25.224 1.00 65.00 392 LYS A C 1
ATOM 3090 O O . LYS A 1 392 ? -5.541 -5.882 -24.838 1.00 65.00 392 LYS A O 1
ATOM 3095 N N . ARG A 1 393 ? -7.345 -7.186 -24.644 1.00 69.69 393 ARG A N 1
ATOM 3096 C CA . ARG A 1 393 ? -6.777 -7.975 -23.533 1.00 69.69 393 ARG A CA 1
ATOM 3097 C C . ARG A 1 393 ? -7.162 -9.450 -23.616 1.00 69.69 393 ARG A C 1
ATOM 3099 O O . ARG A 1 393 ? -8.294 -9.762 -23.975 1.00 69.69 393 ARG A O 1
ATOM 3106 N N . ILE A 1 394 ? -6.205 -10.310 -23.280 1.00 79.94 394 ILE A N 1
ATOM 3107 C CA . ILE A 1 394 ? -6.328 -11.769 -23.208 1.00 79.94 394 ILE A CA 1
ATOM 3108 C C . ILE A 1 394 ? -6.272 -12.175 -21.737 1.00 79.94 394 ILE A C 1
ATOM 3110 O O . ILE A 1 394 ? -5.429 -11.667 -20.995 1.00 79.94 394 ILE A O 1
ATOM 3114 N N . VAL A 1 395 ? -7.147 -13.096 -21.337 1.00 84.75 395 VAL A N 1
ATOM 3115 C CA . VAL A 1 395 ? -7.124 -13.741 -20.017 1.00 84.75 395 VAL A CA 1
ATOM 3116 C C . VAL A 1 395 ? -6.671 -15.188 -20.185 1.00 84.75 395 VAL A C 1
ATOM 3118 O O . VAL A 1 395 ? -7.101 -15.872 -21.117 1.00 84.75 395 VAL A O 1
ATOM 3121 N N . CYS A 1 396 ? -5.788 -15.646 -19.302 1.00 86.31 396 CYS A N 1
ATOM 3122 C CA . CYS A 1 396 ? -5.330 -17.029 -19.266 1.00 86.31 396 CYS A CA 1
ATOM 3123 C C . CYS A 1 396 ? -6.460 -18.010 -18.870 1.00 86.31 396 CYS A C 1
ATOM 3125 O O . CYS A 1 396 ? -7.420 -17.623 -18.208 1.00 86.31 396 CYS A O 1
ATOM 3127 N N . GLN A 1 397 ? -6.343 -19.288 -19.257 1.00 86.31 397 GLN A N 1
ATOM 3128 C CA . GLN A 1 397 ? -7.375 -20.307 -18.981 1.00 86.31 397 GLN A CA 1
ATOM 3129 C C . GLN A 1 397 ? -7.534 -20.625 -17.491 1.00 86.31 397 GLN A C 1
ATOM 3131 O O . GLN A 1 397 ? -8.660 -20.752 -17.018 1.00 86.31 397 GLN A O 1
ATOM 3136 N N . ASP A 1 398 ? -6.417 -20.706 -16.762 1.00 87.88 398 ASP A N 1
ATOM 3137 C CA . ASP A 1 398 ? -6.385 -21.035 -15.335 1.00 87.88 398 ASP A CA 1
ATOM 3138 C C . ASP A 1 398 ? -5.727 -19.898 -14.529 1.00 87.88 398 ASP A C 1
ATOM 3140 O O . ASP A 1 398 ? -4.525 -19.960 -14.244 1.00 87.88 398 ASP A O 1
ATOM 3144 N N . PRO A 1 399 ? -6.476 -18.849 -14.138 1.00 88.75 399 PRO A N 1
ATOM 3145 C CA . PRO A 1 399 ? -5.933 -17.709 -13.394 1.00 88.75 399 PRO A CA 1
ATOM 3146 C C . PRO A 1 399 ? -5.212 -18.079 -12.095 1.00 88.75 399 PRO A C 1
ATOM 3148 O O . PRO A 1 399 ? -4.211 -17.456 -11.749 1.00 88.75 399 PRO A O 1
ATOM 3151 N N . ASP A 1 400 ? -5.662 -19.130 -11.407 1.00 88.75 400 ASP A N 1
ATOM 3152 C CA . ASP A 1 400 ? -5.078 -19.588 -10.140 1.00 88.75 400 ASP A CA 1
ATOM 3153 C C . ASP A 1 400 ? -3.683 -20.219 -10.280 1.00 88.75 400 ASP A C 1
ATOM 3155 O O . ASP A 1 400 ? -2.984 -20.401 -9.276 1.00 88.75 400 ASP A O 1
ATOM 3159 N N . ASN A 1 401 ? -3.248 -20.514 -11.509 1.00 91.69 401 ASN A N 1
ATOM 3160 C CA . ASN A 1 401 ? -1.888 -20.963 -11.800 1.00 91.69 401 ASN A CA 1
ATOM 3161 C C . ASN A 1 401 ? -0.882 -19.804 -11.894 1.00 91.69 401 ASN A C 1
ATOM 3163 O O . ASN A 1 401 ? 0.325 -20.053 -11.908 1.00 91.69 401 ASN A O 1
ATOM 3167 N N . TYR A 1 402 ? -1.345 -18.553 -11.917 1.00 93.19 402 TYR A N 1
ATOM 3168 C CA . TYR A 1 402 ? -0.510 -17.360 -12.026 1.00 93.19 402 TYR A CA 1
ATOM 3169 C C . TYR A 1 402 ? -0.525 -16.585 -10.708 1.00 93.19 402 TYR A C 1
ATOM 3171 O O . TYR A 1 402 ? -1.582 -16.257 -10.170 1.00 93.19 402 TYR A O 1
ATOM 3179 N N . LEU A 1 403 ? 0.655 -16.254 -10.174 1.00 95.31 403 LEU A N 1
ATOM 3180 C CA . LEU A 1 403 ? 0.749 -15.439 -8.959 1.00 95.31 403 LEU A CA 1
ATOM 3181 C C . LEU A 1 403 ? 0.140 -14.055 -9.182 1.00 95.31 403 LEU A C 1
ATOM 3183 O O . LEU A 1 403 ? -0.503 -13.514 -8.286 1.00 95.31 403 LEU A O 1
ATOM 3187 N N . PHE A 1 404 ? 0.360 -13.491 -10.367 1.00 93.31 404 PHE A N 1
ATOM 3188 C CA . PHE A 1 404 ? -0.131 -12.183 -10.766 1.00 93.31 404 PHE A CA 1
ATOM 3189 C C . PHE A 1 404 ? -1.331 -12.334 -11.693 1.00 93.31 404 PHE A C 1
ATOM 3191 O O . PHE A 1 404 ? -1.250 -12.983 -12.734 1.00 93.31 404 PHE A O 1
ATOM 3198 N N . TYR A 1 405 ? -2.449 -11.713 -11.324 1.00 90.25 405 TYR A N 1
ATOM 3199 C CA . TYR A 1 405 ? -3.612 -11.637 -12.200 1.00 90.25 405 TYR A CA 1
ATOM 3200 C C . TYR A 1 405 ? -3.456 -10.485 -13.189 1.00 90.25 405 TYR A C 1
ATOM 3202 O O . TYR A 1 405 ? -3.599 -10.679 -14.390 1.00 90.25 405 TYR A O 1
ATOM 3210 N N . THR A 1 406 ? -3.078 -9.304 -12.696 1.00 88.50 406 THR A N 1
ATOM 3211 C CA . THR A 1 406 ? -2.705 -8.149 -13.524 1.00 88.50 406 THR A CA 1
ATOM 3212 C C . THR A 1 406 ? -1.235 -7.795 -13.313 1.00 88.50 406 THR A C 1
ATOM 3214 O O . THR A 1 406 ? -0.546 -8.388 -12.488 1.00 88.50 406 THR A O 1
ATOM 3217 N N . GLU A 1 407 ? -0.757 -6.782 -14.032 1.00 89.88 407 GLU A N 1
ATOM 3218 C CA . GLU A 1 407 ? 0.601 -6.246 -13.913 1.00 89.88 407 GLU A CA 1
ATOM 3219 C C . GLU A 1 407 ? 0.993 -5.871 -12.469 1.00 89.88 407 GLU A C 1
ATOM 3221 O O . GLU A 1 407 ? 2.150 -6.037 -12.093 1.00 89.88 407 GLU A O 1
ATOM 3226 N N . PHE A 1 408 ? 0.048 -5.418 -11.640 1.00 91.19 408 PHE A N 1
ATOM 3227 C CA . PHE A 1 408 ? 0.324 -4.982 -10.262 1.00 91.19 408 PHE A CA 1
ATOM 3228 C C . PHE A 1 408 ? -0.431 -5.766 -9.188 1.00 91.19 408 PHE A C 1
ATOM 3230 O O . PHE A 1 408 ? -0.076 -5.674 -8.011 1.00 91.19 408 PHE A O 1
ATOM 3237 N N . THR A 1 409 ? -1.441 -6.551 -9.562 1.00 91.44 409 THR A N 1
ATOM 3238 C CA . THR A 1 409 ? -2.322 -7.249 -8.619 1.00 91.44 409 THR A CA 1
ATOM 3239 C C . THR A 1 409 ? -2.077 -8.755 -8.645 1.00 91.44 409 THR A C 1
ATOM 3241 O O . THR A 1 409 ? -2.094 -9.377 -9.709 1.00 91.44 409 THR A O 1
ATOM 3244 N N . VAL A 1 410 ? -1.903 -9.361 -7.469 1.00 93.62 410 VAL A N 1
ATOM 3245 C CA . VAL A 1 410 ? -1.833 -10.822 -7.319 1.00 93.62 410 VAL A CA 1
ATOM 3246 C C . VAL A 1 410 ? -3.193 -11.494 -7.546 1.00 93.62 410 VAL A C 1
ATOM 3248 O O . VAL A 1 410 ? -4.237 -10.861 -7.418 1.00 93.62 410 VAL A O 1
ATOM 3251 N N . GLY A 1 411 ? -3.196 -12.780 -7.894 1.00 91.88 411 GLY A N 1
ATOM 3252 C CA . GLY A 1 411 ? -4.419 -13.557 -8.110 1.00 91.88 411 GLY A CA 1
ATOM 3253 C C . GLY A 1 411 ? -5.253 -13.761 -6.846 1.00 91.88 411 GLY A C 1
ATOM 3254 O O . GLY A 1 411 ? -4.730 -13.734 -5.727 1.00 91.88 411 GLY A O 1
ATOM 3255 N N . GLN A 1 412 ? -6.557 -14.011 -7.020 1.00 91.75 412 GLN A N 1
ATOM 3256 C CA . GLN A 1 412 ? -7.517 -14.125 -5.916 1.00 91.75 412 GLN A CA 1
ATOM 3257 C C . GLN A 1 412 ? -7.107 -15.196 -4.895 1.00 91.75 412 GLN A C 1
ATOM 3259 O O . GLN A 1 412 ? -7.256 -14.984 -3.690 1.00 91.75 412 GLN A O 1
ATOM 3264 N N . ARG A 1 413 ? -6.494 -16.303 -5.338 1.00 92.31 413 ARG A N 1
ATOM 3265 C CA . ARG A 1 413 ? -5.891 -17.311 -4.454 1.00 92.31 413 ARG A CA 1
ATOM 3266 C C . ARG A 1 413 ? -4.866 -16.716 -3.480 1.00 92.31 413 ARG A C 1
ATOM 3268 O O . ARG A 1 413 ? -4.926 -16.983 -2.279 1.00 92.31 413 ARG A O 1
ATOM 3275 N N . ALA A 1 414 ? -3.945 -15.883 -3.966 1.00 94.81 414 ALA A N 1
ATOM 3276 C CA . ALA A 1 414 ? -2.965 -15.207 -3.119 1.00 94.81 414 ALA A CA 1
ATOM 3277 C C . ALA A 1 414 ? -3.625 -14.145 -2.226 1.00 94.81 414 ALA A C 1
ATOM 3279 O O . ALA A 1 414 ? -3.291 -14.065 -1.042 1.00 94.81 414 ALA A O 1
ATOM 3280 N N . ILE A 1 415 ? -4.588 -13.379 -2.753 1.00 95.19 415 ILE A N 1
ATOM 3281 C CA . ILE A 1 415 ? -5.339 -12.374 -1.981 1.00 95.19 415 ILE A CA 1
ATOM 3282 C C . ILE A 1 415 ? -6.094 -13.020 -0.811 1.00 95.19 415 ILE A C 1
ATOM 3284 O O . ILE A 1 415 ? -6.059 -12.508 0.313 1.00 95.19 415 ILE A O 1
ATOM 3288 N N . ASN A 1 416 ? -6.725 -14.171 -1.047 1.00 94.56 416 ASN A N 1
ATOM 3289 C CA . ASN A 1 416 ? -7.431 -14.937 -0.026 1.00 94.56 416 ASN A CA 1
ATOM 3290 C C . ASN A 1 416 ? -6.489 -15.322 1.122 1.00 94.56 416 ASN A C 1
ATOM 3292 O O . ASN A 1 416 ? -6.777 -15.031 2.285 1.00 94.56 416 ASN A O 1
ATOM 3296 N N . GLU A 1 417 ? -5.333 -15.905 0.807 1.00 95.25 417 GLU A N 1
ATOM 3297 C CA . GLU A 1 417 ? -4.328 -16.272 1.809 1.00 95.25 417 GLU A CA 1
ATOM 3298 C C . GLU A 1 417 ? -3.780 -15.060 2.571 1.00 95.25 417 GLU A C 1
ATOM 3300 O O . GLU A 1 417 ? -3.623 -15.112 3.795 1.00 95.25 417 GLU A O 1
ATOM 3305 N N . ILE A 1 418 ? -3.546 -13.940 1.883 1.00 96.75 418 ILE A N 1
ATOM 3306 C CA . ILE A 1 418 ? -3.125 -12.679 2.506 1.00 96.75 418 ILE A CA 1
ATOM 3307 C C . ILE A 1 418 ? -4.172 -12.206 3.518 1.00 96.75 418 ILE A C 1
ATOM 3309 O O . ILE A 1 418 ? -3.825 -11.937 4.669 1.00 96.75 418 ILE A O 1
ATOM 3313 N N . GLY A 1 419 ? -5.450 -12.162 3.134 1.00 96.44 419 GLY A N 1
ATOM 3314 C CA . GLY A 1 419 ? -6.538 -11.741 4.019 1.00 96.44 419 GLY A CA 1
ATOM 3315 C C . GLY A 1 419 ? -6.703 -12.654 5.237 1.00 96.44 419 GLY A C 1
ATOM 3316 O O . GLY A 1 419 ? -6.876 -12.176 6.362 1.00 96.44 419 GLY A O 1
ATOM 3317 N N . VAL A 1 420 ? -6.572 -13.973 5.052 1.00 96.25 420 VAL A N 1
ATOM 3318 C CA . VAL A 1 420 ? -6.608 -14.958 6.148 1.00 96.25 420 VAL A CA 1
ATOM 3319 C C . VAL A 1 420 ? -5.437 -14.770 7.110 1.00 96.25 420 VAL A C 1
ATOM 3321 O O . VAL A 1 420 ? -5.624 -14.765 8.331 1.00 96.25 420 VAL A O 1
ATOM 3324 N N . ARG A 1 421 ? -4.222 -14.602 6.583 1.00 96.19 421 ARG A N 1
ATOM 3325 C CA . ARG A 1 421 ? -3.014 -14.391 7.390 1.00 96.19 421 ARG A CA 1
ATOM 3326 C C . ARG A 1 421 ? -3.053 -13.053 8.121 1.00 96.19 421 ARG A C 1
ATOM 3328 O O . ARG A 1 421 ? -2.658 -13.009 9.285 1.00 96.19 421 ARG A O 1
ATOM 3335 N N . ALA A 1 422 ? -3.574 -12.003 7.491 1.00 96.56 422 ALA A N 1
ATOM 3336 C CA . ALA A 1 422 ? -3.786 -10.703 8.117 1.00 96.56 422 ALA A CA 1
ATOM 3337 C C . ALA A 1 422 ? -4.793 -10.793 9.276 1.00 96.56 422 ALA A C 1
ATOM 3339 O O . ALA A 1 422 ? -4.497 -10.323 10.375 1.00 96.56 422 ALA A O 1
ATOM 3340 N N . ALA A 1 423 ? -5.927 -11.479 9.080 1.00 96.12 423 ALA A N 1
ATOM 3341 C CA . ALA A 1 423 ? -6.910 -11.717 10.139 1.00 96.12 423 ALA A CA 1
ATOM 3342 C C . ALA A 1 423 ? -6.305 -12.489 11.319 1.00 96.12 423 ALA A C 1
ATOM 3344 O O . ALA A 1 423 ? -6.468 -12.088 12.470 1.00 96.12 423 ALA A O 1
ATOM 3345 N N . ARG A 1 424 ? -5.556 -13.565 11.045 1.00 94.75 424 ARG A N 1
ATOM 3346 C CA . ARG A 1 424 ? -4.854 -14.333 12.084 1.00 94.75 424 ARG A CA 1
ATOM 3347 C C . ARG A 1 424 ? -3.863 -13.456 12.842 1.00 94.75 424 ARG A C 1
ATOM 3349 O O . ARG A 1 424 ? -3.898 -13.418 14.065 1.00 94.75 424 ARG A O 1
ATOM 3356 N N . LYS A 1 425 ? -3.036 -12.698 12.119 1.00 93.62 425 LYS A N 1
ATOM 3357 C CA . LYS A 1 425 ? -2.033 -11.818 12.721 1.00 93.62 425 LYS A CA 1
ATOM 3358 C C . LYS A 1 425 ? -2.664 -10.754 13.618 1.00 93.62 425 LYS A C 1
ATOM 3360 O O . LYS A 1 425 ? -2.149 -10.498 14.702 1.00 93.62 425 LYS A O 1
ATOM 3365 N N . PHE A 1 426 ? -3.785 -10.175 13.189 1.00 94.62 426 PHE A N 1
ATOM 3366 C CA . PHE A 1 426 ? -4.570 -9.258 14.010 1.00 94.62 426 PHE A CA 1
ATOM 3367 C C . PHE A 1 426 ? -5.080 -9.939 15.285 1.00 94.62 426 PHE A C 1
ATOM 3369 O O . PHE A 1 426 ? -4.888 -9.420 16.384 1.00 94.62 426 PHE A O 1
ATOM 3376 N N . LEU A 1 427 ? -5.680 -11.126 15.155 1.00 92.69 427 LEU A N 1
ATOM 3377 C CA . LEU A 1 427 ? -6.187 -11.885 16.296 1.00 92.69 427 LEU A CA 1
ATOM 3378 C C . LEU A 1 427 ? -5.078 -12.293 17.271 1.00 92.69 427 LEU A C 1
ATOM 3380 O O . LEU A 1 427 ? -5.342 -12.355 18.467 1.00 92.69 427 LEU A O 1
ATOM 3384 N N . ASP A 1 428 ? -3.845 -12.512 16.818 1.00 90.00 428 ASP A N 1
ATOM 3385 C CA . ASP A 1 428 ? -2.701 -12.786 17.698 1.00 90.00 428 ASP A CA 1
ATOM 3386 C C . ASP A 1 428 ? -2.304 -11.557 18.540 1.00 90.00 428 ASP A C 1
ATOM 3388 O O . ASP A 1 428 ? -1.811 -11.704 19.657 1.00 90.00 428 ASP A O 1
ATOM 3392 N N . GLN A 1 429 ? -2.552 -10.346 18.031 1.00 87.62 429 GLN A N 1
ATOM 3393 C CA . GLN A 1 429 ? -2.125 -9.077 18.635 1.00 87.62 429 GLN A CA 1
ATOM 3394 C C . GLN A 1 429 ? -3.214 -8.377 19.465 1.00 87.62 429 GLN A C 1
ATOM 3396 O O . GLN A 1 429 ? -2.893 -7.536 20.304 1.00 87.62 429 GLN A O 1
ATOM 3401 N N . VAL A 1 430 ? -4.489 -8.707 19.248 1.00 86.19 430 VAL A N 1
ATOM 3402 C CA . VAL A 1 430 ? -5.618 -8.114 19.983 1.00 86.19 430 VAL A CA 1
ATOM 3403 C C . VAL A 1 430 ? -5.785 -8.728 21.381 1.00 86.19 430 VAL A C 1
ATOM 3405 O O . VAL A 1 430 ? -5.347 -9.845 21.643 1.00 86.19 430 VAL A O 1
ATOM 3408 N N . GLU A 1 431 ? -6.422 -8.019 22.311 1.00 82.75 431 GLU A N 1
ATOM 3409 C CA . GLU A 1 431 ? -6.656 -8.500 23.677 1.00 82.75 431 GLU A CA 1
ATOM 3410 C C . GLU A 1 431 ? -7.589 -9.730 23.731 1.00 82.75 431 GLU A C 1
ATOM 3412 O O . GLU A 1 431 ? -8.501 -9.874 22.913 1.00 82.75 431 GLU A O 1
ATOM 3417 N N . ALA A 1 432 ? -7.368 -10.633 24.700 1.00 76.44 432 ALA A N 1
ATOM 3418 C CA . ALA A 1 432 ? -8.086 -11.912 24.850 1.00 76.44 432 ALA A CA 1
ATOM 3419 C C . ALA A 1 432 ? -9.603 -11.776 25.058 1.00 76.44 432 ALA A C 1
ATOM 3421 O O . ALA A 1 432 ? -10.364 -12.645 24.628 1.00 76.44 432 ALA A O 1
ATOM 3422 N N . ASP A 1 433 ? -10.013 -10.689 25.693 1.00 71.12 433 ASP A N 1
ATOM 3423 C CA . ASP A 1 433 ? -11.383 -10.311 26.024 1.00 71.12 433 ASP A CA 1
ATOM 3424 C C . ASP A 1 433 ? -12.058 -9.444 24.948 1.00 71.12 433 ASP A C 1
ATOM 3426 O O . ASP A 1 433 ? -13.232 -9.115 25.087 1.00 71.12 433 ASP A O 1
ATOM 3430 N N . SER A 1 434 ? -11.362 -9.104 23.857 1.00 80.38 434 SER A N 1
ATOM 3431 C CA . SER A 1 434 ? -11.950 -8.316 22.764 1.00 80.38 434 SER A CA 1
ATOM 3432 C C . SER A 1 434 ? -13.112 -9.036 22.065 1.00 80.38 434 SER A C 1
ATOM 3434 O O . SER A 1 434 ? -13.078 -10.260 21.863 1.00 80.38 434 SER A O 1
ATOM 3436 N N . GLY A 1 435 ? -14.100 -8.264 21.593 1.00 78.19 435 GLY A N 1
ATOM 3437 C CA . GLY A 1 435 ? -15.208 -8.765 20.775 1.00 78.19 435 GLY A CA 1
ATOM 3438 C C . GLY A 1 435 ? -14.720 -9.456 19.499 1.00 78.19 435 GLY A C 1
ATOM 3439 O O . GLY A 1 435 ? -15.283 -10.470 19.081 1.00 78.19 435 GLY A O 1
ATOM 3440 N N . TRP A 1 436 ? -13.587 -9.000 18.949 1.00 83.56 436 TRP A N 1
ATOM 3441 C CA . TRP A 1 436 ? -12.894 -9.638 17.825 1.00 83.56 436 TRP A CA 1
ATOM 3442 C C . TRP A 1 436 ? -12.517 -11.101 18.110 1.00 83.56 436 TRP A C 1
ATOM 3444 O O . TRP A 1 436 ? -12.826 -11.988 17.311 1.00 83.56 436 TRP A O 1
ATOM 3454 N N . ARG A 1 437 ? -11.886 -11.392 19.259 1.00 81.69 437 ARG A N 1
ATOM 3455 C CA . ARG A 1 437 ? -11.526 -12.772 19.641 1.00 81.69 437 ARG A CA 1
ATOM 3456 C C . ARG A 1 437 ? -12.731 -13.593 20.081 1.00 81.69 437 ARG A C 1
ATOM 3458 O O . ARG A 1 437 ? -12.766 -14.795 19.813 1.00 81.69 437 ARG A O 1
ATOM 3465 N N . ALA A 1 438 ? -13.700 -12.987 20.766 1.00 82.00 438 ALA A N 1
ATOM 3466 C CA . ALA A 1 438 ? -14.921 -13.678 21.180 1.00 82.00 438 ALA A CA 1
ATOM 3467 C C . ALA A 1 438 ? -15.695 -14.214 19.962 1.00 82.00 438 ALA A C 1
ATOM 3469 O O . ALA A 1 438 ? -15.988 -15.410 19.891 1.00 82.00 438 ALA A O 1
ATOM 3470 N N . ARG A 1 439 ? -15.920 -13.371 18.946 1.00 82.19 439 ARG A N 1
ATOM 3471 C CA . ARG A 1 439 ? -16.619 -13.761 17.711 1.00 82.19 439 ARG A CA 1
ATOM 3472 C C . ARG A 1 439 ? -15.854 -14.781 16.873 1.00 82.19 439 ARG A C 1
ATOM 3474 O O . ARG A 1 439 ? -16.470 -15.699 16.327 1.00 82.19 439 ARG A O 1
ATOM 3481 N N . ALA A 1 440 ? -14.527 -14.662 16.798 1.00 81.12 440 ALA A N 1
ATOM 3482 C CA . ALA A 1 440 ? -13.695 -15.642 16.103 1.00 81.12 440 ALA A CA 1
ATOM 3483 C C . ALA A 1 440 ? -13.776 -17.041 16.754 1.00 81.12 440 ALA A C 1
ATOM 3485 O O . ALA A 1 440 ? -13.849 -18.043 16.042 1.00 81.12 440 ALA A O 1
ATOM 3486 N N . ARG A 1 441 ? -13.822 -17.123 18.096 1.00 80.62 441 ARG A N 1
ATOM 3487 C CA . ARG A 1 441 ? -13.973 -18.393 18.835 1.00 80.62 441 ARG A CA 1
ATOM 3488 C C . ARG A 1 441 ? -15.330 -19.053 18.604 1.00 80.62 441 ARG A C 1
ATOM 3490 O O . ARG A 1 441 ? -15.362 -20.219 18.223 1.00 80.62 441 ARG A O 1
ATOM 3497 N N . MET A 1 442 ? -16.422 -18.293 18.722 1.00 74.75 442 MET A N 1
ATOM 3498 C CA . MET A 1 442 ? -17.782 -18.806 18.492 1.00 74.75 442 MET A CA 1
ATOM 3499 C C . MET A 1 442 ? -17.959 -19.438 17.105 1.00 74.75 442 MET A C 1
ATOM 3501 O O . MET A 1 442 ? -18.787 -20.328 16.931 1.00 74.75 442 MET A O 1
ATOM 3505 N N . TYR A 1 443 ? -17.203 -18.978 16.106 1.00 67.94 443 TYR A N 1
ATOM 3506 C CA . TYR A 1 443 ? -17.233 -19.558 14.767 1.00 67.94 443 TYR A CA 1
ATOM 3507 C C . TYR A 1 443 ? -16.472 -20.883 14.671 1.00 67.94 443 TYR A C 1
ATOM 3509 O O . TYR A 1 443 ? -16.932 -21.791 13.990 1.00 67.94 443 TYR A O 1
ATOM 3517 N N . LYS A 1 444 ? -15.341 -21.034 15.372 1.00 68.31 444 LYS A N 1
ATOM 3518 C CA . LYS A 1 444 ? -14.605 -22.308 15.399 1.00 68.31 444 LYS A CA 1
ATOM 3519 C C . LYS A 1 444 ? -15.436 -23.435 16.028 1.00 68.31 444 LYS A C 1
ATOM 3521 O O . LYS A 1 444 ? -15.260 -24.588 15.664 1.00 68.31 444 LYS A O 1
ATOM 3526 N N . GLU A 1 445 ? -16.334 -23.084 16.945 1.00 62.53 445 GLU A N 1
ATOM 3527 C CA . GLU A 1 445 ? -17.206 -24.025 17.656 1.00 62.53 445 GLU A CA 1
ATOM 3528 C C . GLU A 1 445 ? -18.514 -24.342 16.903 1.00 62.53 445 GLU A C 1
ATOM 3530 O O . GLU A 1 445 ? -19.091 -25.397 17.137 1.00 62.53 445 GLU A O 1
ATOM 3535 N N . ASN A 1 446 ? -18.968 -23.473 15.985 1.00 53.81 446 ASN A N 1
ATOM 3536 C CA . ASN A 1 446 ? -20.270 -23.600 15.300 1.00 53.81 446 ASN A CA 1
ATOM 3537 C C . ASN A 1 446 ? -20.198 -23.589 13.758 1.00 53.81 446 ASN A C 1
ATOM 3539 O O . ASN A 1 446 ? -21.233 -23.556 13.090 1.00 53.81 446 ASN A O 1
ATOM 3543 N N . GLY A 1 447 ? -19.004 -23.532 13.168 1.00 44.50 447 GLY A N 1
ATOM 3544 C CA . GLY A 1 447 ? -18.817 -23.511 11.717 1.00 44.50 447 GLY A CA 1
ATOM 3545 C C . GLY A 1 447 ? -18.901 -24.914 11.102 1.00 44.50 447 GLY A C 1
ATOM 3546 O O . GLY A 1 447 ? -18.493 -25.878 11.748 1.00 44.50 447 GLY A O 1
ATOM 3547 N N . PRO A 1 448 ? -19.386 -25.057 9.853 1.00 40.97 448 PRO A N 1
ATOM 3548 C CA . PRO A 1 448 ? -19.287 -26.324 9.140 1.00 40.97 448 PRO A CA 1
ATOM 3549 C C . PRO A 1 448 ? -17.807 -26.668 8.936 1.00 40.97 448 PRO A C 1
ATOM 3551 O O . PRO A 1 448 ? -17.025 -25.805 8.524 1.00 40.97 448 PRO A O 1
ATOM 3554 N N . GLU A 1 449 ? -17.425 -27.914 9.231 1.00 36.31 449 GLU A N 1
ATOM 3555 C CA . GLU A 1 449 ? -16.104 -28.460 8.912 1.00 36.31 449 GLU A CA 1
ATOM 3556 C C . GLU A 1 449 ? -15.861 -28.343 7.401 1.00 36.31 449 GLU A C 1
ATOM 3558 O O . GLU A 1 449 ? -16.268 -29.190 6.609 1.00 36.31 449 GLU A O 1
ATOM 3563 N N . TYR A 1 450 ? -15.197 -27.270 6.976 1.00 34.62 450 TYR A N 1
ATOM 3564 C CA . TYR A 1 450 ? -14.570 -27.232 5.664 1.00 34.62 450 TYR A CA 1
ATOM 3565 C C . TYR A 1 450 ? -13.348 -28.145 5.739 1.00 34.62 450 TYR A C 1
ATOM 3567 O O . TYR A 1 450 ? -12.412 -27.861 6.490 1.00 34.62 450 TYR A O 1
ATOM 3575 N N . GLY A 1 451 ? -13.412 -29.263 5.011 1.00 33.84 451 GLY A N 1
ATOM 3576 C CA . GLY A 1 451 ? -12.416 -30.330 4.995 1.00 33.84 451 GLY A CA 1
ATOM 3577 C C . GLY A 1 451 ? -10.992 -29.789 4.949 1.00 33.84 451 GLY A C 1
ATOM 3578 O O . GLY A 1 451 ? -10.557 -29.203 3.960 1.00 33.84 451 GLY A O 1
ATOM 3579 N N . GLY A 1 452 ? -10.277 -29.969 6.057 1.00 29.91 452 GLY A N 1
ATOM 3580 C CA . GLY A 1 452 ? -8.889 -29.572 6.174 1.00 29.91 452 GLY A CA 1
ATOM 3581 C C . GLY A 1 452 ? -8.010 -30.426 5.270 1.00 29.91 452 GLY A C 1
ATOM 3582 O O . GLY A 1 452 ? -7.922 -31.642 5.449 1.00 29.91 452 GLY A O 1
ATOM 3583 N N . HIS A 1 453 ? -7.268 -29.776 4.374 1.00 32.75 453 HIS A N 1
ATOM 3584 C CA . HIS A 1 453 ? -5.955 -30.290 4.019 1.00 32.75 453 HIS A CA 1
ATOM 3585 C C . HIS A 1 453 ? -5.138 -30.364 5.312 1.00 32.75 453 HIS A C 1
ATOM 3587 O O . HIS A 1 453 ? -4.896 -29.354 5.978 1.00 32.75 453 HIS A O 1
ATOM 3593 N N . LYS A 1 454 ? -4.785 -31.590 5.703 1.00 28.80 454 LYS A N 1
ATOM 3594 C CA . LYS A 1 454 ? -3.928 -31.879 6.850 1.00 28.80 454 LYS A CA 1
ATOM 3595 C C . LYS A 1 454 ? -2.616 -31.115 6.694 1.00 28.80 454 LYS A C 1
ATOM 3597 O O . LYS A 1 454 ? -1.759 -31.506 5.912 1.00 28.80 454 LYS A O 1
ATOM 3602 N N . THR A 1 455 ? -2.429 -30.073 7.494 1.00 31.23 455 THR A N 1
ATOM 3603 C CA . THR A 1 455 ? -1.093 -29.604 7.850 1.00 31.23 455 THR A CA 1
ATOM 3604 C C . THR A 1 455 ? -0.409 -30.731 8.612 1.00 31.23 455 THR A C 1
ATOM 3606 O O . THR A 1 455 ? -0.786 -31.042 9.743 1.00 31.23 455 THR A O 1
ATOM 3609 N N . THR A 1 456 ? 0.552 -31.388 7.974 1.00 30.88 456 THR A N 1
ATOM 3610 C CA . THR A 1 456 ? 1.443 -32.342 8.628 1.00 30.88 456 THR A CA 1
ATOM 3611 C C . THR A 1 456 ? 2.226 -31.632 9.728 1.00 30.88 456 THR A C 1
ATOM 3613 O O . THR A 1 456 ? 2.856 -30.599 9.499 1.00 30.88 456 THR A O 1
ATOM 3616 N N . ASN A 1 457 ? 2.149 -32.193 10.934 1.00 28.59 457 ASN A N 1
ATOM 3617 C CA . ASN A 1 457 ? 2.971 -31.833 12.081 1.00 28.59 457 ASN A CA 1
ATOM 3618 C C . ASN A 1 457 ? 4.457 -31.911 11.708 1.00 28.59 457 ASN A C 1
ATOM 3620 O O . ASN A 1 457 ? 4.934 -32.982 11.339 1.00 28.59 457 ASN A O 1
ATOM 3624 N N . PHE A 1 458 ? 5.191 -30.813 11.877 1.00 32.62 458 PHE A N 1
ATOM 3625 C CA . PHE A 1 458 ? 6.645 -30.859 11.997 1.00 32.62 458 PHE A CA 1
ATOM 3626 C C . PHE A 1 458 ? 6.991 -30.998 13.478 1.00 32.62 458 PHE A C 1
ATOM 3628 O O . PHE A 1 458 ? 6.841 -30.056 14.256 1.00 32.62 458 PHE A O 1
ATOM 3635 N N . GLY A 1 459 ? 7.396 -32.206 13.860 1.00 26.42 459 GLY A N 1
ATOM 3636 C CA . GLY A 1 459 ? 8.108 -32.487 15.097 1.00 26.42 459 GLY A CA 1
ATOM 3637 C C . GLY A 1 459 ? 9.511 -32.983 14.758 1.00 26.42 459 GLY A C 1
ATOM 3638 O O . GLY A 1 459 ? 9.622 -33.894 13.941 1.00 26.42 459 GLY A O 1
ATOM 3639 N N . ALA A 1 460 ? 10.493 -32.388 15.447 1.00 29.70 460 ALA A N 1
ATOM 3640 C CA . ALA A 1 460 ? 11.939 -32.657 15.469 1.00 29.70 460 ALA A CA 1
ATOM 3641 C C . ALA A 1 460 ? 12.735 -32.329 14.197 1.00 29.70 460 ALA A C 1
ATOM 3643 O O . ALA A 1 460 ? 12.547 -33.001 13.162 1.00 29.70 460 ALA A O 1
#

pLDDT: mean 74.31, std 23.67, range [25.61, 98.19]

Secondary structure (DSSP, 8-state):
---------S---EEEEEEES--TTS--HHHHHH-TT---HHHHHHHHHT-SEEEE-PPP-SSS----S-HHHHHHHHHHHHHTTS---TT--S-----TTHHHHSPPP-S--HHHHHHHHHHSPPPSS--SEEEEEEE-SHHHHHHHTTS-HHHHHHHHHHHHHHHHHHHHHHHHHTT-TT-TTS---------------------PPPEEEEEEEPP-GGGSHHHHHTSPPPPTT--HHHHHHHHHHHHHHHHHHHHHHHHHHHHSPP-S---TT----HHHHHHHHT---TT-TT--S-------------------PPPPEEEEEEEHHHHHHHHHHHHHHHHTT---TTSTT-S-GGGS-SEEEEESEEE--SS---TT-EE-TTSSEEE-S-GGGEEESSSS-B-HHHHHHHHHHHHHHHHHHS-TTSHHHHHHHHHHHHS-------------

Sequence (460 aa):
MGDKVTQGSVTDGLRMVVFGGGDTATPALLARAWDDQAHAWTEIMCRKLRCDAYLSFVPETDGTGGAVVSNEFLDAAYKHVSSSAIGPRKDDETVKLDYSWATEQYPMPYQHDLAAQVDSFLSSSQSRRPFAESLWVFNVGYWDVWYLAALPRKLAMEVLDSNARDLFFQIERLYHATQGRDSAVFPRSHSNSSASTPIETRADGTTRTPFRIFLTRLFDISLTPGFASARPWPPEPHSSSTQMRNAAFLTKYWNALLDLAVNDWLATSDPEFWSVADKIDVKVIEALVRKRSLTDIEQIEERSKKDHHGRGRNGRSGSISLPRRKVASYSISRYLRELIIDRQLRNADLFDHKGLGARPSEDGFLDISMPCVLRVTGDGTSKGETVNAEGKRIVCQDPDNYLFYTEFTVGQRAINEIGVRAARKFLDQVEADSGWRARARMYKENGPEYGGHKTTNFGA